Protein AF-0000000075734995 (afdb_homodimer)

Nearest PDB structures (foldseek):
  8hao-assembly1_I  TM=2.713E-01  e=2.585E-01  Homo sapiens
  4e40-assembly1_A  TM=2.374E-01  e=3.054E+00  Trypanosoma congolense IL3000
  6w4s-assembly1_F  TM=1.932E-01  e=4.747E+00  Homo sapiens
  8otz-assembly1_F3  TM=1.106E-01  e=4.542E+00  Bos taurus
  8hao-assembly1_I  TM=2.802E-01  e=3.434E-01  Homo sapiens

Secondary structure (DSSP, 8-state):
-HHHHHHHHHHHHHHHHHHHHHHHHHEETTEETTTTTHHHHHHHHHHHHHHHHHTHHHHHHHHHHHHHHHHHHHHHHHHHHHH---SS-TTHHHHHHHHHHHHHHHHHHHHHHHTT-HHHHHHHHHHHHHHHHHHHHHHTTSS-HHHHHT-TTS-SSSPPPHHHHHHHHHHHHHHHHHHHHHHTSTTS---HHHHHHHHHHHHHHHHHHHH-HHHHHHHHIIIIIS------SS----HHHHHHHHHHHHHHHHHHHHHGGGGS-TTPPP-HHHHHHHHHHHHHHHHHHHHHHHTT-THHHHHHHHHHHH----TT--------/-HHHHHHHHHHHHHHHHHHHHHHHHHEETTEETTTTTHHHHHHHHHHHHHHHHHTHHHHHHHHHHHHHHHHHHHHHHHHHHHH---SS-TTHHHHHHHHHHHHHHHHHHHHHHHTT-HHHHHHHHHHHHHHHHHHHHHHTTSS-HHHHHT-TTS-SSSPPPHHHHHHHHHHHHHHHHHHHHHHTSTTS---HHHHHHHHHHHHHHHHHHHH-HHHHHHHHIIIIIS------SS----HHHHHHHHHHHHHHHHHHHHHGGGGS-TTPPP-HHHHHHHHHHHHHHHHHHHHHHHTT-THHHHHHHHHHHH----TT--------

pLDDT: mean 89.82, std 9.14, range [53.5, 98.81]

Foldseek 3Di:
DVVVVVVVVVVVVVVVVVVVVQCVVCNDPRDRVVPAVVVLQVVLQVQLVVLCVVPVVLVVLLVLLLVLLVVLLVLQVVVCVVPNDDPVQPCLVVLSVLSVVLSVLLVVLSVCVSRQHNLVSLLSLLVLQLSLLLLLCFLVLVAFVCQCQQNPPPDDPDDDDPVSVVSSVVSNVVVSVVSCCCQQRPVVPFDPVLSVVVVVLSVVSVCCNPPVVVVVVVVCCCCPPVVPPPDDPGNHDDVVSSVNSSVSSLLSSLSVLLSSQQSAAPPPDDDPVSQVSSVVSNVSSLVVLVVCVVVPNPNSVSSVRSCVRRSVHGNPHYHDRRHD/DVVVVVVVVVVVVVVVVVVVVQCVVCNDPRDRVCPAVVVLQVVLQVQLVVLCVVPVVLVVLLVLLLVLLVVLLVLQVVVCVVPNDDPVQPCLVVLSVLSVVLSVLLVVLSVCVSRQHNLVSLLSLLVLQLSLLLLLCFLVLVAFPCQCQQNPPPDDPDDDDPVSVVNSVVSNVVVSVVSCCCQQNPVVPFDPVLSVVVVVLSVVSVCCNPPVVVVVVVVCCCCVPVVPPPDDPGNHDDVVSSVNSSVSSLLSSLSVLLSSQQSAAPPPDDDPVSQVSSVVSNVSSLVVLVVCVVVPHPNSVSSVRSCVRRSVHHNPHYHDRRHD

Organism: Rhodopseudomonas palustris (strain ATCC BAA-98 / CGA009) (NCBI:txid258594)

Sequence (648 aa):
MAEITKMEAFKVEEIKRRQTMLFEAFGHEGVYGGKHFAPVVDREQEVGAAFNHTYHGSRILTDCFLDFLGGTLLEQIELNNEKGWPQAEANYATCVLMYLTVFRSVRASDVCASNAYPLQGYIIQRSIKDQALILCAAANNLADFATLFGWKGLPDDKPWTDEDNKAAIKNRRTIENQIREKIIGSKSGLKDETIKLLIKLDGMFNTEAHRGLFTLFGESRKLLVEHNLDLSLVSGSNMTGDTMFVNRATETNWMIHRLVPFMRRKDTPHNEAWDKNWKLLDEHFRWMVEGFGAIGKDVAPAYLEMIDAKFKFDAGTYYTEPTGMAEITKMEAFKVEEIKRRQTMLFEAFGHEGVYGGKHFAPVVDREQEVGAAFNHTYHGSRILTDCFLDFLGGTLLEQIELNNEKGWPQAEANYATCVLMYLTVFRSVRASDVCASNAYPLQGYIIQRSIKDQALILCAAANNLADFATLFGWKGLPDDKPWTDEDNKAAIKNRRTIENQIREKIIGSKSGLKDETIKLLIKLDGMFNTEAHRGLFTLFGESRKLLVEHNLDLSLVSGSNMTGDTMFVNRATETNWMIHRLVPFMRRKDTPHNEAWDKNWKLLDEHFRWMVEGFGAIGKDVAPAYLEMIDAKFKFDAGTYYTEPTG

Radius of gyration: 25.07 Å; Cα contacts (8 Å, |Δi|>4): 844; chains: 2; bounding box: 73×65×58 Å

Solvent-accessible surface area (backbone atoms only — not comparable to full-atom values): 33612 Å² total; per-residue (Å²): 111,70,65,58,50,47,52,48,48,50,49,52,51,52,50,51,50,50,52,49,54,47,35,71,74,30,40,33,97,89,28,67,7,29,74,48,30,45,58,42,57,56,47,24,52,53,36,7,50,50,48,48,59,76,41,35,70,59,50,50,52,50,34,33,49,45,14,51,53,46,42,50,53,50,49,51,50,50,49,30,70,73,72,46,73,61,75,90,36,78,58,51,64,56,52,49,43,49,50,49,52,42,51,42,44,53,49,41,22,48,53,24,33,48,50,33,29,25,62,62,15,36,36,45,45,44,26,46,44,45,47,43,52,52,52,44,35,30,76,66,33,67,32,22,68,45,45,66,63,12,45,58,92,53,75,85,88,54,84,76,49,75,66,49,50,52,48,22,53,52,39,24,51,51,44,51,50,52,50,43,28,43,61,49,31,89,68,35,78,64,56,67,72,38,28,54,51,50,50,51,54,54,49,48,38,54,41,39,35,55,60,39,45,61,60,40,49,56,49,41,42,36,41,72,69,64,60,43,77,79,75,57,83,52,55,62,91,40,70,66,46,47,50,53,27,54,54,49,50,50,52,46,51,43,54,43,57,34,46,50,29,47,62,36,53,75,84,54,75,88,48,68,68,58,44,51,50,51,51,51,51,52,51,48,48,49,49,54,39,50,48,41,36,76,75,66,38,76,59,22,64,36,50,51,51,45,42,64,69,65,46,69,48,46,80,85,38,44,44,62,78,36,75,70,109,70,63,57,52,48,52,49,48,50,49,51,51,50,50,51,50,50,50,47,53,48,36,72,73,32,40,32,98,88,28,67,7,28,73,50,31,46,56,42,58,55,47,24,53,53,36,7,50,50,48,48,60,76,41,36,70,61,49,48,52,49,36,33,49,47,13,50,54,47,42,51,51,51,49,52,52,50,48,29,70,73,71,47,73,61,74,92,35,78,57,51,65,57,52,48,41,51,51,49,52,44,52,43,45,51,49,41,22,49,52,23,32,48,50,33,30,24,61,61,16,38,38,45,46,44,26,47,44,46,47,43,52,50,53,45,36,30,74,67,34,66,33,21,66,45,45,65,65,12,46,60,92,53,76,85,88,53,83,77,50,72,66,49,51,51,48,23,53,52,39,24,52,51,43,52,50,53,49,44,28,43,61,49,30,90,68,35,78,64,56,66,71,39,28,55,49,49,49,51,54,53,48,48,37,55,40,39,36,54,61,40,44,61,61,43,50,57,49,43,43,35,42,73,70,63,60,43,76,78,75,56,82,53,56,61,92,40,70,66,47,47,49,54,28,53,54,49,50,51,52,46,51,43,54,45,56,33,45,51,29,46,63,36,54,74,83,56,75,89,50,69,67,58,44,52,50,53,50,52,50,52,51,50,48,50,50,53,40,50,48,40,36,75,74,66,37,77,59,23,65,37,51,51,50,46,42,62,68,64,48,73,45,45,78,86,38,45,42,63,79,37,74,71

Structure (mmCIF, N/CA/C/O backbone):
data_AF-0000000075734995-model_v1
#
loop_
_entity.id
_entity.type
_entity.pdbx_description
1 polymer 'Uncharacterized protein'
#
loop_
_atom_site.group_PDB
_atom_site.id
_atom_site.type_symbol
_atom_site.label_atom_id
_atom_site.label_alt_id
_atom_site.label_comp_id
_atom_site.label_asym_id
_atom_site.label_entity_id
_atom_site.label_seq_id
_atom_site.pdbx_PDB_ins_code
_atom_site.Cartn_x
_atom_site.Cartn_y
_atom_site.Cartn_z
_atom_site.occupancy
_atom_site.B_iso_or_equiv
_atom_site.auth_seq_id
_atom_site.auth_comp_id
_atom_site.auth_asym_id
_atom_site.auth_atom_id
_atom_site.pdbx_PDB_model_num
ATOM 1 N N . MET A 1 1 ? -35.906 -26.984 3.723 1 53.5 1 MET A N 1
ATOM 2 C CA . MET A 1 1 ? -35.125 -26.844 4.961 1 53.5 1 MET A CA 1
ATOM 3 C C . MET A 1 1 ? -34.125 -27.969 5.109 1 53.5 1 MET A C 1
ATOM 5 O O . MET A 1 1 ? -32.969 -27.734 5.414 1 53.5 1 MET A O 1
ATOM 9 N N . ALA A 1 2 ? -34.5 -29.125 4.84 1 64.12 2 ALA A N 1
ATOM 10 C CA . ALA A 1 2 ? -33.625 -30.281 4.969 1 64.12 2 ALA A CA 1
ATOM 11 C C . ALA A 1 2 ? -32.531 -30.25 3.914 1 64.12 2 ALA A C 1
ATOM 13 O O . ALA A 1 2 ? -31.359 -30.578 4.207 1 64.12 2 ALA A O 1
ATOM 14 N N . GLU A 1 3 ? -32.812 -29.781 2.777 1 64.69 3 GLU A N 1
ATOM 15 C CA . GLU A 1 3 ? -31.828 -29.719 1.689 1 64.69 3 GLU A CA 1
ATOM 16 C C . GLU A 1 3 ? -30.812 -28.609 1.936 1 64.69 3 GLU A C 1
ATOM 18 O O . GLU A 1 3 ? -29.609 -28.781 1.664 1 64.69 3 GLU A O 1
ATOM 23 N N . ILE A 1 4 ? -31.188 -27.594 2.471 1 66.56 4 ILE A N 1
ATOM 24 C CA . ILE A 1 4 ? -30.297 -26.484 2.809 1 66.56 4 ILE A CA 1
ATOM 25 C C . ILE A 1 4 ? -29.344 -26.922 3.922 1 66.56 4 ILE A C 1
ATOM 27 O O . ILE A 1 4 ? -28.156 -26.625 3.871 1 66.56 4 ILE A O 1
ATOM 31 N N . THR A 1 5 ? -29.859 -27.531 4.82 1 69 5 THR A N 1
ATOM 32 C CA . THR A 1 5 ? -29.062 -28.016 5.934 1 69 5 THR A CA 1
ATOM 33 C C . THR A 1 5 ? -28.031 -29.031 5.449 1 69 5 THR A C 1
ATOM 35 O O . THR A 1 5 ? -26.875 -29.031 5.914 1 69 5 THR A O 1
ATOM 38 N N . LYS A 1 6 ? -28.484 -29.859 4.52 1 66 6 LYS A N 1
ATOM 39 C CA . LYS A 1 6 ? -27.578 -30.859 3.963 1 66 6 LYS A CA 1
ATOM 40 C C . LYS A 1 6 ? -26.469 -30.188 3.145 1 66 6 LYS A C 1
ATOM 42 O O . LYS A 1 6 ? -25.297 -30.594 3.219 1 66 6 LYS A O 1
ATOM 47 N N . MET A 1 7 ? -26.844 -29.266 2.457 1 70.69 7 MET A N 1
ATOM 48 C CA . MET A 1 7 ? -25.875 -28.516 1.658 1 70.69 7 MET A CA 1
ATOM 49 C C . MET A 1 7 ? -24.875 -27.781 2.553 1 70.69 7 MET A C 1
ATOM 51 O O . MET A 1 7 ? -23.688 -27.75 2.256 1 70.69 7 MET A O 1
ATOM 55 N N . GLU A 1 8 ? -25.484 -27.359 3.629 1 74.12 8 GLU A N 1
ATOM 56 C CA . GLU A 1 8 ? -24.609 -26.672 4.59 1 74.12 8 GLU A CA 1
ATOM 57 C C . GLU A 1 8 ? -23.672 -27.656 5.27 1 74.12 8 GLU A C 1
ATOM 59 O O . GLU A 1 8 ? -22.484 -27.375 5.457 1 74.12 8 GLU A O 1
ATOM 64 N N . ALA A 1 9 ? -24.219 -28.766 5.621 1 74.31 9 ALA A N 1
ATOM 65 C CA . ALA A 1 9 ? -23.391 -29.797 6.242 1 74.31 9 ALA A CA 1
ATOM 66 C C . ALA A 1 9 ? -22.297 -30.281 5.293 1 74.31 9 ALA A C 1
ATOM 68 O O . ALA A 1 9 ? -21.156 -30.469 5.707 1 74.31 9 ALA A O 1
ATOM 69 N N . PHE A 1 10 ? -22.656 -30.516 4.07 1 72.31 10 PHE A N 1
ATOM 70 C CA . PHE A 1 10 ? -21.688 -30.938 3.064 1 72.31 10 PHE A CA 1
ATOM 71 C C . PHE A 1 10 ? -20.594 -29.891 2.889 1 72.31 10 PHE A C 1
ATOM 73 O O . PHE A 1 10 ? -19.422 -30.219 2.768 1 72.31 10 PHE A O 1
ATOM 80 N N . LYS A 1 11 ? -21.062 -28.781 2.955 1 81.88 11 LYS A N 1
ATOM 81 C CA . LYS A 1 11 ? -20.094 -27.688 2.811 1 81.88 11 LYS A CA 1
ATOM 82 C C . LYS A 1 11 ? -19.109 -27.656 3.977 1 81.88 11 LYS A C 1
ATOM 84 O O . LYS A 1 11 ? -17.906 -27.469 3.775 1 81.88 11 LYS A O 1
ATOM 89 N N . VAL A 1 12 ? -19.609 -27.875 5.105 1 84.56 12 VAL A N 1
ATOM 90 C CA . VAL A 1 12 ? -18.766 -27.875 6.297 1 84.56 12 VAL A CA 1
ATOM 91 C C . VAL A 1 12 ? -17.781 -29.047 6.246 1 84.56 12 VAL A C 1
ATOM 93 O O . VAL A 1 12 ? -16.609 -28.891 6.574 1 84.56 12 VAL A O 1
ATOM 96 N N . GLU A 1 13 ? -18.266 -30.156 5.812 1 88 13 GLU A N 1
ATOM 97 C CA . GLU A 1 13 ? -17.422 -31.344 5.699 1 88 13 GLU A CA 1
ATOM 98 C C . GLU A 1 13 ? -16.328 -31.141 4.648 1 88 13 GLU A C 1
ATOM 100 O O . GLU A 1 13 ? -15.188 -31.562 4.844 1 88 13 GLU A O 1
ATOM 105 N N . GLU A 1 14 ? -16.734 -30.578 3.604 1 90.12 14 GLU A N 1
ATOM 106 C CA . GLU A 1 14 ? -15.766 -30.312 2.539 1 90.12 14 GLU A CA 1
ATOM 107 C C . GLU A 1 14 ? -14.688 -29.328 2.996 1 90.12 14 GLU A C 1
ATOM 109 O O . GLU A 1 14 ? -13.516 -29.5 2.678 1 90.12 14 GLU A O 1
ATOM 114 N N . ILE A 1 15 ? -15.062 -28.359 3.709 1 88.88 15 ILE A N 1
ATOM 115 C CA . ILE A 1 15 ? -14.125 -27.391 4.25 1 88.88 15 ILE A CA 1
ATOM 116 C C . ILE A 1 15 ? -13.125 -28.094 5.168 1 88.88 15 ILE A C 1
ATOM 118 O O . ILE A 1 15 ? -11.914 -27.875 5.062 1 88.88 15 ILE A O 1
ATOM 122 N N . LYS A 1 16 ? -13.633 -28.938 6.023 1 90.88 16 LYS A N 1
ATOM 123 C CA . LYS A 1 16 ? -12.766 -29.656 6.953 1 90.88 16 LYS A CA 1
ATOM 124 C C . LYS A 1 16 ? -11.805 -30.578 6.211 1 90.88 16 LYS A C 1
ATOM 126 O O . LYS A 1 16 ? -10.633 -30.672 6.566 1 90.88 16 LYS A O 1
ATOM 131 N N . ARG A 1 17 ? -12.352 -31.203 5.297 1 94.06 17 ARG A N 1
ATOM 132 C CA . ARG A 1 17 ? -11.531 -32.094 4.496 1 94.06 17 ARG A CA 1
ATOM 133 C C . ARG A 1 17 ? -10.391 -31.344 3.82 1 94.06 17 ARG A C 1
ATOM 135 O O . ARG A 1 17 ? -9.242 -31.781 3.854 1 94.06 17 ARG A O 1
ATOM 142 N N . ARG A 1 18 ? -10.688 -30.312 3.262 1 93.44 18 ARG A N 1
ATOM 143 C CA . ARG A 1 18 ? -9.688 -29.516 2.562 1 93.44 18 ARG A CA 1
ATOM 144 C C . ARG A 1 18 ? -8.656 -28.953 3.535 1 93.44 18 ARG A C 1
ATOM 146 O O . ARG A 1 18 ? -7.461 -28.938 3.227 1 93.44 18 ARG A O 1
ATOM 153 N N . GLN A 1 19 ? -9.102 -28.562 4.652 1 93.62 19 GLN A N 1
ATOM 154 C CA . GLN A 1 19 ? -8.18 -28.062 5.668 1 93.62 19 GLN A CA 1
ATOM 155 C C . GLN A 1 19 ? -7.23 -29.172 6.133 1 93.62 19 GLN A C 1
ATOM 157 O O . GLN A 1 19 ? -6.047 -28.922 6.371 1 93.62 19 GLN A O 1
ATOM 162 N N . THR A 1 20 ? -7.75 -30.312 6.199 1 95.69 20 THR A N 1
ATOM 163 C CA . THR A 1 20 ? -6.93 -31.453 6.582 1 95.69 20 THR A CA 1
ATOM 164 C C . THR A 1 20 ? -5.871 -31.734 5.52 1 95.69 20 THR A C 1
ATOM 166 O O . THR A 1 20 ? -4.707 -31.984 5.844 1 95.69 20 THR A O 1
ATOM 169 N N . MET A 1 21 ? -6.273 -31.719 4.305 1 96.5 21 MET A N 1
ATOM 170 C CA . MET A 1 21 ? -5.344 -31.938 3.203 1 96.5 21 MET A CA 1
ATOM 171 C C . MET A 1 21 ? -4.23 -30.891 3.205 1 96.5 21 MET A C 1
ATOM 173 O O . MET A 1 21 ? -3.061 -31.219 3.006 1 96.5 21 MET A O 1
ATOM 177 N N . LEU A 1 22 ? -4.594 -29.688 3.463 1 97.44 22 LEU A N 1
ATOM 178 C CA . LEU A 1 22 ? -3.613 -28.609 3.51 1 97.44 22 LEU A CA 1
ATOM 179 C C . LEU A 1 22 ? -2.658 -28.797 4.684 1 97.44 22 LEU A C 1
ATOM 181 O O . LEU A 1 22 ? -1.456 -28.547 4.559 1 97.44 22 LEU A O 1
ATOM 185 N N . PHE A 1 23 ? -3.217 -29.219 5.77 1 96.94 23 PHE A N 1
ATOM 186 C CA . PHE A 1 23 ? -2.369 -29.422 6.941 1 96.94 23 PHE A CA 1
ATOM 187 C C . PHE A 1 23 ? -1.392 -30.562 6.715 1 96.94 23 PHE A C 1
ATOM 189 O O . PHE A 1 23 ? -0.232 -30.484 7.125 1 96.94 23 PHE A O 1
ATOM 196 N N . GLU A 1 24 ? -1.82 -31.609 6.117 1 96.75 24 GLU A N 1
ATOM 197 C CA . GLU A 1 24 ? -0.954 -32.75 5.824 1 96.75 24 GLU A CA 1
ATOM 198 C C . GLU A 1 24 ? 0.187 -32.344 4.891 1 96.75 24 GLU A C 1
ATOM 200 O O . GLU A 1 24 ? 1.316 -32.812 5.047 1 96.75 24 GLU A O 1
ATOM 205 N N . ALA A 1 25 ? -0.108 -31.516 4.004 1 97.12 25 ALA A N 1
ATOM 206 C CA . ALA A 1 25 ? 0.871 -31.125 2.994 1 97.12 25 ALA A CA 1
ATOM 207 C C . ALA A 1 25 ? 1.804 -30.047 3.527 1 97.12 25 ALA A C 1
ATOM 209 O O . ALA A 1 25 ? 3.004 -30.047 3.246 1 97.12 25 ALA A O 1
ATOM 210 N N . PHE A 1 26 ? 1.244 -29.078 4.281 1 97.12 26 PHE A N 1
ATOM 211 C CA . PHE A 1 26 ? 1.994 -27.859 4.582 1 97.12 26 PHE A CA 1
ATOM 212 C C . PHE A 1 26 ? 2.105 -27.656 6.09 1 97.12 26 PHE A C 1
ATOM 214 O O . PHE A 1 26 ? 2.689 -26.672 6.543 1 97.12 26 PHE A O 1
ATOM 221 N N . GLY A 1 27 ? 1.514 -28.578 6.82 1 96 27 GLY A N 1
ATOM 222 C CA . GLY A 1 27 ? 1.652 -28.484 8.266 1 96 27 GLY A CA 1
ATOM 223 C C . GLY A 1 27 ? 3.029 -28.891 8.758 1 96 27 GLY A C 1
ATOM 224 O O . GLY A 1 27 ? 3.609 -29.859 8.273 1 96 27 GLY A O 1
ATOM 225 N N . HIS A 1 28 ? 3.547 -28.125 9.602 1 95.81 28 HIS A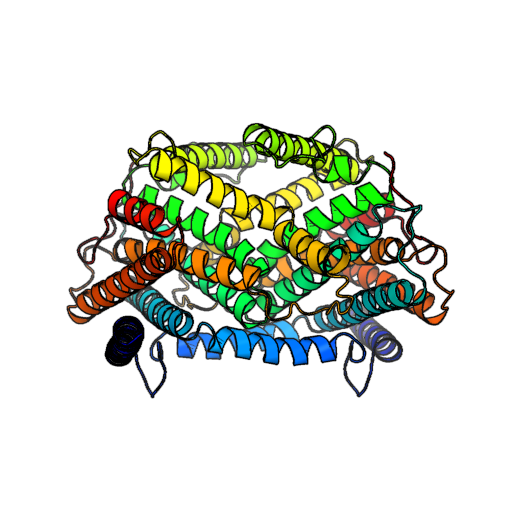 N 1
ATOM 226 C CA . HIS A 1 28 ? 4.812 -28.391 10.273 1 95.81 28 HIS A CA 1
ATOM 227 C C . HIS A 1 28 ? 4.793 -27.875 11.711 1 95.81 28 HIS A C 1
ATOM 229 O O . HIS A 1 28 ? 4.484 -26.703 11.945 1 95.81 28 HIS A O 1
ATOM 235 N N . GLU A 1 29 ? 5.031 -28.734 12.664 1 94.56 29 GLU A N 1
ATOM 236 C CA . GLU A 1 29 ? 5.039 -28.422 14.094 1 94.56 29 GLU A CA 1
ATOM 237 C C . GLU A 1 29 ? 3.719 -27.781 14.523 1 94.56 29 GLU A C 1
ATOM 239 O O . GLU A 1 29 ? 3.713 -26.781 15.234 1 94.56 29 GLU A O 1
ATOM 244 N N . GLY A 1 30 ? 2.635 -28.25 13.867 1 93.38 30 GLY A N 1
ATOM 245 C CA . GLY A 1 30 ? 1.295 -27.891 14.289 1 93.38 30 GLY A CA 1
ATOM 246 C C . GLY A 1 30 ? 0.8 -26.594 13.664 1 93.38 30 GLY A C 1
ATOM 247 O O . GLY A 1 30 ? -0.278 -26.109 14 1 93.38 30 GLY A O 1
ATOM 248 N N . VAL A 1 31 ? 1.543 -26.094 12.742 1 94.81 31 VAL A N 1
ATOM 249 C CA . VAL A 1 31 ? 1.184 -24.812 12.172 1 94.81 31 VAL A CA 1
ATOM 250 C C . VAL A 1 31 ? 1.074 -24.922 10.656 1 94.81 31 VAL A C 1
ATOM 252 O O . VAL A 1 31 ? 1.914 -25.562 10.016 1 94.81 31 VAL A O 1
ATOM 255 N N . TYR A 1 32 ? -0.024 -24.391 10.102 1 95.12 32 TYR A N 1
ATOM 256 C CA . TYR A 1 32 ? -0.121 -24.281 8.648 1 95.12 32 TYR A CA 1
ATOM 257 C C . TYR A 1 32 ? 1.003 -23.422 8.086 1 95.12 32 TYR A C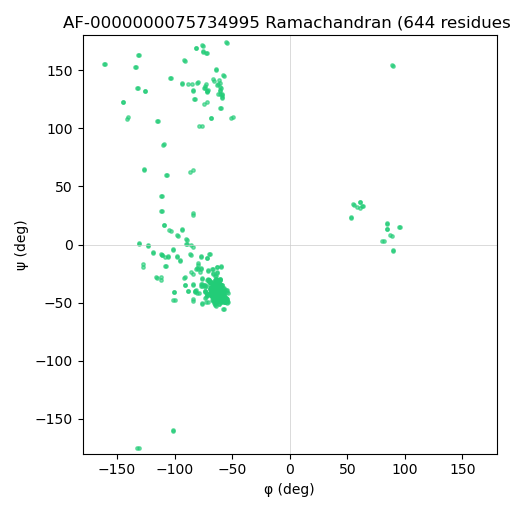 1
ATOM 259 O O . TYR A 1 32 ? 1.323 -22.359 8.641 1 95.12 32 TYR A O 1
ATOM 267 N N . GLY A 1 33 ? 1.665 -23.891 6.973 1 95.5 33 GLY A N 1
ATOM 268 C CA . GLY A 1 33 ? 2.801 -23.172 6.418 1 95.5 33 GLY A CA 1
ATOM 269 C C . GLY A 1 33 ? 3.98 -23.094 7.367 1 95.5 33 GLY A C 1
ATOM 270 O O . GLY A 1 33 ? 4.688 -22.078 7.406 1 95.5 33 GLY A O 1
ATOM 271 N N . GLY A 1 34 ? 4.164 -24.078 8.133 1 94.31 34 GLY A N 1
ATOM 272 C CA . GLY A 1 34 ? 5.09 -24.016 9.258 1 94.31 34 GLY A CA 1
ATOM 273 C C . GLY A 1 34 ? 6.539 -24.188 8.844 1 94.31 34 GLY A C 1
ATOM 274 O O . GLY A 1 34 ? 7.449 -23.812 9.586 1 94.31 34 GLY A O 1
ATOM 275 N N . LYS A 1 35 ? 6.777 -24.688 7.699 1 95.69 35 LYS A N 1
ATOM 276 C CA . LYS A 1 35 ? 8.141 -25.062 7.352 1 95.69 35 LYS A CA 1
ATOM 277 C C . LYS A 1 35 ? 8.938 -23.875 6.836 1 95.69 35 LYS A C 1
ATOM 279 O O . LYS A 1 35 ? 10.062 -23.625 7.281 1 95.69 35 LYS A O 1
ATOM 284 N N . HIS A 1 36 ? 8.383 -23.141 5.961 1 95.19 36 HIS A N 1
ATOM 285 C CA . HIS A 1 36 ? 9.148 -22.078 5.328 1 95.19 36 HIS A CA 1
ATOM 286 C C . HIS A 1 36 ? 8.555 -20.703 5.66 1 95.19 36 HIS A C 1
ATOM 288 O O . HIS A 1 36 ? 9.273 -19.703 5.695 1 95.19 36 HIS A O 1
ATOM 294 N N . PHE A 1 37 ? 7.227 -20.656 5.918 1 96.38 37 PHE A N 1
ATOM 295 C CA . PHE A 1 37 ? 6.574 -19.375 6.121 1 96.38 37 PHE A CA 1
ATOM 296 C C . PHE A 1 37 ? 6.629 -18.953 7.59 1 96.38 37 PHE A C 1
ATOM 298 O O . PHE A 1 37 ? 6.879 -17.797 7.902 1 96.38 37 PHE A O 1
ATOM 305 N N . ALA A 1 38 ? 6.449 -19.875 8.508 1 94.75 38 ALA A N 1
ATOM 306 C CA . ALA A 1 38 ? 6.438 -19.531 9.93 1 94.75 38 ALA A CA 1
ATOM 307 C C . ALA A 1 38 ? 7.746 -18.875 10.344 1 94.75 38 ALA A C 1
ATOM 309 O O . ALA A 1 38 ? 7.738 -17.875 11.062 1 94.75 38 ALA A O 1
ATOM 310 N N . PRO A 1 39 ? 8.867 -19.344 9.859 1 93.62 39 PRO A N 1
ATOM 311 C CA . PRO A 1 39 ? 10.125 -18.672 10.195 1 93.62 39 PRO A CA 1
ATOM 312 C C . PRO A 1 39 ? 10.188 -17.234 9.664 1 93.62 39 PRO A C 1
ATOM 314 O O . PRO A 1 39 ? 10.883 -16.391 10.242 1 93.62 39 PRO A O 1
ATOM 317 N N . VAL A 1 40 ? 9.531 -17.016 8.57 1 93.88 40 VAL A N 1
ATOM 318 C CA . VAL A 1 40 ? 9.469 -15.672 8.016 1 93.88 40 VAL A CA 1
ATOM 319 C C . VAL A 1 40 ? 8.766 -14.742 9 1 93.88 40 VAL A C 1
ATOM 321 O O . VAL A 1 40 ? 9.234 -13.625 9.242 1 93.88 40 VAL A O 1
ATOM 324 N N . VAL A 1 41 ? 7.707 -15.188 9.547 1 93.44 41 VAL A N 1
ATOM 325 C CA . VAL A 1 41 ? 6.93 -14.398 10.492 1 93.44 41 VAL A CA 1
ATOM 326 C C . VAL A 1 41 ? 7.785 -14.062 11.711 1 93.44 41 VAL A C 1
ATOM 328 O O . VAL A 1 41 ? 7.766 -12.93 12.195 1 93.44 41 VAL A O 1
ATOM 331 N N . ASP A 1 42 ? 8.57 -15.039 12.172 1 92.25 42 ASP A N 1
ATOM 332 C CA . ASP A 1 42 ? 9.477 -14.812 13.297 1 92.25 42 ASP A CA 1
ATOM 333 C C . ASP A 1 42 ? 10.523 -13.758 12.953 1 92.25 42 ASP A C 1
ATOM 335 O O . ASP A 1 42 ? 10.805 -12.867 13.766 1 92.25 42 ASP A O 1
ATOM 339 N N . ARG A 1 43 ? 11.023 -13.898 11.844 1 93.38 43 ARG A N 1
ATOM 340 C CA . ARG A 1 43 ? 12.062 -12.977 11.398 1 93.38 43 ARG A CA 1
ATOM 341 C C . ARG A 1 43 ? 11.508 -11.57 11.211 1 93.38 43 ARG A C 1
ATOM 343 O O . ARG A 1 43 ? 12.203 -10.578 11.453 1 93.38 43 ARG A O 1
ATOM 350 N N . GLU A 1 44 ? 10.312 -11.461 10.758 1 93.75 44 GLU A N 1
ATOM 351 C CA . GLU A 1 44 ? 9.648 -10.164 10.609 1 93.75 44 GLU A CA 1
ATOM 352 C C . GLU A 1 44 ? 9.664 -9.391 11.922 1 93.75 44 GLU A C 1
ATOM 354 O O . GLU A 1 44 ? 9.891 -8.18 11.938 1 93.75 44 GLU A O 1
ATOM 359 N N . GLN A 1 45 ? 9.438 -10.07 12.977 1 92 45 GLN A N 1
ATOM 360 C CA . GLN A 1 45 ? 9.414 -9.438 14.289 1 92 45 GLN A CA 1
ATOM 361 C C . GLN A 1 45 ? 10.789 -8.859 14.641 1 92 45 GLN A C 1
ATOM 363 O O . GLN A 1 45 ? 10.883 -7.746 15.156 1 92 45 GLN A O 1
ATOM 368 N N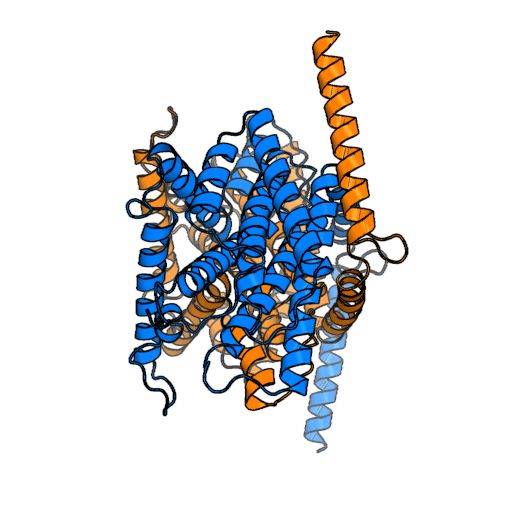 . GLU A 1 46 ? 11.75 -9.57 14.32 1 92.94 46 GLU A N 1
ATOM 369 C CA . GLU A 1 46 ? 13.109 -9.133 14.602 1 92.94 46 GLU A CA 1
ATOM 370 C C . GLU A 1 46 ? 13.477 -7.906 13.766 1 92.94 46 GLU A C 1
ATOM 372 O O . GLU A 1 46 ? 14.008 -6.926 14.289 1 92.94 46 GLU A O 1
ATOM 377 N N . VAL A 1 47 ? 13.18 -8.055 12.547 1 92.94 47 VAL A N 1
ATOM 378 C CA . VAL A 1 47 ? 13.531 -6.992 11.609 1 92.94 47 VAL A CA 1
ATOM 379 C C . VAL A 1 47 ? 12.719 -5.738 11.93 1 92.94 47 VAL A C 1
ATOM 381 O O . VAL A 1 47 ? 13.242 -4.625 11.883 1 92.94 47 VAL A O 1
ATOM 384 N N . GLY A 1 48 ? 11.469 -5.984 12.234 1 92.25 48 GLY A N 1
ATOM 385 C CA . GLY A 1 48 ? 10.633 -4.859 12.633 1 92.25 48 GLY A CA 1
ATOM 386 C C . GLY A 1 48 ? 11.141 -4.156 13.875 1 92.25 48 GLY A C 1
ATOM 387 O O . GLY A 1 48 ? 11.148 -2.926 13.938 1 92.25 48 GLY A O 1
ATOM 388 N N . ALA A 1 49 ? 11.586 -4.934 14.852 1 92.94 49 ALA A N 1
ATOM 389 C CA . ALA A 1 49 ? 12.125 -4.371 16.078 1 92.94 49 ALA A CA 1
ATOM 390 C C . ALA A 1 49 ? 13.391 -3.568 15.812 1 92.94 49 ALA A C 1
ATOM 392 O O . ALA A 1 49 ? 13.586 -2.496 16.391 1 92.94 49 ALA A O 1
ATOM 393 N N . ALA A 1 50 ? 14.18 -4.078 14.969 1 93 50 ALA A N 1
ATOM 394 C CA . ALA A 1 50 ? 15.406 -3.373 14.602 1 93 50 ALA A CA 1
ATOM 395 C C . ALA A 1 50 ? 15.094 -2.055 13.906 1 93 50 ALA A C 1
ATOM 397 O O . ALA A 1 50 ? 15.75 -1.039 14.156 1 93 50 ALA A O 1
ATOM 398 N N . PHE A 1 51 ? 14.164 -2.07 13.023 1 93.5 51 PHE A N 1
ATOM 399 C CA . PHE A 1 51 ? 13.711 -0.865 12.336 1 93.5 51 PHE A CA 1
ATOM 400 C C . PHE A 1 51 ? 13.25 0.188 13.336 1 93.5 51 PHE A C 1
ATOM 402 O O . PHE A 1 51 ? 13.688 1.338 13.281 1 93.5 51 PHE A O 1
ATOM 409 N N . ASN A 1 52 ? 12.43 -0.239 14.234 1 91.81 52 ASN A N 1
ATOM 410 C CA . ASN A 1 52 ? 11.867 0.673 15.227 1 91.81 52 ASN A CA 1
ATOM 411 C C . ASN A 1 52 ? 12.945 1.237 16.141 1 91.81 52 ASN A C 1
ATOM 413 O O . ASN A 1 52 ? 12.859 2.391 16.578 1 91.81 52 ASN A O 1
ATOM 417 N N . HIS A 1 53 ? 13.891 0.468 16.375 1 92.94 53 HIS A N 1
ATOM 418 C CA . HIS A 1 53 ? 14.992 0.916 17.219 1 92.94 53 HIS A CA 1
ATOM 419 C C . HIS A 1 53 ? 15.875 1.915 16.484 1 92.94 53 HIS A C 1
ATOM 421 O O . HIS A 1 53 ? 16.25 2.949 17.047 1 92.94 53 HIS A O 1
ATOM 427 N N . THR A 1 54 ? 16.203 1.607 15.273 1 92.06 54 THR A N 1
ATOM 428 C CA . THR A 1 54 ? 17.078 2.441 14.461 1 92.06 54 THR A CA 1
ATOM 429 C C . THR A 1 54 ? 16.438 3.809 14.211 1 92.06 54 THR A C 1
ATOM 431 O O . THR A 1 54 ? 17.125 4.832 14.242 1 92.06 54 THR A O 1
ATOM 434 N N . TYR A 1 55 ? 15.227 3.789 13.984 1 92.5 55 TYR A N 1
ATOM 435 C CA . TYR A 1 55 ? 14.508 5.02 13.672 1 92.5 55 TYR A CA 1
ATOM 436 C C . TYR A 1 55 ? 13.555 5.398 14.797 1 92.5 55 TYR A C 1
ATOM 438 O O . TYR A 1 55 ? 12.422 5.809 14.539 1 92.5 55 TYR A O 1
ATOM 446 N N . HIS A 1 56 ? 14.047 5.242 15.953 1 92.44 56 HIS A N 1
ATOM 447 C CA . HIS A 1 56 ? 13.258 5.43 17.156 1 92.44 56 HIS A CA 1
ATOM 448 C C . HIS A 1 56 ? 12.695 6.848 17.234 1 92.44 56 HIS A C 1
ATOM 450 O O . HIS A 1 56 ? 11.539 7.039 17.609 1 92.44 56 HIS A O 1
ATOM 456 N N . GLY A 1 57 ? 13.5 7.855 16.938 1 91.44 57 GLY A N 1
ATOM 457 C CA . GLY A 1 57 ? 13.031 9.227 16.938 1 91.44 57 GLY A CA 1
ATOM 458 C C . GLY A 1 57 ? 11.867 9.469 15.992 1 91.44 57 GLY A C 1
ATOM 459 O O . GLY A 1 57 ? 10.898 10.141 16.344 1 91.44 57 GLY A O 1
ATOM 460 N N . SER A 1 58 ? 12 8.93 14.812 1 92.5 58 SER A N 1
ATOM 461 C CA . SER A 1 58 ? 10.922 9.039 13.836 1 92.5 58 SER A CA 1
ATOM 462 C C . SER A 1 58 ? 9.656 8.344 14.32 1 92.5 58 SER A C 1
ATOM 464 O O . SER A 1 58 ? 8.547 8.844 14.117 1 92.5 58 SER A O 1
ATOM 466 N N . ARG A 1 59 ? 9.812 7.254 14.969 1 94.12 59 ARG A N 1
ATOM 467 C CA . ARG A 1 59 ? 8.68 6.492 15.5 1 94.12 59 ARG A CA 1
ATOM 468 C C . ARG A 1 59 ? 7.938 7.281 16.562 1 94.12 59 ARG A C 1
ATOM 470 O O . ARG A 1 59 ? 6.707 7.352 16.562 1 94.12 59 ARG A O 1
ATOM 477 N N . ILE A 1 60 ? 8.633 7.844 17.438 1 95.88 60 ILE A N 1
ATOM 478 C CA . ILE A 1 60 ? 8.039 8.648 18.5 1 95.88 60 ILE A CA 1
ATOM 479 C C . ILE A 1 60 ? 7.242 9.797 17.891 1 95.88 60 ILE A C 1
ATOM 481 O O . ILE A 1 60 ? 6.105 10.055 18.297 1 95.88 60 ILE A O 1
ATOM 485 N N . LEU A 1 61 ? 7.859 10.484 16.969 1 97.06 61 LEU A N 1
ATOM 486 C CA . LEU A 1 61 ? 7.199 11.617 16.328 1 97.06 61 LEU A CA 1
ATOM 487 C C . LEU A 1 61 ? 5.914 11.172 15.633 1 97.06 61 LEU A C 1
ATOM 489 O O . LEU A 1 61 ? 4.883 11.844 15.742 1 97.06 61 LEU A O 1
ATOM 493 N N . THR A 1 62 ? 5.965 10.039 14.969 1 97.12 62 THR A N 1
ATOM 494 C CA . THR A 1 62 ? 4.797 9.516 14.273 1 97.12 62 THR A CA 1
ATOM 495 C C . THR A 1 62 ? 3.695 9.156 15.273 1 97.12 62 THR A C 1
ATOM 497 O O . THR A 1 62 ? 2.521 9.461 15.039 1 97.12 62 THR A O 1
ATOM 500 N N . ASP A 1 63 ? 4.055 8.539 16.391 1 97.12 63 ASP A N 1
ATOM 501 C CA . ASP A 1 63 ? 3.076 8.18 17.406 1 97.12 63 ASP A CA 1
ATOM 502 C C . ASP A 1 63 ? 2.396 9.422 17.984 1 97.12 63 ASP A C 1
ATOM 504 O O . ASP A 1 63 ? 1.177 9.438 18.156 1 97.12 63 ASP A O 1
ATOM 508 N N . CYS A 1 64 ? 3.162 10.406 18.266 1 98.5 64 CYS A N 1
ATOM 509 C CA . CYS A 1 64 ? 2.625 11.656 18.797 1 98.5 64 CYS A CA 1
ATOM 510 C C . CYS A 1 64 ? 1.722 12.344 17.781 1 98.5 64 CYS A C 1
ATOM 512 O O . CYS A 1 64 ? 0.664 12.867 18.125 1 98.5 64 CYS A O 1
ATOM 514 N N . PHE A 1 65 ? 2.182 12.336 16.5 1 98.62 65 PHE A N 1
ATOM 515 C CA . PHE A 1 65 ? 1.396 12.922 15.422 1 98.62 65 PHE A CA 1
ATOM 516 C C . PHE A 1 65 ? 0.062 12.195 15.273 1 98.62 65 PHE A C 1
ATOM 518 O O . PHE A 1 65 ? -0.987 12.836 15.164 1 98.62 65 PHE A O 1
ATOM 525 N N . LEU A 1 66 ? 0.102 10.875 15.312 1 98.38 66 LEU A N 1
ATOM 526 C CA . LEU A 1 66 ? -1.123 10.094 15.172 1 98.38 66 LEU A CA 1
ATOM 527 C C . LEU A 1 66 ? -2.043 10.312 16.375 1 98.38 66 LEU A C 1
ATOM 529 O O . LEU A 1 66 ? -3.268 10.32 16.219 1 98.38 66 LEU A O 1
ATOM 533 N N . ASP A 1 67 ? -1.474 10.469 17.5 1 98.5 67 ASP A N 1
ATOM 534 C CA . ASP A 1 67 ? -2.26 10.805 18.688 1 98.5 67 ASP A CA 1
ATOM 535 C C . ASP A 1 67 ? -2.965 12.148 18.516 1 98.5 67 ASP A C 1
ATOM 537 O O . ASP A 1 67 ? -4.16 12.266 18.797 1 98.5 67 ASP A O 1
ATOM 541 N N . PHE A 1 68 ? -2.24 13.102 18.062 1 98.62 68 PHE A N 1
ATOM 542 C CA . PHE A 1 68 ? -2.77 14.445 17.859 1 98.62 68 PHE A CA 1
ATOM 543 C C . PHE A 1 68 ? -3.852 14.445 16.781 1 98.62 68 PHE A C 1
ATOM 545 O O . PHE A 1 68 ? -4.938 14.992 17 1 98.62 68 PHE A O 1
ATOM 552 N N . LEU A 1 69 ? -3.537 13.859 15.625 1 98.31 69 LEU A N 1
ATOM 553 C CA . LEU A 1 69 ? -4.473 13.773 14.508 1 98.31 69 LEU A CA 1
ATOM 554 C C . LEU A 1 69 ? -5.734 13.016 14.914 1 98.31 69 LEU A C 1
ATOM 556 O O . LEU A 1 69 ? -6.848 13.492 14.68 1 98.31 69 LEU A O 1
ATOM 560 N N . GLY A 1 70 ? -5.527 11.891 15.562 1 96.62 70 GLY A N 1
ATOM 561 C CA . GLY A 1 70 ? -6.656 11.109 16.031 1 96.62 70 GLY A CA 1
ATOM 562 C C . GLY A 1 70 ? -7.504 11.828 17.062 1 96.62 70 GLY A C 1
ATOM 563 O O . GLY A 1 70 ? -8.734 11.805 16.984 1 96.62 70 GLY A O 1
ATOM 564 N N . GLY A 1 71 ? -6.852 12.445 18.016 1 96.69 71 GLY A N 1
ATOM 565 C CA . GLY A 1 71 ? -7.57 13.227 19.016 1 96.69 71 GLY A CA 1
ATOM 566 C C . GLY A 1 71 ? -8.383 14.359 18.406 1 96.69 71 GLY A C 1
ATOM 567 O O . GLY A 1 71 ? -9.516 14.609 18.828 1 96.69 71 GLY A O 1
ATOM 568 N N . THR A 1 72 ? -7.809 15.016 17.453 1 97.62 72 THR A N 1
ATOM 569 C CA . THR A 1 72 ? -8.508 16.109 16.781 1 97.62 72 THR A CA 1
ATOM 570 C C . THR A 1 72 ? -9.727 15.586 16.031 1 97.62 72 THR A C 1
ATOM 572 O O . THR A 1 72 ? -10.797 16.203 16.062 1 97.62 72 THR A O 1
ATOM 575 N N . LEU A 1 73 ? -9.531 14.484 15.328 1 95.06 73 LEU A N 1
ATOM 576 C CA . LEU A 1 73 ? -10.633 13.852 14.617 1 95.06 73 LEU A CA 1
ATOM 577 C C . LEU A 1 73 ? -11.773 13.508 15.578 1 95.06 73 LEU A C 1
ATOM 579 O O . LEU A 1 73 ? -12.938 13.828 15.305 1 95.06 73 LEU A O 1
ATOM 583 N N . LEU A 1 74 ? -11.469 12.906 16.672 1 92.81 74 LEU A N 1
ATOM 584 C CA . LEU A 1 74 ? -12.469 12.5 17.656 1 92.81 74 LEU A CA 1
ATOM 585 C C . LEU A 1 74 ? -13.172 13.711 18.25 1 92.81 74 LEU A C 1
ATOM 587 O O . LEU A 1 74 ? -14.391 13.688 18.469 1 92.81 74 LEU A O 1
ATOM 591 N N . GLU A 1 75 ? -12.438 14.711 18.484 1 94.69 75 GLU A N 1
ATOM 592 C CA . GLU A 1 75 ? -13.016 15.945 19 1 94.69 75 GLU A CA 1
ATOM 593 C C . GLU A 1 75 ? -14.047 16.516 18.016 1 94.69 75 GLU A C 1
ATOM 595 O O . GLU A 1 75 ? -15.125 16.938 18.438 1 94.69 75 GLU A O 1
ATOM 600 N N . GLN A 1 76 ? -13.695 16.578 16.766 1 93.75 76 GLN A N 1
ATOM 601 C CA . GLN A 1 76 ? -14.609 17.141 15.766 1 93.75 76 GLN A CA 1
ATOM 602 C C . GLN A 1 76 ? -15.852 16.266 15.617 1 93.75 76 GLN A C 1
ATOM 604 O O . GLN A 1 76 ? -16.953 16.781 15.422 1 93.75 76 GLN A O 1
ATOM 609 N N . ILE A 1 77 ? -15.633 14.992 15.68 1 89.06 77 ILE A N 1
ATOM 610 C CA . ILE A 1 77 ? -16.766 14.078 15.594 1 89.06 77 ILE A CA 1
ATOM 611 C C . ILE A 1 77 ? -17.703 14.297 16.781 1 89.06 77 ILE A C 1
ATOM 613 O O . ILE A 1 77 ? -18.906 14.391 16.625 1 89.06 77 ILE A O 1
ATOM 617 N N . GLU A 1 78 ? -17.156 14.375 17.922 1 89.88 78 GLU A N 1
ATOM 618 C CA . GLU A 1 78 ? -17.953 14.617 19.125 1 89.88 78 GLU A CA 1
ATOM 619 C C . GLU A 1 78 ? -18.688 15.953 19.047 1 89.88 78 GLU A C 1
ATOM 621 O O . GLU A 1 78 ? -19.859 16.047 19.422 1 89.88 78 GLU A O 1
ATOM 626 N N . LEU A 1 79 ? -18 16.922 18.625 1 92 79 LEU A N 1
ATOM 627 C CA . LEU A 1 79 ? -18.594 18.25 18.484 1 92 79 LEU A CA 1
ATOM 628 C C . LEU A 1 79 ? -19.766 18.203 17.531 1 92 79 LEU A C 1
ATOM 630 O O . LEU A 1 79 ? -20.812 18.828 17.781 1 92 79 LEU A O 1
ATOM 634 N N . ASN A 1 80 ? -19.641 17.562 16.484 1 89.25 80 ASN A N 1
ATOM 635 C CA . ASN A 1 80 ? -20.703 17.438 15.492 1 89.25 80 ASN A CA 1
ATOM 636 C C . ASN A 1 80 ? -21.875 16.625 16.031 1 89.25 80 ASN A C 1
ATOM 638 O O . ASN A 1 80 ? -23.031 16.891 15.68 1 89.25 80 ASN A O 1
ATOM 642 N N . ASN A 1 81 ? -21.516 15.633 16.797 1 85.56 81 ASN A N 1
ATOM 643 C CA . ASN A 1 81 ? -22.578 14.867 17.438 1 85.56 81 ASN A CA 1
ATOM 644 C C . ASN A 1 81 ? -23.391 15.719 18.406 1 85.56 81 ASN A C 1
ATOM 646 O O . ASN A 1 81 ? -24.594 15.539 18.547 1 85.56 81 ASN A O 1
ATOM 650 N N . GLU A 1 82 ? -22.781 16.578 19 1 88.19 82 GLU A N 1
ATOM 651 C CA . GLU A 1 82 ? -23.422 17.438 20 1 88.19 82 GLU A CA 1
ATOM 652 C C . GLU A 1 82 ? -24.172 18.578 19.344 1 88.19 82 GLU A C 1
ATOM 654 O O . GLU A 1 82 ? -25.297 18.906 19.734 1 88.19 82 GLU A O 1
ATOM 659 N N . LYS A 1 83 ? -23.609 19.141 18.312 1 89.69 83 LYS A N 1
ATOM 660 C CA . LYS A 1 83 ? -24.156 20.391 17.781 1 89.69 83 LYS A CA 1
ATOM 661 C C . LYS A 1 83 ? -24.781 20.188 16.406 1 89.69 83 LYS A C 1
ATOM 663 O O . LYS A 1 83 ? -25.453 21.078 15.883 1 89.69 83 LYS A O 1
ATOM 668 N N . GLY A 1 84 ? -24.578 19.062 15.922 1 86.19 84 GLY A N 1
ATOM 669 C CA . GLY A 1 84 ? -25.031 18.812 14.562 1 86.19 84 GLY A CA 1
ATOM 670 C C . GLY A 1 84 ? -24 19.172 13.508 1 86.19 84 GLY A C 1
ATOM 671 O O . GLY A 1 84 ? -23.156 20.047 13.734 1 86.19 84 GLY A O 1
ATOM 672 N N . TRP A 1 85 ? -24.031 18.594 12.406 1 86 85 TRP A N 1
ATOM 673 C CA . TRP A 1 85 ? -23.141 18.891 11.289 1 86 85 TRP A CA 1
ATOM 674 C C . TRP A 1 85 ? -23.516 20.219 10.641 1 86 85 TRP A C 1
ATOM 676 O O . TRP A 1 85 ? -24.703 20.531 10.477 1 86 85 TRP A O 1
ATOM 686 N N . PRO A 1 86 ? -22.547 20.984 10.352 1 86.12 86 PRO A N 1
ATOM 687 C CA . PRO A 1 86 ? -22.859 22.297 9.797 1 86.12 86 PRO A CA 1
ATOM 688 C C . PRO A 1 86 ? -23.625 22.219 8.477 1 86.12 86 PRO A C 1
ATOM 690 O O . PRO A 1 86 ? -23.109 21.656 7.496 1 86.12 86 PRO A O 1
ATOM 693 N N . GLN A 1 87 ? -24.688 22.891 8.344 1 82.69 87 GLN A N 1
ATOM 694 C CA . GLN A 1 87 ? -25.562 22.812 7.184 1 82.69 87 GLN A CA 1
ATOM 695 C C . GLN A 1 87 ? -25.062 23.719 6.059 1 82.69 87 GLN A C 1
ATOM 697 O O . GLN A 1 87 ? -25.203 23.391 4.879 1 82.69 87 GLN A O 1
ATOM 702 N N . ALA A 1 88 ? -24.5 24.844 6.465 1 86.44 88 ALA A N 1
ATOM 703 C CA . ALA A 1 88 ? -24.016 25.812 5.484 1 86.44 88 ALA A CA 1
ATOM 704 C C . ALA A 1 88 ? -22.766 25.281 4.781 1 86.44 88 ALA A C 1
ATOM 706 O O . ALA A 1 88 ? -22.438 25.734 3.678 1 86.44 88 ALA A O 1
ATOM 707 N N . GLU A 1 89 ? -22.125 24.375 5.457 1 90.81 89 GLU A N 1
ATOM 708 C CA . GLU A 1 89 ? -20.938 23.75 4.898 1 90.81 89 GLU A CA 1
ATOM 709 C C . GLU A 1 89 ? -21.203 22.297 4.52 1 90.81 89 GLU A C 1
ATOM 711 O O . GLU A 1 89 ? -20.828 21.375 5.254 1 90.81 89 GLU A O 1
ATOM 716 N N . ALA A 1 90 ? -21.688 22.141 3.332 1 85.5 90 ALA A N 1
ATOM 717 C CA . ALA A 1 90 ? -22.297 20.875 2.896 1 85.5 90 ALA A CA 1
ATOM 718 C C . ALA A 1 90 ? -21.25 19.766 2.816 1 85.5 90 ALA A C 1
ATOM 720 O O . ALA A 1 90 ? -21.562 18.594 2.99 1 85.5 90 ALA A O 1
ATOM 721 N N . ASN A 1 91 ? -19.984 20.156 2.623 1 89.94 91 ASN A N 1
ATOM 722 C CA . ASN A 1 91 ? -18.984 19.141 2.379 1 89.94 91 ASN A CA 1
ATOM 723 C C . ASN A 1 91 ? -18.047 18.984 3.574 1 89.94 91 ASN A C 1
ATOM 725 O O . ASN A 1 91 ? -17.016 18.312 3.475 1 89.94 91 ASN A O 1
ATOM 729 N N . TYR A 1 92 ? -18.422 19.469 4.688 1 92.81 92 TYR A N 1
ATOM 730 C CA . TYR A 1 92 ? -17.594 19.344 5.883 1 92.81 92 TYR A CA 1
ATOM 731 C C . TYR A 1 92 ? -17.422 17.891 6.297 1 92.81 92 TYR A C 1
ATOM 733 O O . TYR A 1 92 ? -16.328 17.453 6.66 1 92.81 92 TYR A O 1
ATOM 741 N N . ALA A 1 93 ? -18.5 17.188 6.199 1 88.75 93 ALA A N 1
ATOM 742 C CA . ALA A 1 93 ? -18.438 15.773 6.543 1 88.75 93 ALA A CA 1
ATOM 743 C C . ALA A 1 93 ? -17.453 15.039 5.652 1 88.75 93 ALA A C 1
ATOM 745 O O . ALA A 1 93 ? -16.688 14.195 6.129 1 88.75 93 ALA A O 1
ATOM 746 N N . THR A 1 94 ? -17.453 15.383 4.395 1 89.12 94 THR A N 1
ATOM 747 C CA . THR A 1 94 ? -16.5 14.789 3.451 1 89.12 94 THR A CA 1
ATOM 748 C C . THR A 1 94 ? -15.062 15.109 3.857 1 89.12 94 THR A C 1
ATOM 750 O O . THR A 1 94 ? -14.203 14.227 3.832 1 89.12 94 THR A O 1
ATOM 753 N N . CYS A 1 95 ? -14.852 16.25 4.23 1 93.12 95 CYS A N 1
ATOM 754 C CA . CYS A 1 95 ? -13.523 16.688 4.648 1 93.12 95 CYS A CA 1
ATOM 755 C C . CYS A 1 95 ? -13.047 15.891 5.855 1 93.12 95 CYS A C 1
ATOM 757 O O . CYS A 1 95 ? -11.945 15.352 5.852 1 93.12 95 CYS A O 1
ATOM 759 N N . VAL A 1 96 ? -13.914 15.773 6.816 1 92.69 96 VAL A N 1
ATOM 760 C CA . VAL A 1 96 ? -13.57 15.055 8.039 1 92.69 96 VAL A CA 1
ATOM 761 C C . VAL A 1 96 ? -13.273 13.594 7.715 1 92.69 96 VAL A C 1
ATOM 763 O O . VAL A 1 96 ? -12.305 13.023 8.219 1 92.69 96 VAL A O 1
ATOM 766 N N . LEU A 1 97 ? -14.023 13.039 6.867 1 90.88 97 LEU A N 1
ATOM 767 C CA . LEU A 1 97 ? -13.859 11.633 6.516 1 90.88 97 LEU A CA 1
ATOM 768 C C . LEU A 1 97 ? -12.578 11.414 5.719 1 90.88 97 LEU A C 1
ATOM 770 O O . LEU A 1 97 ? -11.961 10.352 5.801 1 90.88 97 LEU A O 1
ATOM 774 N N . MET A 1 98 ? -12.195 12.375 4.953 1 93 98 MET A N 1
ATOM 775 C CA . MET A 1 98 ? -10.914 12.289 4.266 1 93 98 MET A CA 1
ATOM 776 C C . MET A 1 98 ? -9.766 12.18 5.266 1 93 98 MET A C 1
ATOM 778 O O . MET A 1 98 ? -8.836 11.398 5.062 1 93 98 MET A O 1
ATOM 782 N N . TYR A 1 99 ? -9.852 12.93 6.363 1 94.81 99 TYR A N 1
ATOM 783 C CA . TYR A 1 99 ? -8.82 12.844 7.391 1 94.81 99 TYR A CA 1
ATOM 784 C C . TYR A 1 99 ? -8.82 11.469 8.047 1 94.81 99 TYR A C 1
ATOM 786 O O . TYR A 1 99 ? -7.758 10.945 8.398 1 94.81 99 TYR A O 1
ATOM 794 N N . LEU A 1 100 ? -9.969 10.953 8.242 1 92.56 100 LEU A N 1
ATOM 795 C CA . LEU A 1 100 ? -10.055 9.609 8.797 1 92.56 100 LEU A CA 1
ATOM 796 C C . LEU A 1 100 ? -9.352 8.602 7.898 1 92.56 100 LEU A C 1
ATOM 798 O O . LEU A 1 100 ? -8.602 7.746 8.375 1 92.56 100 LEU A O 1
ATOM 802 N N . THR A 1 101 ? -9.617 8.719 6.613 1 91.12 101 THR A N 1
ATOM 803 C CA . THR A 1 101 ? -8.969 7.848 5.641 1 91.12 101 THR A CA 1
ATOM 804 C C . THR A 1 101 ? -7.453 8.023 5.676 1 91.12 101 THR A C 1
ATOM 806 O O . THR A 1 101 ? -6.703 7.051 5.59 1 91.12 101 THR A O 1
ATOM 809 N N . VAL A 1 102 ? -7.047 9.219 5.797 1 94.38 102 VAL A N 1
ATOM 810 C CA . VAL A 1 102 ? -5.621 9.531 5.855 1 94.38 102 VAL A CA 1
ATOM 811 C C . VAL A 1 102 ? -5.012 8.938 7.121 1 94.38 102 VAL A C 1
ATOM 813 O O . VAL A 1 102 ? -3.924 8.352 7.078 1 94.38 102 VAL A O 1
ATOM 816 N N . PHE A 1 103 ? -5.691 9.078 8.234 1 95.62 103 PHE A N 1
ATOM 817 C CA . PHE A 1 103 ? -5.219 8.5 9.492 1 95.62 103 PHE A CA 1
ATOM 818 C C . PHE A 1 103 ? -4.969 7.004 9.336 1 95.62 103 PHE A C 1
ATOM 820 O O . PHE A 1 103 ? -3.895 6.512 9.688 1 95.62 103 PHE A O 1
ATOM 827 N N . ARG A 1 104 ? -5.859 6.34 8.773 1 93.38 104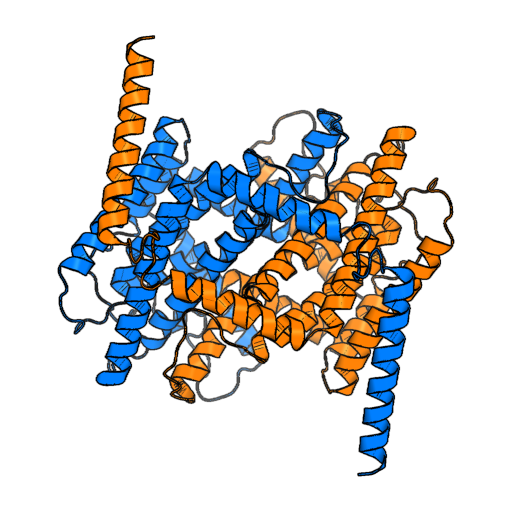 ARG A N 1
ATOM 828 C CA . ARG A 1 104 ? -5.777 4.891 8.617 1 93.38 104 ARG A CA 1
ATOM 829 C C . ARG A 1 104 ? -4.668 4.508 7.641 1 93.38 104 ARG A C 1
ATOM 831 O O . ARG A 1 104 ? -3.975 3.51 7.848 1 93.38 104 ARG A O 1
ATOM 838 N N . SER A 1 105 ? -4.547 5.273 6.633 1 94.19 105 SER A N 1
ATOM 839 C CA . SER A 1 105 ? -3.492 5.004 5.664 1 94.19 105 SER A CA 1
ATOM 840 C C . SER A 1 105 ? -2.111 5.219 6.273 1 94.19 105 SER A C 1
ATOM 842 O O . SER A 1 105 ? -1.182 4.457 6 1 94.19 105 SER A O 1
ATOM 844 N N . VAL A 1 106 ? -1.963 6.277 7.059 1 96.88 106 VAL A N 1
ATOM 845 C CA . VAL A 1 106 ? -0.689 6.52 7.73 1 96.88 106 VAL A CA 1
ATOM 846 C C . VAL A 1 106 ? -0.368 5.355 8.664 1 96.88 106 VAL A C 1
ATOM 848 O O . VAL A 1 106 ? 0.752 4.84 8.656 1 96.88 106 VAL A O 1
ATOM 851 N N . ARG A 1 107 ? -1.331 4.98 9.359 1 97.06 107 ARG A N 1
ATOM 852 C CA . ARG A 1 107 ? -1.131 3.883 10.297 1 97.06 107 ARG A CA 1
ATOM 853 C C . ARG A 1 107 ? -0.776 2.594 9.57 1 97.06 107 ARG A C 1
ATOM 855 O O . ARG A 1 107 ? 0.16 1.891 9.953 1 97.06 107 ARG A O 1
ATOM 862 N N . ALA A 1 108 ? -1.512 2.311 8.555 1 95.5 108 ALA A N 1
ATOM 863 C CA . ALA A 1 108 ? -1.259 1.101 7.773 1 95.5 108 ALA A CA 1
ATOM 864 C C . ALA A 1 108 ? 0.149 1.111 7.184 1 95.5 108 ALA A C 1
ATOM 866 O O . ALA A 1 108 ? 0.822 0.078 7.152 1 95.5 108 ALA A O 1
ATOM 867 N N . SER A 1 109 ? 0.534 2.246 6.676 1 96.19 109 SER A N 1
ATOM 868 C CA . SER A 1 109 ? 1.882 2.381 6.133 1 96.19 109 SER A CA 1
ATOM 869 C C . SER A 1 109 ? 2.936 2.098 7.199 1 96.19 109 SER A C 1
ATOM 871 O O . SER A 1 109 ? 3.936 1.428 6.93 1 96.19 109 SER A O 1
ATOM 873 N N . ASP A 1 110 ? 2.697 2.551 8.359 1 96.19 110 ASP A N 1
ATOM 874 C CA . ASP A 1 110 ? 3.604 2.344 9.484 1 96.19 110 ASP A CA 1
ATOM 875 C C . ASP A 1 110 ? 3.625 0.876 9.906 1 96.19 110 ASP A C 1
ATOM 877 O O . ASP A 1 110 ? 4.676 0.348 10.273 1 96.19 110 ASP A O 1
ATOM 881 N N . VAL A 1 111 ? 2.516 0.248 9.891 1 95.94 111 VAL A N 1
ATOM 882 C CA . VAL A 1 111 ? 2.414 -1.173 10.211 1 95.94 111 VAL A CA 1
ATOM 883 C C . VAL A 1 111 ? 3.275 -1.981 9.242 1 95.94 111 VAL A C 1
ATOM 885 O O . VAL A 1 111 ? 4 -2.889 9.656 1 95.94 111 VAL A O 1
ATOM 888 N N . CYS A 1 112 ? 3.24 -1.643 8.039 1 94.56 112 CYS A N 1
ATOM 889 C CA . CYS A 1 112 ? 4.055 -2.338 7.047 1 94.56 112 CYS A CA 1
ATOM 890 C C . CYS A 1 112 ? 5.539 -2.191 7.359 1 94.56 112 CYS A C 1
ATOM 892 O O . CYS A 1 112 ? 6.262 -3.184 7.43 1 94.56 112 CYS A O 1
ATOM 894 N N . ALA A 1 113 ? 5.938 -0.96 7.551 1 93.88 113 ALA A N 1
ATOM 895 C CA . ALA A 1 113 ? 7.355 -0.694 7.785 1 93.88 113 ALA A CA 1
ATOM 896 C C . ALA A 1 113 ? 7.84 -1.384 9.055 1 93.88 113 ALA A C 1
ATOM 898 O O . ALA A 1 113 ? 8.93 -1.959 9.078 1 93.88 113 ALA A O 1
ATOM 899 N N . SER A 1 114 ? 7.008 -1.406 10.055 1 93.5 114 SER A N 1
ATOM 900 C CA . SER A 1 114 ? 7.363 -1.969 11.352 1 93.5 114 SER A CA 1
ATOM 901 C C . SER A 1 114 ? 7.324 -3.492 11.328 1 93.5 114 SER A C 1
ATOM 903 O O . SER A 1 114 ? 7.75 -4.148 12.281 1 93.5 114 SER A O 1
ATOM 905 N N . ASN A 1 115 ? 6.781 -4.02 10.242 1 93.56 115 ASN A N 1
ATOM 906 C CA . ASN A 1 115 ? 6.77 -5.465 10.055 1 93.56 115 ASN A CA 1
ATOM 907 C C . ASN A 1 115 ? 7.688 -5.891 8.914 1 93.56 115 ASN A C 1
ATOM 909 O O . ASN A 1 115 ? 7.367 -6.812 8.164 1 93.56 115 ASN A O 1
ATOM 913 N N . ALA A 1 116 ? 8.703 -5.129 8.695 1 92.44 116 ALA A N 1
ATOM 914 C CA . ALA A 1 116 ? 9.836 -5.496 7.855 1 92.44 116 ALA A CA 1
ATOM 915 C C . ALA A 1 116 ? 9.547 -5.199 6.387 1 92.44 116 ALA A C 1
ATOM 917 O O . ALA A 1 116 ? 10.266 -5.676 5.5 1 92.44 116 ALA A O 1
ATOM 918 N N . TYR A 1 117 ? 8.516 -4.441 6.086 1 91.81 117 TYR A N 1
ATOM 919 C CA . TYR A 1 117 ? 8.172 -4.18 4.695 1 91.81 117 TYR A CA 1
ATOM 920 C C . TYR A 1 117 ? 8.055 -2.684 4.43 1 91.81 117 TYR A C 1
ATOM 922 O O . TYR A 1 117 ? 7.016 -2.203 3.98 1 91.81 117 TYR A O 1
ATOM 930 N N . PRO A 1 118 ? 9.125 -1.992 4.547 1 91.69 118 PRO A N 1
ATOM 931 C CA . PRO A 1 118 ? 9.086 -0.537 4.383 1 91.69 118 PRO A CA 1
ATOM 932 C C . PRO A 1 118 ? 8.742 -0.113 2.957 1 91.69 118 PRO A C 1
ATOM 934 O O . PRO A 1 118 ? 8.062 0.895 2.756 1 91.69 118 PRO A O 1
ATOM 937 N N . LEU A 1 119 ? 9.164 -0.849 1.945 1 89.25 119 LEU A N 1
ATOM 938 C CA . LEU A 1 119 ? 8.898 -0.462 0.563 1 89.25 119 LEU A CA 1
ATOM 939 C C . LEU A 1 119 ? 7.426 -0.649 0.218 1 89.25 119 LEU A C 1
ATOM 941 O O . LEU A 1 119 ? 6.879 0.083 -0.61 1 89.25 119 LEU A O 1
ATOM 945 N N . GLN A 1 120 ? 6.812 -1.588 0.832 1 90.38 120 GLN A N 1
ATOM 946 C CA . GLN A 1 120 ? 5.371 -1.74 0.664 1 90.38 120 GLN A CA 1
ATOM 947 C C . GLN A 1 120 ? 4.613 -0.648 1.411 1 90.38 120 GLN A C 1
ATOM 949 O O . GLN A 1 120 ? 3.572 -0.179 0.945 1 90.38 120 GLN A O 1
ATOM 954 N N . GLY A 1 121 ? 5.145 -0.236 2.58 1 92 121 GLY A N 1
ATOM 955 C CA . GLY A 1 121 ? 4.621 0.966 3.209 1 92 121 GLY A CA 1
ATOM 956 C C . GLY A 1 121 ? 4.746 2.199 2.336 1 92 121 GLY A C 1
ATOM 957 O O . GLY A 1 121 ? 3.852 3.047 2.314 1 92 121 GLY A O 1
ATOM 958 N N . TYR A 1 122 ? 5.816 2.164 1.631 1 90.38 122 TYR A N 1
ATOM 959 C CA . TYR A 1 122 ? 6.09 3.242 0.688 1 90.38 122 TYR A CA 1
ATOM 960 C C . TYR A 1 122 ? 5.012 3.314 -0.387 1 90.38 122 TYR A C 1
ATOM 962 O O . TYR A 1 122 ? 4.66 4.402 -0.848 1 90.38 122 TYR A O 1
ATOM 970 N N . ILE A 1 123 ? 4.453 2.236 -0.774 1 88.94 123 ILE A N 1
ATOM 971 C CA . ILE A 1 123 ? 3.377 2.182 -1.758 1 88.94 123 ILE A CA 1
ATOM 972 C C . ILE A 1 123 ? 2.141 2.889 -1.21 1 88.94 123 ILE A C 1
ATOM 974 O O . ILE A 1 123 ? 1.491 3.66 -1.922 1 88.94 123 ILE A O 1
ATOM 978 N N . ILE A 1 124 ? 1.876 2.693 0.031 1 91.25 124 ILE A N 1
ATOM 979 C CA . ILE A 1 124 ? 0.719 3.312 0.668 1 91.25 124 ILE A CA 1
ATOM 980 C C . ILE A 1 124 ? 0.946 4.816 0.799 1 91.25 124 ILE A C 1
ATOM 982 O O . ILE A 1 124 ? 0.006 5.605 0.676 1 91.25 124 ILE A O 1
ATOM 986 N N . GLN A 1 125 ? 2.193 5.223 0.947 1 91.88 125 GLN A N 1
ATOM 987 C CA . GLN A 1 125 ? 2.537 6.637 1.052 1 91.88 125 GLN A CA 1
ATOM 988 C C . GLN A 1 125 ? 2.119 7.398 -0.202 1 91.88 125 GLN A C 1
ATOM 990 O O . GLN A 1 125 ? 1.773 8.578 -0.131 1 91.88 125 GLN A O 1
ATOM 995 N N . ARG A 1 126 ? 2.119 6.734 -1.274 1 89.88 126 ARG A N 1
ATOM 996 C CA . ARG A 1 126 ? 1.646 7.367 -2.5 1 89.88 126 ARG A CA 1
ATOM 997 C C . ARG A 1 126 ? 0.201 7.832 -2.354 1 89.88 126 ARG A C 1
ATOM 999 O O . ARG A 1 126 ? -0.132 8.961 -2.715 1 89.88 126 ARG A O 1
ATOM 1006 N N . SER A 1 127 ? -0.595 6.957 -1.823 1 88.31 127 SER A N 1
ATOM 1007 C CA . SER A 1 127 ? -1.997 7.301 -1.609 1 88.31 127 SER A CA 1
ATOM 1008 C C . SER A 1 127 ? -2.139 8.469 -0.636 1 88.31 127 SER A C 1
ATOM 1010 O O . SER A 1 127 ? -2.969 9.359 -0.841 1 88.31 127 SER A O 1
ATOM 1012 N N . ILE A 1 128 ? -1.357 8.484 0.386 1 93.38 128 ILE A N 1
ATOM 1013 C CA . ILE A 1 128 ? -1.386 9.539 1.396 1 93.38 128 ILE A CA 1
ATOM 1014 C C . ILE A 1 128 ? -1.007 10.875 0.759 1 93.38 128 ILE A C 1
ATOM 1016 O O . ILE A 1 128 ? -1.655 11.891 1.008 1 93.38 128 ILE A O 1
ATOM 1020 N N . LYS A 1 129 ? 0.014 10.82 -0.055 1 93.56 129 LYS A N 1
ATOM 1021 C CA . LYS A 1 129 ? 0.469 12.031 -0.731 1 93.56 129 LYS A CA 1
ATOM 1022 C C . LYS A 1 129 ? -0.621 12.602 -1.637 1 93.56 129 LYS A C 1
ATOM 1024 O O . LYS A 1 129 ? -0.872 13.805 -1.635 1 93.56 129 LYS A O 1
ATOM 1029 N N . ASP A 1 130 ? -1.242 11.766 -2.357 1 90.5 130 ASP A N 1
ATOM 1030 C CA . ASP A 1 130 ? -2.311 12.203 -3.252 1 90.5 130 ASP A CA 1
ATOM 1031 C C . ASP A 1 130 ? -3.459 12.836 -2.467 1 90.5 130 ASP A C 1
ATOM 1033 O O . ASP A 1 130 ? -3.99 13.875 -2.857 1 90.5 130 ASP A O 1
ATOM 1037 N N . GLN A 1 131 ? -3.787 12.266 -1.394 1 91.56 131 GLN A N 1
ATOM 1038 C CA . GLN A 1 131 ? -4.867 12.797 -0.565 1 91.56 131 GLN A CA 1
ATOM 1039 C C . GLN A 1 131 ? -4.473 14.117 0.079 1 91.56 131 GLN A C 1
ATOM 1041 O O . GLN A 1 131 ? -5.301 15.023 0.204 1 91.56 131 GLN A O 1
ATOM 1046 N N . ALA A 1 132 ? -3.229 14.211 0.489 1 95.69 132 ALA A N 1
ATOM 1047 C CA . ALA A 1 132 ? -2.734 15.461 1.057 1 95.69 132 ALA A CA 1
ATOM 1048 C C . ALA A 1 132 ? -2.824 16.594 0.042 1 95.69 132 ALA A C 1
ATOM 1050 O O . ALA A 1 132 ? -3.188 17.719 0.392 1 95.69 132 ALA A O 1
ATOM 1051 N N . LEU A 1 133 ? -2.516 16.297 -1.174 1 95.06 133 LEU A N 1
ATOM 1052 C CA . LEU A 1 133 ? -2.58 17.312 -2.221 1 95.06 133 LEU A CA 1
ATOM 1053 C C . LEU A 1 133 ? -4.023 17.75 -2.469 1 95.06 133 LEU A C 1
ATOM 1055 O O . LEU A 1 133 ? -4.289 18.938 -2.691 1 95.06 133 LEU A O 1
ATOM 1059 N N . ILE A 1 134 ? -4.914 16.812 -2.402 1 93.88 134 ILE A N 1
ATOM 1060 C CA . ILE A 1 134 ? -6.324 17.109 -2.602 1 93.88 134 ILE A CA 1
ATOM 1061 C C . ILE A 1 134 ? -6.828 18 -1.461 1 93.88 134 ILE A C 1
ATOM 1063 O O . ILE A 1 134 ? -7.504 19 -1.696 1 93.88 134 ILE A O 1
ATOM 1067 N N . LEU A 1 135 ? -6.516 17.625 -0.292 1 95.88 135 LEU A N 1
ATOM 1068 C CA . LEU A 1 135 ? -6.914 18.406 0.869 1 95.88 135 LEU A CA 1
ATOM 1069 C C . LEU A 1 135 ? -6.293 19.797 0.821 1 95.88 135 LEU A C 1
ATOM 1071 O O . LEU A 1 135 ? -6.945 20.797 1.169 1 95.88 135 LEU A O 1
ATOM 1075 N N . CYS A 1 136 ? -5.055 19.844 0.405 1 97.69 136 CYS A N 1
ATOM 1076 C CA . CYS A 1 136 ? -4.375 21.125 0.264 1 97.69 136 CYS A CA 1
ATOM 1077 C C . CYS A 1 136 ? -5.082 22 -0.753 1 97.69 136 CYS A C 1
ATOM 1079 O O . CYS A 1 136 ? -5.254 23.203 -0.529 1 97.69 136 CYS A O 1
ATOM 1081 N N . ALA A 1 137 ? -5.496 21.422 -1.815 1 97 137 ALA A N 1
ATOM 1082 C CA . ALA A 1 137 ? -6.234 22.156 -2.836 1 97 137 ALA A CA 1
ATOM 1083 C C . ALA A 1 137 ? -7.547 22.703 -2.279 1 97 137 ALA A C 1
ATOM 1085 O O . ALA A 1 137 ? -7.91 23.844 -2.539 1 97 137 ALA A O 1
ATOM 1086 N N . ALA A 1 138 ? -8.242 21.891 -1.572 1 96.69 138 ALA A N 1
ATOM 1087 C CA . ALA A 1 138 ? -9.484 22.328 -0.939 1 96.69 138 ALA A CA 1
ATOM 1088 C C . ALA A 1 138 ? -9.227 23.469 0.037 1 96.69 138 ALA A C 1
ATOM 1090 O O . ALA A 1 138 ? -9.914 24.5 -0.001 1 96.69 138 ALA A O 1
ATOM 1091 N N . ALA A 1 139 ? -8.234 23.312 0.85 1 97.5 139 ALA A N 1
ATOM 1092 C CA . ALA A 1 139 ? -7.922 24.281 1.89 1 97.5 139 ALA A CA 1
ATOM 1093 C C . ALA A 1 139 ? -7.5 25.625 1.278 1 97.5 139 ALA A C 1
ATOM 1095 O O . ALA A 1 139 ? -7.727 26.672 1.867 1 97.5 139 ALA A O 1
ATOM 1096 N N . ASN A 1 140 ? -6.891 25.562 0.104 1 96.62 140 ASN A N 1
ATOM 1097 C CA . ASN A 1 140 ? -6.488 26.781 -0.602 1 96.62 140 ASN A CA 1
ATOM 1098 C C . ASN A 1 140 ? -7.59 27.281 -1.535 1 96.62 140 ASN A C 1
ATOM 1100 O O . ASN A 1 140 ? -7.363 28.172 -2.344 1 96.62 140 ASN A O 1
ATOM 1104 N N . ASN A 1 141 ? -8.703 26.656 -1.504 1 96.06 141 ASN A N 1
ATOM 1105 C CA . ASN A 1 141 ? -9.883 27.031 -2.281 1 96.06 141 ASN A CA 1
ATOM 1106 C C . ASN A 1 141 ? -9.602 26.984 -3.781 1 96.06 141 ASN A C 1
ATOM 1108 O O . ASN A 1 141 ? -10.094 27.812 -4.539 1 96.06 141 ASN A O 1
ATOM 1112 N N . LEU A 1 142 ? -8.812 26.016 -4.199 1 94.69 142 LEU A N 1
ATOM 1113 C CA . LEU A 1 142 ? -8.477 25.875 -5.613 1 94.69 142 LEU A CA 1
ATOM 1114 C C . LEU A 1 142 ? -9.641 25.266 -6.391 1 94.69 142 LEU A C 1
ATOM 1116 O O . LEU A 1 142 ? -9.758 25.469 -7.602 1 94.69 142 LEU A O 1
ATOM 1120 N N . ALA A 1 143 ? -10.398 24.453 -5.707 1 94.62 143 ALA A N 1
ATOM 1121 C CA . ALA A 1 143 ? -11.547 23.781 -6.305 1 94.62 143 ALA A CA 1
ATOM 1122 C C . ALA A 1 143 ? -12.516 23.297 -5.234 1 94.62 143 ALA A C 1
ATOM 1124 O O . ALA A 1 143 ? -12.117 23.016 -4.102 1 94.62 143 ALA A O 1
ATOM 1125 N N . ASP A 1 144 ? -13.742 23.156 -5.648 1 94.19 144 ASP A N 1
ATOM 1126 C CA . ASP A 1 144 ? -14.711 22.578 -4.715 1 94.19 144 ASP A CA 1
ATOM 1127 C C . ASP A 1 144 ? -14.609 21.062 -4.688 1 94.19 144 ASP A C 1
ATOM 1129 O O . ASP A 1 144 ? -13.906 20.469 -5.5 1 94.19 144 ASP A O 1
ATOM 1133 N N . PHE A 1 145 ? -15.273 20.391 -3.729 1 91 145 PHE A N 1
ATOM 1134 C CA . PHE A 1 145 ? -15.133 18.953 -3.525 1 91 145 PHE A CA 1
ATOM 1135 C C . PHE A 1 145 ? -15.719 18.188 -4.703 1 91 145 PHE A C 1
ATOM 1137 O O . PHE A 1 145 ? -15.219 17.109 -5.062 1 91 145 PHE A O 1
ATOM 1144 N N . ALA A 1 146 ? -16.766 18.688 -5.332 1 89.94 146 ALA A N 1
ATOM 1145 C CA . ALA A 1 146 ? -17.328 18.016 -6.504 1 89.94 146 ALA A CA 1
ATOM 1146 C C . ALA A 1 146 ? -16.312 17.938 -7.629 1 89.94 146 ALA A C 1
ATOM 1148 O O . ALA A 1 146 ? -16.188 16.906 -8.297 1 89.94 146 ALA A O 1
ATOM 1149 N N . THR A 1 147 ? -15.617 19 -7.773 1 93.62 147 THR A N 1
ATOM 1150 C CA . THR A 1 147 ? -14.555 19.031 -8.773 1 93.62 147 THR A CA 1
ATOM 1151 C C . THR A 1 147 ? -13.398 18.125 -8.367 1 93.62 147 THR A C 1
ATOM 1153 O O . THR A 1 147 ? -12.883 17.359 -9.188 1 93.62 147 THR A O 1
ATOM 1156 N N . LEU A 1 148 ? -13.047 18.172 -7.16 1 91.69 148 LEU A N 1
ATOM 1157 C CA . LEU A 1 148 ? -11.898 17.422 -6.648 1 91.69 148 LEU A CA 1
ATOM 1158 C C . LEU A 1 148 ? -12.133 15.922 -6.77 1 91.69 148 LEU A C 1
ATOM 1160 O O . LEU A 1 148 ? -11.188 15.156 -6.957 1 91.69 148 LEU A O 1
ATOM 1164 N N . PHE A 1 149 ? -13.367 15.531 -6.754 1 87.12 149 PHE A N 1
ATOM 1165 C CA . PHE A 1 149 ? -13.672 14.109 -6.82 1 87.12 149 PHE A CA 1
ATOM 1166 C C . PHE A 1 149 ? -14.102 13.711 -8.227 1 87.12 149 PHE A C 1
ATOM 1168 O O . PHE A 1 149 ? -14.328 12.531 -8.5 1 87.12 149 PHE A O 1
ATOM 1175 N N . GLY A 1 150 ? -14.219 14.68 -9.078 1 87.31 150 GLY A N 1
ATOM 1176 C CA . GLY A 1 150 ? -14.555 14.422 -10.469 1 87.31 150 GLY A CA 1
ATOM 1177 C C . GLY A 1 150 ? -16.047 14.289 -10.703 1 87.31 150 GLY A C 1
ATOM 1178 O O . GLY A 1 150 ? -16.484 13.766 -11.734 1 87.31 150 GLY A O 1
ATOM 1179 N N . TRP A 1 151 ? -16.797 14.75 -9.805 1 87.19 151 TRP A N 1
ATOM 1180 C CA . TRP A 1 151 ? -18.234 14.531 -9.852 1 87.19 151 TRP A CA 1
ATOM 1181 C C . TRP A 1 151 ? -18.938 15.742 -10.445 1 87.19 151 TRP A C 1
ATOM 1183 O O . TRP A 1 151 ? -20.141 15.672 -10.773 1 87.19 151 TRP A O 1
ATOM 1193 N N . LYS A 1 152 ? -18.234 16.766 -10.586 1 89.44 152 LYS A N 1
ATOM 1194 C CA . LYS A 1 152 ? -18.875 18 -11.047 1 89.44 152 LYS A CA 1
ATOM 1195 C C . LYS A 1 152 ? -19.531 17.797 -12.406 1 89.44 152 LYS A C 1
ATOM 1197 O O . LYS A 1 152 ? -18.906 17.297 -13.336 1 89.44 152 LYS A O 1
ATOM 1202 N N . GLY A 1 153 ? -20.859 18.156 -12.461 1 88.62 153 GLY A N 1
ATOM 1203 C CA . GLY A 1 153 ? -21.594 18.062 -13.711 1 88.62 153 GLY A CA 1
ATOM 1204 C C . GLY A 1 153 ? -22.266 16.719 -13.93 1 88.62 153 GLY A C 1
ATOM 1205 O O . GLY A 1 153 ? -22.984 16.531 -14.914 1 88.62 153 GLY A O 1
ATOM 1206 N N . LEU A 1 154 ? -21.969 15.836 -13.016 1 90 154 LEU A N 1
ATOM 1207 C CA . LEU A 1 154 ? -22.609 14.523 -13.133 1 90 154 LEU A CA 1
ATOM 1208 C C . LEU A 1 154 ? -23.922 14.492 -12.367 1 90 154 LEU A C 1
ATOM 1210 O O . LEU A 1 154 ? -24.141 15.297 -11.453 1 90 154 LEU A O 1
ATOM 1214 N N . PRO A 1 155 ? -24.766 13.57 -12.773 1 87.25 155 PRO A N 1
ATOM 1215 C CA . PRO A 1 155 ? -26.078 13.531 -12.141 1 87.25 155 PRO A CA 1
ATOM 1216 C C . PRO A 1 155 ? -26.016 13.164 -10.656 1 87.25 155 PRO A C 1
ATOM 1218 O O . PRO A 1 155 ? -25.219 12.297 -10.273 1 87.25 155 PRO A O 1
ATOM 1221 N N . ASP A 1 156 ? -26.844 13.812 -9.883 1 79.81 156 ASP A N 1
ATOM 1222 C CA . ASP A 1 156 ? -26.875 13.531 -8.445 1 79.81 156 ASP A CA 1
ATOM 1223 C C . ASP A 1 156 ? -28.156 12.789 -8.07 1 79.81 156 ASP A C 1
ATOM 1225 O O . ASP A 1 156 ? -28.266 12.227 -6.977 1 79.81 156 ASP A O 1
ATOM 1229 N N . ASP A 1 157 ? -29.062 12.703 -8.914 1 77.5 157 ASP A N 1
ATOM 1230 C CA . ASP A 1 157 ? -30.391 12.188 -8.594 1 77.5 157 ASP A CA 1
ATOM 1231 C C . ASP A 1 157 ? -30.578 10.773 -9.156 1 77.5 157 ASP A C 1
ATOM 1233 O O . ASP A 1 157 ? -31.625 10.156 -8.945 1 77.5 157 ASP A O 1
ATOM 1237 N N . LYS A 1 158 ? -29.672 10.328 -9.977 1 81.62 158 LYS A N 1
ATOM 1238 C CA . LYS A 1 158 ? -29.797 9 -10.57 1 81.62 158 LYS A CA 1
ATOM 1239 C C . LYS A 1 158 ? -28.469 8.234 -10.469 1 81.62 158 LYS A C 1
ATOM 1241 O O . LYS A 1 158 ? -27.406 8.844 -10.359 1 81.62 158 LYS A O 1
ATOM 1246 N N . PRO A 1 159 ? -28.594 6.91 -10.43 1 82.69 159 PRO A N 1
ATOM 1247 C CA . PRO A 1 159 ? -27.375 6.117 -10.469 1 82.69 159 PRO A CA 1
ATOM 1248 C C . PRO A 1 159 ? -26.516 6.402 -11.703 1 82.69 159 PRO A C 1
ATOM 1250 O O . PRO A 1 159 ? -27.047 6.617 -12.797 1 82.69 159 PRO A O 1
ATOM 1253 N N . TRP A 1 160 ? -25.234 6.332 -11.5 1 85.75 160 TRP A N 1
ATOM 1254 C CA . TRP A 1 160 ? -24.297 6.645 -12.57 1 85.75 160 TRP A CA 1
ATOM 1255 C C . TRP A 1 160 ? -24.312 5.559 -13.641 1 85.75 160 TRP A C 1
ATOM 1257 O O . TRP A 1 160 ? -24.344 4.367 -13.32 1 85.75 160 TRP A O 1
ATOM 1267 N N . THR A 1 161 ? -24.391 5.984 -14.859 1 86.12 161 THR A N 1
ATOM 1268 C CA . THR A 1 161 ? -24.172 5.086 -15.984 1 86.12 161 THR A CA 1
ATOM 1269 C C . THR A 1 161 ? -22.688 4.797 -16.172 1 86.12 161 THR A C 1
ATOM 1271 O O . THR A 1 161 ? -21.844 5.371 -15.469 1 86.12 161 THR A O 1
ATOM 1274 N N . ASP A 1 162 ? -22.328 3.885 -17.031 1 80.94 162 ASP A N 1
ATOM 1275 C CA . ASP A 1 162 ? -20.938 3.607 -17.344 1 80.94 162 ASP A CA 1
ATOM 1276 C C . ASP A 1 162 ? -20.25 4.848 -17.906 1 80.94 162 ASP A C 1
ATOM 1278 O O . ASP A 1 162 ? -19.062 5.082 -17.641 1 80.94 162 ASP A O 1
ATOM 1282 N N . GLU A 1 163 ? -20.938 5.535 -18.625 1 86.69 163 GLU A N 1
ATOM 1283 C CA . GLU A 1 163 ? -20.391 6.754 -19.203 1 86.69 163 GLU A CA 1
ATOM 1284 C C . GLU A 1 163 ? -20.109 7.805 -18.125 1 86.69 163 GLU A C 1
ATOM 1286 O O . GLU A 1 163 ? -19.109 8.516 -18.188 1 86.69 163 GLU A O 1
ATOM 1291 N N . ASP A 1 164 ? -20.969 7.879 -17.172 1 86.62 164 ASP A N 1
ATOM 1292 C CA . ASP A 1 164 ? -20.766 8.797 -16.047 1 86.62 164 ASP A CA 1
ATOM 1293 C C . ASP A 1 164 ? -19.516 8.422 -15.25 1 86.62 164 ASP A C 1
ATOM 1295 O O . ASP A 1 164 ? -18.734 9.289 -14.859 1 86.62 164 ASP A O 1
ATOM 1299 N N . ASN A 1 165 ? -19.453 7.172 -15.062 1 81.56 165 ASN A N 1
ATOM 1300 C CA . ASN A 1 165 ? -18.281 6.68 -14.344 1 81.56 165 ASN A CA 1
ATOM 1301 C C . ASN A 1 165 ? -17 7.039 -15.078 1 81.56 165 ASN A C 1
ATOM 1303 O O . ASN A 1 165 ? -16.016 7.465 -14.453 1 81.56 165 ASN A O 1
ATOM 1307 N N . LYS A 1 166 ? -17.016 6.848 -16.328 1 82.88 166 LYS A N 1
ATOM 1308 C CA . LYS A 1 166 ? -15.844 7.188 -17.141 1 82.88 166 LYS A CA 1
ATOM 1309 C C . LYS A 1 166 ? -15.547 8.68 -17.078 1 82.88 166 LYS A C 1
ATOM 1311 O O . LYS A 1 166 ? -14.391 9.086 -17 1 82.88 166 LYS A O 1
ATOM 1316 N N . ALA A 1 167 ? -16.578 9.43 -17.125 1 89.69 167 ALA A N 1
ATOM 1317 C CA . ALA A 1 167 ? -16.406 10.875 -17.062 1 89.69 167 ALA A CA 1
ATOM 1318 C C . ALA A 1 167 ? -15.844 11.297 -15.703 1 89.69 167 ALA A C 1
ATOM 1320 O O . ALA A 1 167 ? -14.977 12.172 -15.633 1 89.69 167 ALA A O 1
ATOM 1321 N N . ALA A 1 168 ? -16.328 10.703 -14.68 1 85.62 168 ALA A N 1
ATOM 1322 C CA . ALA A 1 168 ? -15.836 11.008 -13.336 1 85.62 168 ALA A CA 1
ATOM 1323 C C . ALA A 1 168 ? -14.344 10.711 -13.227 1 85.62 168 ALA A C 1
ATOM 1325 O O . ALA A 1 168 ? -13.594 11.5 -12.641 1 85.62 168 ALA A O 1
ATOM 1326 N N . ILE A 1 169 ? -13.953 9.633 -13.742 1 83.19 169 ILE A N 1
ATOM 1327 C CA . ILE A 1 169 ? -12.555 9.211 -13.695 1 83.19 169 ILE A CA 1
ATOM 1328 C C . ILE A 1 169 ? -11.695 10.203 -14.477 1 83.19 169 ILE A C 1
ATOM 1330 O O . ILE A 1 169 ? -10.625 10.602 -14.023 1 83.19 169 ILE A O 1
ATOM 1334 N N . LYS A 1 170 ? -12.156 10.547 -15.633 1 87 170 LYS A N 1
ATOM 1335 C CA . LYS A 1 170 ? -11.438 11.508 -16.469 1 87 170 LYS A CA 1
ATOM 1336 C C . LYS A 1 170 ? -11.328 12.859 -15.766 1 87 170 LYS A C 1
ATOM 1338 O O . LYS A 1 170 ? -10.266 13.484 -15.773 1 87 170 LYS A O 1
ATOM 1343 N N . ASN A 1 171 ? -12.438 13.336 -15.234 1 90.38 171 ASN A N 1
ATOM 1344 C CA . ASN A 1 171 ? -12.453 14.594 -14.508 1 90.38 171 ASN A CA 1
ATOM 1345 C C . ASN A 1 171 ? -11.453 14.578 -13.344 1 90.38 171 ASN A C 1
ATOM 1347 O O . ASN A 1 171 ? -10.711 15.539 -13.156 1 90.38 171 ASN A O 1
ATOM 1351 N N . ARG A 1 172 ? -11.484 13.523 -12.672 1 86.94 172 ARG A N 1
ATOM 1352 C CA . ARG A 1 172 ? -10.609 13.398 -11.516 1 86.94 172 ARG A CA 1
ATOM 1353 C C . ARG A 1 172 ? -9.141 13.438 -11.93 1 86.94 172 ARG A C 1
ATOM 1355 O O . ARG A 1 172 ? -8.328 14.109 -11.289 1 86.94 172 ARG A O 1
ATOM 1362 N N . ARG A 1 173 ? -8.82 12.773 -12.938 1 85.69 173 ARG A N 1
ATOM 1363 C CA . ARG A 1 173 ? -7.453 12.781 -13.438 1 85.69 173 ARG A CA 1
ATOM 1364 C C . ARG A 1 173 ? -7.027 14.18 -13.852 1 85.69 173 ARG A C 1
ATOM 1366 O O . ARG A 1 173 ? -5.898 14.602 -13.586 1 85.69 173 ARG A O 1
ATOM 1373 N N . THR A 1 174 ? -7.898 14.789 -14.469 1 91.56 174 THR A N 1
ATOM 1374 C CA . THR A 1 174 ? -7.621 16.141 -14.938 1 91.56 174 THR A CA 1
ATOM 1375 C C . THR A 1 174 ? -7.348 17.078 -13.758 1 91.56 174 THR A C 1
ATOM 1377 O O . THR A 1 174 ? -6.355 17.812 -13.766 1 91.56 174 THR A O 1
ATOM 1380 N N . ILE A 1 175 ? -8.195 17 -12.828 1 91.88 175 ILE A N 1
ATOM 1381 C CA . ILE A 1 175 ? -8.055 17.906 -11.703 1 91.88 175 ILE A CA 1
ATOM 1382 C C . ILE A 1 175 ? -6.816 17.531 -10.891 1 91.88 175 ILE A C 1
ATOM 1384 O O . ILE A 1 175 ? -6.125 18.406 -10.359 1 91.88 175 ILE A O 1
ATOM 1388 N N . GLU A 1 176 ? -6.531 16.297 -10.742 1 89.69 176 GLU A N 1
ATOM 1389 C CA . GLU A 1 176 ? -5.324 15.852 -10.055 1 89.69 176 GLU A CA 1
ATOM 1390 C C . GLU A 1 176 ? -4.07 16.422 -10.711 1 89.69 176 GLU A C 1
ATOM 1392 O O . GLU A 1 176 ? -3.15 16.875 -10.023 1 89.69 176 GLU A O 1
ATOM 1397 N N . ASN A 1 177 ? -4.086 16.406 -11.977 1 91.31 177 ASN A N 1
ATOM 1398 C CA . ASN A 1 177 ? -2.957 16.953 -12.711 1 91.31 177 ASN A CA 1
ATOM 1399 C C . ASN A 1 177 ? -2.826 18.469 -12.492 1 91.31 177 ASN A C 1
ATOM 1401 O O . ASN A 1 177 ? -1.717 18.984 -12.328 1 91.31 177 ASN A O 1
ATOM 1405 N N . GLN A 1 178 ? -3.885 19.094 -12.523 1 94.56 178 GLN A N 1
ATOM 1406 C CA . GLN A 1 178 ? -3.877 20.531 -12.312 1 94.56 178 GLN A CA 1
ATOM 1407 C C . GLN A 1 178 ? -3.363 20.875 -10.914 1 94.56 178 GLN A C 1
ATOM 1409 O O . GLN A 1 178 ? -2.57 21.812 -10.75 1 94.56 178 GLN A O 1
ATOM 1414 N N . ILE A 1 179 ? -3.828 20.172 -9.992 1 95.06 179 ILE A N 1
ATOM 1415 C CA . ILE A 1 179 ? -3.418 20.391 -8.609 1 95.06 179 ILE A CA 1
ATOM 1416 C C . ILE A 1 179 ? -1.917 20.141 -8.469 1 95.06 179 ILE A C 1
ATOM 1418 O O . ILE A 1 179 ? -1.206 20.938 -7.852 1 95.06 179 ILE A O 1
ATOM 1422 N N . ARG A 1 180 ? -1.468 19.109 -9.008 1 94.19 180 ARG A N 1
ATOM 1423 C CA . ARG A 1 180 ? -0.046 18.781 -8.969 1 94.19 180 ARG A CA 1
ATOM 1424 C C . ARG A 1 180 ? 0.792 19.891 -9.578 1 94.19 180 ARG A C 1
ATOM 1426 O O . ARG A 1 180 ? 1.823 20.281 -9.031 1 94.19 180 ARG A O 1
ATOM 1433 N N . GLU A 1 181 ? 0.371 20.375 -10.672 1 95.69 181 GLU A N 1
ATOM 1434 C CA . GLU A 1 181 ? 1.075 21.453 -11.359 1 95.69 181 GLU A CA 1
ATOM 1435 C C . GLU A 1 181 ? 1.131 22.719 -10.492 1 95.69 181 GLU A C 1
ATOM 1437 O O . GLU A 1 181 ? 2.139 23.422 -10.484 1 95.69 181 GLU A O 1
ATOM 1442 N N . LYS A 1 182 ? 0.144 22.891 -9.773 1 96.19 182 LYS A N 1
ATOM 1443 C CA . LYS A 1 182 ? 0.035 24.125 -8.992 1 96.19 182 LYS A CA 1
ATOM 1444 C C . LYS A 1 182 ? 0.775 23.984 -7.66 1 96.19 182 LYS A C 1
ATOM 1446 O O . LYS A 1 182 ? 1.138 24.984 -7.043 1 96.19 182 LYS A O 1
ATOM 1451 N N . ILE A 1 183 ? 0.934 22.781 -7.215 1 95.88 183 ILE A N 1
ATOM 1452 C CA . ILE A 1 183 ? 1.51 22.609 -5.883 1 95.88 183 ILE A CA 1
ATOM 1453 C C . ILE A 1 183 ? 2.99 22.25 -6.004 1 95.88 183 ILE A C 1
ATOM 1455 O O . ILE A 1 183 ? 3.828 22.812 -5.285 1 95.88 183 ILE A O 1
ATOM 1459 N N . ILE A 1 184 ? 3.361 21.406 -6.949 1 95.69 184 ILE A N 1
ATOM 1460 C CA . ILE A 1 184 ? 4.754 20.969 -6.984 1 95.69 184 ILE A CA 1
ATOM 1461 C C . ILE A 1 184 ? 5.301 21.109 -8.406 1 95.69 184 ILE A C 1
ATOM 1463 O O . ILE A 1 184 ? 6.477 20.844 -8.648 1 95.69 184 ILE A O 1
ATOM 1467 N N . GLY A 1 185 ? 4.512 21.562 -9.312 1 96 185 GLY A N 1
ATOM 1468 C CA . GLY A 1 185 ? 4.93 21.656 -10.703 1 96 185 GLY A CA 1
ATOM 1469 C C . GLY A 1 185 ? 5.332 23.047 -11.125 1 96 185 GLY A C 1
ATOM 1470 O O . GLY A 1 185 ? 5.715 23.875 -10.281 1 96 185 GLY A O 1
ATOM 1471 N N . SER A 1 186 ? 5.297 23.234 -12.445 1 95.06 186 SER A N 1
ATOM 1472 C CA . SER A 1 186 ? 5.828 24.453 -13.039 1 95.06 186 SER A CA 1
ATOM 1473 C C . SER A 1 186 ? 4.984 25.672 -12.664 1 95.06 186 SER A C 1
ATOM 1475 O O . SER A 1 186 ? 5.473 26.797 -12.68 1 95.06 186 SER A O 1
ATOM 1477 N N . LYS A 1 187 ? 3.781 25.5 -12.273 1 96.38 187 LYS A N 1
ATOM 1478 C CA . LYS A 1 187 ? 2.896 26.609 -11.922 1 96.38 187 LYS A CA 1
ATOM 1479 C C . LYS A 1 187 ? 2.869 26.844 -10.414 1 96.38 187 LYS A C 1
ATOM 1481 O O . LYS A 1 187 ? 2.047 27.609 -9.914 1 96.38 187 LYS A O 1
ATOM 1486 N N . SER A 1 188 ? 3.695 26.188 -9.68 1 96.25 188 SER A N 1
ATOM 1487 C CA . SER A 1 188 ? 3.662 26.234 -8.219 1 96.25 188 SER A CA 1
ATOM 1488 C C . SER A 1 188 ? 4.301 27.516 -7.691 1 96.25 188 SER A C 1
ATOM 1490 O O . SER A 1 188 ? 4.031 27.922 -6.562 1 96.25 188 SER A O 1
ATOM 1492 N N . GLY A 1 189 ? 5.172 28.125 -8.484 1 96.81 189 GLY A N 1
ATOM 1493 C CA . GLY A 1 189 ? 5.93 29.281 -8.008 1 96.81 189 GLY A CA 1
ATOM 1494 C C . GLY A 1 189 ? 7.141 28.891 -7.18 1 96.81 189 GLY A C 1
ATOM 1495 O O . GLY A 1 189 ? 7.844 29.75 -6.656 1 96.81 189 GLY A O 1
ATOM 1496 N N . LEU A 1 190 ? 7.41 27.609 -7.031 1 97.62 190 LEU A N 1
ATOM 1497 C CA . LEU A 1 190 ? 8.602 27.141 -6.332 1 97.62 190 LEU A CA 1
ATOM 1498 C C . LEU A 1 190 ? 9.844 27.312 -7.191 1 97.62 190 LEU A C 1
ATOM 1500 O O . LEU A 1 190 ? 9.742 27.562 -8.391 1 97.62 190 LEU A O 1
ATOM 1504 N N . LYS A 1 191 ? 11.062 27.203 -6.59 1 97.31 191 LYS A N 1
ATOM 1505 C CA . LYS A 1 191 ? 12.32 27.266 -7.34 1 97.31 191 LYS A CA 1
ATOM 1506 C C . LYS A 1 191 ? 12.438 26.094 -8.312 1 97.31 191 LYS A C 1
ATOM 1508 O O . LYS A 1 191 ? 11.984 24.984 -8.016 1 97.31 191 LYS A O 1
ATOM 1513 N N . ASP A 1 192 ? 13.07 26.266 -9.344 1 95.88 192 ASP A N 1
ATOM 1514 C CA . ASP A 1 192 ? 13.203 25.266 -10.398 1 95.88 192 ASP A CA 1
ATOM 1515 C C . ASP A 1 192 ? 13.867 24 -9.867 1 95.88 192 ASP A C 1
ATOM 1517 O O . ASP A 1 192 ? 13.453 22.891 -10.203 1 95.88 192 ASP A O 1
ATOM 1521 N N . GLU A 1 193 ? 14.867 24.25 -9.148 1 94.56 193 GLU A N 1
ATOM 1522 C CA . GLU A 1 193 ? 15.578 23.094 -8.594 1 94.56 193 GLU A CA 1
ATOM 1523 C C . GLU A 1 193 ? 14.672 22.281 -7.684 1 94.56 193 GLU A C 1
ATOM 1525 O O . GLU A 1 193 ? 14.742 21.047 -7.684 1 94.56 193 GLU A O 1
ATOM 1530 N N . THR A 1 194 ? 13.828 22.953 -6.98 1 96.56 194 THR A N 1
ATOM 1531 C CA . THR A 1 194 ? 12.867 22.312 -6.098 1 96.56 194 THR A CA 1
ATOM 1532 C C . THR A 1 194 ? 11.844 21.516 -6.91 1 96.56 194 THR A C 1
ATOM 1534 O O . THR A 1 194 ? 11.562 20.359 -6.609 1 96.56 194 THR A O 1
ATOM 1537 N N . ILE A 1 195 ? 11.359 22.109 -7.914 1 96.69 195 ILE A N 1
ATOM 1538 C CA . ILE A 1 195 ? 10.359 21.484 -8.766 1 96.69 195 ILE A CA 1
ATOM 1539 C C . ILE A 1 195 ? 10.93 20.203 -9.383 1 96.69 195 ILE A C 1
ATOM 1541 O O . ILE A 1 195 ? 10.297 19.156 -9.328 1 96.69 195 ILE A O 1
ATOM 1545 N N . LYS A 1 196 ? 12.102 20.312 -9.891 1 93.06 196 LYS A N 1
ATOM 1546 C CA . LYS A 1 196 ? 12.75 19.172 -10.531 1 93.06 196 LYS A CA 1
ATOM 1547 C C . LYS A 1 196 ? 12.883 18 -9.562 1 93.06 196 LYS A C 1
ATOM 1549 O O . LYS A 1 196 ? 12.586 16.859 -9.914 1 93.06 196 LYS A O 1
ATOM 1554 N N . LEU A 1 197 ? 13.258 18.312 -8.406 1 93.75 197 LEU A N 1
ATOM 1555 C CA . LEU A 1 197 ? 13.469 17.25 -7.414 1 93.75 197 LEU A CA 1
ATOM 1556 C C . LEU A 1 197 ? 12.141 16.656 -6.961 1 93.75 197 LEU A C 1
ATOM 1558 O O . LEU A 1 197 ? 12.008 15.438 -6.852 1 93.75 197 LEU A O 1
ATOM 1562 N N . LEU A 1 198 ? 11.195 17.484 -6.719 1 94.75 198 LEU A N 1
ATOM 1563 C CA . LEU A 1 198 ? 9.898 17 -6.246 1 94.75 198 LEU A CA 1
ATOM 1564 C C . LEU A 1 198 ? 9.219 16.141 -7.305 1 94.75 198 LEU A C 1
ATOM 1566 O O . LEU A 1 198 ? 8.594 15.125 -6.977 1 94.75 198 LEU A O 1
ATOM 1570 N N . ILE A 1 199 ? 9.336 16.516 -8.523 1 91.5 199 ILE A N 1
ATOM 1571 C CA . ILE A 1 199 ? 8.758 15.734 -9.617 1 91.5 199 ILE A CA 1
ATOM 1572 C C . ILE A 1 199 ? 9.461 14.383 -9.719 1 91.5 199 ILE A C 1
ATOM 1574 O O . ILE A 1 199 ? 8.812 13.352 -9.938 1 91.5 199 ILE A O 1
ATOM 1578 N N . LYS A 1 200 ? 10.711 14.383 -9.562 1 87.69 200 LYS A N 1
ATOM 1579 C CA . LYS A 1 200 ? 11.477 13.141 -9.562 1 87.69 200 LYS A CA 1
ATOM 1580 C C . LYS A 1 200 ? 11.031 12.219 -8.43 1 87.69 200 LYS A C 1
ATOM 1582 O O . LYS A 1 200 ? 10.805 11.023 -8.648 1 87.69 200 LYS A O 1
ATOM 1587 N N . LEU A 1 201 ? 10.906 12.781 -7.297 1 87.81 201 LEU A N 1
ATOM 1588 C CA . LEU A 1 201 ? 10.492 12 -6.129 1 87.81 201 LEU A CA 1
ATOM 1589 C C . LEU A 1 201 ? 9.07 11.477 -6.301 1 87.81 201 LEU A C 1
ATOM 1591 O O . LEU A 1 201 ? 8.766 10.352 -5.898 1 87.81 201 LEU A O 1
ATOM 1595 N N . ASP A 1 202 ? 8.305 12.281 -6.867 1 88.25 202 ASP A N 1
ATOM 1596 C CA . ASP A 1 202 ? 6.93 11.859 -7.133 1 88.25 202 ASP A CA 1
ATOM 1597 C C . ASP A 1 202 ? 6.895 10.688 -8.117 1 88.25 202 ASP A C 1
ATOM 1599 O O . ASP A 1 202 ? 6.082 9.773 -7.973 1 88.25 202 ASP A O 1
ATOM 1603 N N . GLY A 1 203 ? 7.723 10.758 -9.039 1 83.75 203 GLY A N 1
ATOM 1604 C CA . GLY A 1 203 ? 7.832 9.664 -9.992 1 83.75 203 GLY A CA 1
ATOM 1605 C C . GLY A 1 203 ? 8.297 8.367 -9.359 1 83.75 203 GLY A C 1
ATOM 1606 O O . GLY A 1 203 ? 7.898 7.285 -9.797 1 83.75 203 GLY A O 1
ATOM 1607 N N . MET A 1 204 ? 9.055 8.469 -8.336 1 81.31 204 MET A N 1
ATOM 1608 C CA . MET A 1 204 ? 9.57 7.293 -7.645 1 81.31 204 MET A CA 1
ATOM 1609 C C . MET A 1 204 ? 8.445 6.539 -6.938 1 81.31 204 MET A C 1
ATOM 1611 O O . MET A 1 204 ? 8.484 5.312 -6.836 1 81.31 204 MET A O 1
ATOM 1615 N N . PHE A 1 205 ? 7.434 7.242 -6.473 1 77.38 205 PHE A N 1
ATOM 1616 C CA . PHE A 1 205 ? 6.266 6.574 -5.91 1 77.38 205 PHE A CA 1
ATOM 1617 C C . PHE A 1 205 ? 5.648 5.621 -6.93 1 77.38 205 PHE A C 1
ATOM 1619 O O . PHE A 1 205 ? 5.383 4.457 -6.617 1 77.38 205 PHE A O 1
ATOM 1626 N N . ASN A 1 206 ? 5.48 6.191 -8.039 1 75.25 206 ASN A N 1
ATOM 1627 C CA . ASN A 1 206 ? 4.828 5.414 -9.086 1 75.25 206 ASN A CA 1
ATOM 1628 C C . ASN A 1 206 ? 5.672 4.211 -9.5 1 75.25 206 ASN A C 1
ATOM 1630 O O . ASN A 1 206 ? 5.133 3.137 -9.773 1 75.25 206 ASN A O 1
ATOM 1634 N N . THR A 1 207 ? 6.922 4.414 -9.477 1 74.62 207 THR A N 1
ATOM 1635 C CA . THR A 1 207 ? 7.852 3.35 -9.836 1 74.62 207 THR A CA 1
ATOM 1636 C C . THR A 1 207 ? 7.766 2.195 -8.844 1 74.62 207 THR A C 1
ATOM 1638 O O . THR A 1 207 ? 7.699 1.031 -9.242 1 74.62 207 THR A O 1
ATOM 1641 N N . GLU A 1 208 ? 7.668 2.492 -7.688 1 76.31 208 GLU A N 1
ATOM 1642 C CA . GLU A 1 208 ? 7.613 1.427 -6.691 1 76.31 208 GLU A CA 1
ATOM 1643 C C . GLU A 1 208 ? 6.211 0.83 -6.598 1 76.31 208 GLU A C 1
ATOM 1645 O O . GLU A 1 208 ? 6.055 -0.392 -6.539 1 76.31 208 GLU A O 1
ATOM 1650 N N . ALA A 1 209 ? 5.246 1.607 -6.625 1 73.19 209 ALA A N 1
ATOM 1651 C CA . ALA A 1 209 ? 3.869 1.16 -6.449 1 73.19 209 ALA A CA 1
ATOM 1652 C C . ALA A 1 209 ? 3.439 0.245 -7.59 1 73.19 209 ALA A C 1
ATOM 1654 O O . ALA A 1 209 ? 2.701 -0.719 -7.379 1 73.19 209 ALA A O 1
ATOM 1655 N N . HIS A 1 210 ? 3.92 0.519 -8.75 1 69.12 210 HIS A N 1
ATOM 1656 C CA . HIS A 1 210 ? 3.418 -0.217 -9.906 1 69.12 210 HIS A CA 1
ATOM 1657 C C . HIS A 1 210 ? 4.461 -1.198 -10.43 1 69.12 210 HIS A C 1
ATOM 1659 O O . HIS A 1 210 ? 4.125 -2.158 -11.125 1 69.12 210 HIS A O 1
ATOM 1665 N N . ARG A 1 211 ? 5.758 -0.962 -10.031 1 64.56 211 ARG A N 1
ATOM 1666 C CA . ARG A 1 211 ? 6.773 -1.744 -10.727 1 64.56 211 ARG A CA 1
ATOM 1667 C C . ARG A 1 211 ? 7.688 -2.463 -9.742 1 64.56 211 ARG A C 1
ATOM 1669 O O . ARG A 1 211 ? 8.391 -3.406 -10.109 1 64.56 211 ARG A O 1
ATOM 1676 N N . GLY A 1 212 ? 7.664 -2.047 -8.586 1 64.62 212 GLY A N 1
ATOM 1677 C CA . GLY A 1 212 ? 8.516 -2.646 -7.57 1 64.62 212 GLY A CA 1
ATOM 1678 C C . GLY A 1 212 ? 9.992 -2.574 -7.906 1 64.62 212 GLY A C 1
ATOM 1679 O O . GLY A 1 212 ? 10.75 -3.498 -7.598 1 64.62 212 GLY A O 1
ATOM 1680 N N . LEU A 1 213 ? 10.336 -1.603 -8.547 1 71.06 213 LEU A N 1
ATOM 1681 C CA . LEU A 1 213 ? 11.664 -1.604 -9.156 1 71.06 213 LEU A CA 1
ATOM 1682 C C . LEU A 1 213 ? 12.742 -1.329 -8.109 1 71.06 213 LEU A C 1
ATOM 1684 O O . LEU A 1 213 ? 13.859 -1.829 -8.219 1 71.06 213 LEU A O 1
ATOM 1688 N N . PHE A 1 214 ? 12.398 -0.546 -7.191 1 69.81 214 PHE A N 1
ATOM 1689 C CA . PHE A 1 214 ? 13.414 -0.298 -6.172 1 69.81 214 PHE A CA 1
ATOM 1690 C C . PHE A 1 214 ? 13.734 -1.576 -5.406 1 69.81 214 PHE A C 1
ATOM 1692 O O . PHE A 1 214 ? 14.906 -1.887 -5.164 1 69.81 214 PHE A O 1
ATOM 1699 N N . THR A 1 215 ? 12.75 -2.268 -5.156 1 66.69 215 THR A N 1
ATOM 1700 C CA . THR A 1 215 ? 12.938 -3.562 -4.512 1 66.69 215 THR A CA 1
ATOM 1701 C C . THR A 1 215 ? 13.75 -4.496 -5.402 1 66.69 215 THR A C 1
ATOM 1703 O O . THR A 1 215 ? 14.727 -5.098 -4.949 1 66.69 215 THR A O 1
ATOM 1706 N N . LEU A 1 216 ? 13.336 -4.512 -6.582 1 71.62 216 LEU A N 1
ATOM 1707 C CA . LEU A 1 216 ? 13.977 -5.41 -7.535 1 71.62 216 LEU A CA 1
ATOM 1708 C C . LEU A 1 216 ? 15.453 -5.047 -7.711 1 71.62 216 LEU A C 1
ATOM 1710 O O . LEU A 1 216 ? 16.328 -5.918 -7.648 1 71.62 216 LEU A O 1
ATOM 1714 N N . PHE A 1 217 ? 15.703 -3.818 -7.816 1 68.56 217 PHE A N 1
ATOM 1715 C CA . PHE A 1 217 ? 17.062 -3.389 -8.086 1 68.56 217 PHE A CA 1
ATOM 1716 C C . PHE A 1 217 ? 17.938 -3.539 -6.848 1 68.56 217 PHE A C 1
ATOM 1718 O O . PHE A 1 217 ? 19.109 -3.916 -6.945 1 68.56 217 PHE A O 1
ATOM 1725 N N . GLY A 1 218 ? 17.391 -3.223 -5.773 1 67.94 218 GLY A N 1
ATOM 1726 C CA . GLY A 1 218 ? 18.125 -3.434 -4.539 1 67.94 218 GLY A CA 1
ATOM 1727 C C . GLY A 1 218 ? 18.547 -4.879 -4.336 1 67.94 218 GLY A C 1
ATOM 1728 O O . GLY A 1 218 ? 19.703 -5.156 -4.027 1 67.94 218 GLY A O 1
ATOM 1729 N N . GLU A 1 219 ? 17.688 -5.719 -4.641 1 71.12 219 GLU A N 1
ATOM 1730 C CA . GLU A 1 219 ? 17.953 -7.141 -4.461 1 71.12 219 GLU A CA 1
ATOM 1731 C C . GLU A 1 219 ? 18.875 -7.676 -5.559 1 71.12 219 GLU A C 1
ATOM 1733 O O . GLU A 1 219 ? 19.703 -8.555 -5.312 1 71.12 219 GLU A O 1
ATOM 1738 N N . SER A 1 220 ? 18.641 -7.109 -6.691 1 69.75 220 SER A N 1
ATOM 1739 C CA . SER A 1 220 ? 19.5 -7.508 -7.805 1 69.75 220 SER A CA 1
ATOM 1740 C C . SER A 1 220 ? 20.953 -7.18 -7.527 1 69.75 220 SER A C 1
ATOM 1742 O O . SER A 1 220 ? 21.844 -7.98 -7.824 1 69.75 220 SER A O 1
ATOM 1744 N N . ARG A 1 221 ? 21.109 -6.062 -7.074 1 68.88 221 ARG A N 1
ATOM 1745 C CA . ARG A 1 221 ? 22.469 -5.664 -6.738 1 68.88 221 ARG A CA 1
ATOM 1746 C C . ARG A 1 221 ? 23.078 -6.621 -5.715 1 68.88 221 ARG A C 1
ATOM 1748 O O . ARG A 1 221 ? 24.234 -7.047 -5.867 1 68.88 221 ARG A O 1
ATOM 1755 N N . LYS A 1 222 ? 22.359 -6.938 -4.77 1 67.75 222 LYS A N 1
ATOM 1756 C CA . LYS A 1 222 ? 22.844 -7.867 -3.748 1 67.75 222 LYS A CA 1
ATOM 1757 C C . LYS A 1 222 ? 23.203 -9.219 -4.359 1 67.75 222 LYS A C 1
ATOM 1759 O O . LYS A 1 222 ? 24.25 -9.781 -4.055 1 67.75 222 LYS A O 1
ATOM 1764 N N . LEU A 1 223 ? 22.359 -9.625 -5.188 1 66.88 223 LEU A N 1
ATOM 1765 C CA . LEU A 1 223 ? 22.5 -10.961 -5.75 1 66.88 223 LEU A CA 1
ATOM 1766 C C . LEU A 1 223 ? 23.594 -10.984 -6.812 1 66.88 223 LEU A C 1
ATOM 1768 O O . LEU A 1 223 ? 24.516 -11.805 -6.738 1 66.88 223 LEU A O 1
ATOM 1772 N N . LEU A 1 224 ? 23.469 -10.078 -7.672 1 66.56 224 LEU A N 1
ATOM 1773 C CA . LEU A 1 224 ? 24.266 -10.211 -8.891 1 66.56 224 LEU A CA 1
ATOM 1774 C C . LEU A 1 224 ? 25.609 -9.484 -8.742 1 66.56 224 LEU A C 1
ATOM 1776 O O . LEU A 1 224 ? 26.594 -9.875 -9.375 1 66.56 224 LEU A O 1
ATOM 1780 N N . VAL A 1 225 ? 25.578 -8.508 -7.969 1 63.34 225 VAL A N 1
ATOM 1781 C CA . VAL A 1 225 ? 26.797 -7.715 -7.852 1 63.34 225 VAL A CA 1
ATOM 1782 C C . VAL A 1 225 ? 27.547 -8.117 -6.59 1 63.34 225 VAL A C 1
ATOM 1784 O O . VAL A 1 225 ? 28.75 -8.422 -6.648 1 63.34 225 VAL A O 1
ATOM 1787 N N . GLU A 1 226 ? 26.859 -8.188 -5.562 1 66.81 226 GLU A N 1
ATOM 1788 C CA . GLU A 1 226 ? 27.516 -8.469 -4.293 1 66.81 226 GLU A CA 1
ATOM 1789 C C . GLU A 1 226 ? 27.656 -9.977 -4.066 1 66.81 226 GLU A C 1
ATOM 1791 O O . GLU A 1 226 ? 28.344 -10.406 -3.143 1 66.81 226 GLU A O 1
ATOM 1796 N N . HIS A 1 227 ? 27.031 -10.703 -4.945 1 64.06 227 HIS A N 1
ATOM 1797 C CA . HIS A 1 227 ? 27.062 -12.164 -4.887 1 64.06 227 HIS A CA 1
ATOM 1798 C C . HIS A 1 227 ? 26.641 -12.664 -3.514 1 64.06 227 HIS A C 1
ATOM 1800 O O . HIS A 1 227 ? 27.219 -13.617 -2.986 1 64.06 227 HIS A O 1
ATOM 1806 N N . ASN A 1 228 ? 25.922 -11.703 -2.975 1 60.62 228 ASN A N 1
ATOM 1807 C CA . ASN A 1 228 ? 25.328 -12.109 -1.703 1 60.62 228 ASN A CA 1
ATOM 1808 C C . ASN A 1 228 ? 24.125 -13.023 -1.909 1 60.62 228 ASN A C 1
ATOM 1810 O O . ASN A 1 228 ? 23.047 -12.555 -2.275 1 60.62 228 ASN A O 1
ATOM 1814 N N . LEU A 1 229 ? 24.406 -14.195 -1.702 1 60.34 229 LEU A N 1
ATOM 1815 C CA . LEU A 1 229 ? 23.469 -15.281 -2.016 1 60.34 229 LEU A CA 1
ATOM 1816 C C . LEU A 1 229 ? 22.484 -15.492 -0.88 1 60.34 229 LEU A C 1
ATOM 1818 O O . LEU A 1 229 ? 21.562 -16.312 -0.995 1 60.34 229 LEU A O 1
ATOM 1822 N N . ASP A 1 230 ? 22.719 -14.727 0.089 1 64.94 230 ASP A N 1
ATOM 1823 C CA . ASP A 1 230 ? 21.828 -14.938 1.233 1 64.94 230 ASP A CA 1
ATOM 1824 C C . ASP A 1 230 ? 20.516 -14.172 1.068 1 64.94 230 ASP A C 1
ATOM 1826 O O . ASP A 1 230 ? 20.234 -13.25 1.828 1 64.94 230 ASP A O 1
ATOM 1830 N N . LEU A 1 231 ? 19.875 -14.578 0.116 1 73.31 231 LEU A N 1
ATOM 1831 C CA . LEU A 1 231 ? 18.562 -13.992 -0.098 1 73.31 231 LEU A CA 1
ATOM 1832 C C . LEU A 1 231 ? 17.547 -14.516 0.926 1 73.31 231 LEU A C 1
ATOM 1834 O O . LEU A 1 231 ? 17.5 -15.711 1.192 1 73.31 231 LEU A O 1
ATOM 1838 N N . SER A 1 232 ? 17 -13.602 1.646 1 82.94 232 SER A N 1
ATOM 1839 C CA . SER A 1 232 ? 15.977 -13.922 2.643 1 82.94 232 SER A CA 1
ATOM 1840 C C . SER A 1 232 ? 14.586 -13.562 2.146 1 82.94 232 SER A C 1
ATOM 1842 O O . SER A 1 232 ? 14.422 -12.594 1.396 1 82.94 232 SER A O 1
ATOM 1844 N N . LEU A 1 233 ? 13.648 -14.375 2.492 1 89.19 233 LEU A N 1
ATOM 1845 C CA . LEU A 1 233 ? 12.258 -14.094 2.141 1 89.19 233 LEU A CA 1
ATOM 1846 C C . LEU A 1 233 ? 11.797 -12.773 2.758 1 89.19 233 LEU A C 1
ATOM 1848 O O . LEU A 1 233 ? 11.008 -12.047 2.158 1 89.19 233 LEU A O 1
ATOM 1852 N N . VAL A 1 234 ? 12.359 -12.523 3.957 1 86.94 234 VAL A N 1
ATOM 1853 C CA . VAL A 1 234 ? 12.102 -11.234 4.605 1 86.94 234 VAL A CA 1
ATOM 1854 C C . VAL A 1 234 ? 13.211 -10.242 4.242 1 86.94 234 VAL A C 1
ATOM 1856 O O . VAL A 1 234 ? 14.375 -10.617 4.141 1 86.94 234 VAL A O 1
ATOM 1859 N N . SER A 1 235 ? 12.711 -9.062 4 1 77.12 235 SER A N 1
ATOM 1860 C CA . SER A 1 235 ? 13.734 -8.07 3.703 1 77.12 235 SER A CA 1
ATOM 1861 C C . SER A 1 235 ? 14.578 -7.754 4.934 1 77.12 235 SER A C 1
ATOM 1863 O O . SER A 1 235 ? 14.039 -7.582 6.031 1 77.12 235 SER A O 1
ATOM 1865 N N . GLY A 1 236 ? 15.812 -8.141 5.051 1 72.94 236 GLY A N 1
ATOM 1866 C CA . GLY A 1 236 ? 16.641 -7.688 6.156 1 72.94 236 GLY A CA 1
ATOM 1867 C C . GLY A 1 236 ? 16.703 -6.176 6.277 1 72.94 236 GLY A C 1
ATOM 1868 O O . GLY A 1 236 ? 16 -5.461 5.562 1 72.94 236 GLY A O 1
ATOM 1869 N N . SER A 1 237 ? 17.344 -5.801 7.352 1 70.25 237 SER A N 1
ATOM 1870 C CA . SER A 1 237 ? 17.578 -4.367 7.453 1 70.25 237 SER A CA 1
ATOM 1871 C C . SER A 1 237 ? 18.203 -3.818 6.172 1 70.25 237 SER A C 1
ATOM 1873 O O . SER A 1 237 ? 19.188 -4.363 5.672 1 70.25 237 SER A O 1
ATOM 1875 N N . ASN A 1 238 ? 17.422 -3.109 5.492 1 74 238 ASN A N 1
ATOM 1876 C CA . ASN A 1 238 ? 17.859 -2.48 4.254 1 74 238 ASN A CA 1
ATOM 1877 C C . ASN A 1 238 ? 17.875 -0.958 4.371 1 74 238 ASN A C 1
ATOM 1879 O O . ASN A 1 238 ? 16.828 -0.317 4.309 1 74 238 ASN A O 1
ATOM 1883 N N . MET A 1 239 ? 19.047 -0.5 4.457 1 74.5 239 MET A N 1
ATOM 1884 C CA . MET A 1 239 ? 19.234 0.924 4.719 1 74.5 239 MET A CA 1
ATOM 1885 C C . MET A 1 239 ? 18.531 1.766 3.648 1 74.5 239 MET A C 1
ATOM 1887 O O . MET A 1 239 ? 17.906 2.777 3.959 1 74.5 239 MET A O 1
ATOM 1891 N N . THR A 1 240 ? 18.609 1.243 2.49 1 77.25 240 THR A N 1
ATOM 1892 C CA . THR A 1 240 ? 18.047 2.037 1.404 1 77.25 240 THR A CA 1
ATOM 1893 C C . THR A 1 240 ? 16.516 2.074 1.495 1 77.25 240 THR A C 1
ATOM 1895 O O . THR A 1 240 ? 15.914 3.15 1.478 1 77.25 240 THR A O 1
ATOM 1898 N N . GLY A 1 241 ? 15.938 0.921 1.641 1 82.12 241 GLY A N 1
ATOM 1899 C CA . GLY A 1 241 ? 14.492 0.867 1.75 1 82.12 241 GLY A CA 1
ATOM 1900 C C . GLY A 1 241 ? 13.961 1.559 2.99 1 82.12 241 GLY A C 1
ATOM 1901 O O . GLY A 1 241 ? 12.953 2.268 2.93 1 82.12 241 GLY A O 1
ATOM 1902 N N . ASP A 1 242 ? 14.633 1.447 4.059 1 88.31 242 ASP A N 1
ATOM 1903 C CA . ASP A 1 242 ? 14.227 2.057 5.32 1 88.31 242 ASP A CA 1
ATOM 1904 C C . ASP A 1 242 ? 14.258 3.582 5.23 1 88.31 242 ASP A C 1
ATOM 1906 O O . ASP A 1 242 ? 13.297 4.254 5.609 1 88.31 242 ASP A O 1
ATOM 1910 N N . THR A 1 243 ? 15.312 4.027 4.699 1 87.81 243 THR A N 1
ATOM 1911 C CA . THR A 1 243 ? 15.492 5.473 4.617 1 87.81 243 THR A CA 1
ATOM 1912 C C . THR A 1 243 ? 14.5 6.082 3.629 1 87.81 243 THR A C 1
ATOM 1914 O O . THR A 1 243 ? 14.016 7.195 3.838 1 87.81 243 THR A O 1
ATOM 1917 N N . MET A 1 244 ? 14.289 5.387 2.613 1 88.12 244 MET A N 1
ATOM 1918 C CA . MET A 1 244 ? 13.305 5.863 1.644 1 88.12 244 MET A CA 1
ATOM 1919 C C . MET A 1 244 ? 11.93 6.012 2.291 1 88.12 244 MET A C 1
ATOM 1921 O O . MET A 1 244 ? 11.242 7.016 2.08 1 88.12 244 MET A O 1
ATOM 1925 N N . PHE A 1 245 ? 11.594 5.016 3.053 1 92.62 245 PHE A N 1
ATOM 1926 C CA . PHE A 1 245 ? 10.305 5.066 3.727 1 92.62 245 PHE A CA 1
ATOM 1927 C C . PHE A 1 245 ? 10.266 6.207 4.734 1 92.62 245 PHE A C 1
ATOM 1929 O O . PHE A 1 245 ? 9.328 7.012 4.734 1 92.62 245 PHE A O 1
ATOM 1936 N N . VAL A 1 246 ? 11.211 6.336 5.57 1 93 246 VAL A N 1
ATOM 1937 C CA . VAL A 1 246 ? 11.219 7.297 6.664 1 93 246 VAL A CA 1
ATOM 1938 C C . VAL A 1 246 ? 11.195 8.719 6.105 1 93 246 VAL A C 1
ATOM 1940 O O . VAL A 1 246 ? 10.461 9.578 6.602 1 93 246 VAL A O 1
ATOM 1943 N N . ASN A 1 247 ? 11.953 8.922 5.066 1 91.69 247 ASN A N 1
ATOM 1944 C CA . ASN A 1 247 ? 11.977 10.242 4.445 1 91.69 247 ASN A CA 1
ATOM 1945 C C . ASN A 1 247 ? 10.602 10.633 3.904 1 91.69 247 ASN A C 1
ATOM 1947 O O . ASN A 1 247 ? 10.133 11.75 4.141 1 91.69 247 ASN A O 1
ATOM 1951 N N . ARG A 1 248 ? 10.008 9.734 3.268 1 92.88 248 ARG A N 1
ATOM 1952 C CA . ARG A 1 248 ? 8.727 10.031 2.637 1 92.88 248 ARG A CA 1
ATOM 1953 C C . ARG A 1 248 ? 7.613 10.156 3.676 1 92.88 248 ARG A C 1
ATOM 1955 O O . ARG A 1 248 ? 6.738 11.016 3.559 1 92.88 248 ARG A O 1
ATOM 1962 N N . ALA A 1 249 ? 7.672 9.266 4.641 1 95.56 249 ALA A N 1
ATOM 1963 C CA . ALA A 1 249 ? 6.68 9.328 5.711 1 95.56 249 ALA A CA 1
ATOM 1964 C C . ALA A 1 249 ? 6.766 10.648 6.461 1 95.56 249 ALA A C 1
ATOM 1966 O O . ALA A 1 249 ? 5.738 11.227 6.832 1 95.56 249 ALA A O 1
ATOM 1967 N N . THR A 1 250 ? 7.969 11.117 6.637 1 95.75 250 THR A N 1
ATOM 1968 C CA . THR A 1 250 ? 8.148 12.398 7.312 1 95.75 250 THR A CA 1
ATOM 1969 C C . THR A 1 250 ? 7.543 13.531 6.488 1 95.75 250 THR A C 1
ATOM 1971 O O . THR A 1 250 ? 6.855 14.398 7.031 1 95.75 250 THR A O 1
ATOM 1974 N N . GLU A 1 251 ? 7.812 13.523 5.223 1 95.38 251 GLU A N 1
ATOM 1975 C CA . GLU A 1 251 ? 7.25 14.516 4.312 1 95.38 251 GLU A CA 1
ATOM 1976 C C . GLU A 1 251 ? 5.727 14.508 4.363 1 95.38 251 GLU A C 1
ATOM 1978 O O . GLU A 1 251 ? 5.105 15.547 4.617 1 95.38 251 GLU A O 1
ATOM 1983 N N . THR A 1 252 ? 5.137 13.367 4.133 1 96.94 252 THR A N 1
ATOM 1984 C CA . THR A 1 252 ? 3.686 13.281 4.008 1 96.94 252 THR A CA 1
ATOM 1985 C C . THR A 1 252 ? 3.01 13.547 5.352 1 96.94 252 THR A C 1
ATOM 1987 O O . THR A 1 252 ? 1.971 14.211 5.41 1 96.94 252 THR A O 1
ATOM 1990 N N . ASN A 1 253 ? 3.596 13.008 6.43 1 98.38 253 ASN A N 1
ATOM 1991 C CA . ASN A 1 253 ? 3.037 13.273 7.75 1 98.38 253 ASN A CA 1
ATOM 1992 C C . ASN A 1 253 ? 3.061 14.766 8.078 1 98.38 253 ASN A C 1
ATOM 1994 O O . ASN A 1 253 ? 2.107 15.297 8.648 1 98.38 253 ASN A O 1
ATOM 1998 N N . TRP A 1 254 ? 4.133 15.422 7.676 1 98.56 254 TRP A N 1
ATOM 1999 C CA . TRP A 1 254 ? 4.234 16.859 7.93 1 98.56 254 TRP A CA 1
ATOM 2000 C C . TRP A 1 254 ? 3.201 17.625 7.109 1 98.56 254 TRP A C 1
ATOM 2002 O O . TRP A 1 254 ? 2.559 18.547 7.621 1 98.56 254 TRP A O 1
ATOM 2012 N N . MET A 1 255 ? 3.023 17.266 5.863 1 98.19 255 MET A N 1
ATOM 2013 C CA . MET A 1 255 ? 1.985 17.859 5.031 1 98.19 255 MET A CA 1
ATOM 2014 C C . MET A 1 255 ? 0.618 17.734 5.695 1 98.19 255 MET A C 1
ATOM 2016 O O . MET A 1 255 ? -0.119 18.719 5.789 1 98.19 255 MET A O 1
ATOM 2020 N N . ILE A 1 256 ? 0.329 16.547 6.148 1 98.56 256 ILE A N 1
ATOM 2021 C CA . ILE A 1 256 ? -0.964 16.297 6.77 1 98.56 256 ILE A CA 1
ATOM 2022 C C . ILE A 1 256 ? -1.086 17.094 8.062 1 98.56 256 ILE A C 1
ATOM 2024 O O . ILE A 1 256 ? -2.143 17.656 8.352 1 98.56 256 ILE A O 1
ATOM 2028 N N . HIS A 1 257 ? -0.018 17.094 8.781 1 98.75 257 HIS A N 1
ATOM 2029 C CA . HIS A 1 257 ? -0.033 17.844 10.031 1 98.75 257 HIS A CA 1
ATOM 2030 C C . HIS A 1 257 ? -0.417 19.297 9.781 1 98.75 257 HIS A C 1
ATOM 2032 O O . HIS A 1 257 ? -1.25 19.859 10.5 1 98.75 257 HIS A O 1
ATOM 2038 N N . ARG A 1 258 ? 0.164 19.906 8.797 1 98.69 258 ARG A N 1
ATOM 2039 C CA . ARG A 1 258 ? -0.12 21.297 8.445 1 98.69 258 ARG A CA 1
ATOM 2040 C C . ARG A 1 258 ? -1.57 21.469 8.008 1 98.69 258 ARG A C 1
ATOM 2042 O O . ARG A 1 258 ? -2.125 22.562 8.086 1 98.69 258 ARG A O 1
ATOM 2049 N N . LEU A 1 259 ? -2.188 20.422 7.645 1 98.69 259 LEU A N 1
ATOM 2050 C CA . LEU A 1 259 ? -3.562 20.484 7.16 1 98.69 259 LEU A CA 1
ATOM 2051 C C . LEU A 1 259 ? -4.547 20.188 8.289 1 98.69 259 LEU A C 1
ATOM 2053 O O . LEU A 1 259 ? -5.75 20.438 8.148 1 98.69 259 LEU A O 1
ATOM 2057 N N . VAL A 1 260 ? -4.125 19.672 9.414 1 98.62 260 VAL A N 1
ATOM 2058 C CA . VAL A 1 260 ? -4.992 19.234 10.5 1 98.62 260 VAL A CA 1
ATOM 2059 C C . VAL A 1 260 ? -5.895 20.375 10.938 1 98.62 260 VAL A C 1
ATOM 2061 O O . VAL A 1 260 ? -7.09 20.188 11.172 1 98.62 260 VAL A O 1
ATOM 2064 N N . PRO A 1 261 ? -5.41 21.609 10.992 1 98.38 261 PRO A N 1
ATOM 2065 C CA . PRO A 1 261 ? -6.281 22.719 11.422 1 98.38 261 PRO A CA 1
ATOM 2066 C C . PRO A 1 261 ? -7.496 22.891 10.508 1 98.38 261 PRO A C 1
ATOM 2068 O O . PRO A 1 261 ? -8.57 23.266 10.984 1 98.38 261 PRO A O 1
ATOM 2071 N N . PHE A 1 262 ? -7.359 22.562 9.258 1 98.19 262 PHE A N 1
ATOM 2072 C CA . PHE A 1 262 ? -8.438 22.734 8.289 1 98.19 262 PHE A CA 1
ATOM 2073 C C . PHE A 1 262 ? -9.562 21.734 8.562 1 98.19 262 PHE A C 1
ATOM 2075 O O . PHE A 1 262 ? -10.68 21.906 8.07 1 98.19 262 PHE A O 1
ATOM 2082 N N . MET A 1 263 ? -9.352 20.844 9.422 1 96.94 263 MET A N 1
ATOM 2083 C CA . MET A 1 263 ? -10.367 19.891 9.836 1 96.94 263 MET A CA 1
ATOM 2084 C C . MET A 1 263 ? -11.312 20.5 10.859 1 96.94 263 MET A C 1
ATOM 2086 O O . MET A 1 263 ? -12.422 20 11.07 1 96.94 263 MET A O 1
ATOM 2090 N N . ARG A 1 264 ? -10.938 21.5 11.5 1 96.75 264 ARG A N 1
ATOM 2091 C CA . ARG A 1 264 ? -11.695 22.078 12.609 1 96.75 264 ARG A CA 1
ATOM 2092 C C . ARG A 1 264 ? -12.766 23.031 12.094 1 96.75 264 ARG A C 1
ATOM 2094 O O . ARG A 1 264 ? -12.492 23.891 11.25 1 96.75 264 ARG A O 1
ATOM 2101 N N . ARG A 1 265 ? -13.867 22.875 12.57 1 94.5 265 ARG A N 1
ATOM 2102 C CA . ARG A 1 265 ? -14.938 23.812 12.219 1 94.5 265 ARG A CA 1
ATOM 2103 C C . ARG A 1 265 ? -14.719 25.172 12.875 1 94.5 265 ARG A C 1
ATOM 2105 O O . ARG A 1 265 ? -14.023 25.266 13.891 1 94.5 265 ARG A O 1
ATOM 2112 N N . LYS A 1 266 ? -15.398 26.156 12.422 1 92.19 266 LYS A N 1
ATOM 2113 C CA . LYS A 1 266 ? -15.18 27.531 12.836 1 92.19 266 LYS A CA 1
ATOM 2114 C C . LYS A 1 266 ? -15.609 27.75 14.289 1 92.19 266 LYS A C 1
ATOM 2116 O O . LYS A 1 266 ? -15.039 28.578 14.992 1 92.19 266 LYS A O 1
ATOM 2121 N N . ASP A 1 267 ? -16.609 27.031 14.695 1 92.81 267 ASP A N 1
ATOM 2122 C CA . ASP A 1 267 ? -17.125 27.234 16.047 1 92.81 267 ASP A CA 1
ATOM 2123 C C . ASP A 1 267 ? -16.469 26.266 17.031 1 92.81 267 ASP A C 1
ATOM 2125 O O . ASP A 1 267 ? -16.953 26.078 18.156 1 92.81 267 ASP A O 1
ATOM 2129 N N . THR A 1 268 ? -15.344 25.594 16.578 1 95.12 268 THR A N 1
ATOM 2130 C CA . THR A 1 268 ? -14.547 24.797 17.516 1 95.12 268 THR A CA 1
ATOM 2131 C C . THR A 1 268 ? -14.039 25.656 18.656 1 95.12 268 THR A C 1
ATOM 2133 O O . THR A 1 268 ? -13.43 26.703 18.438 1 95.12 268 THR A O 1
ATOM 2136 N N . PRO A 1 269 ? -14.266 25.188 19.812 1 94.19 269 PRO A N 1
ATOM 2137 C CA . PRO A 1 269 ? -13.781 25.984 20.953 1 94.19 269 PRO A CA 1
ATOM 2138 C C . PRO A 1 269 ? -12.266 26.156 20.953 1 94.19 269 PRO A C 1
ATOM 2140 O O . PRO A 1 269 ? -11.531 25.219 20.641 1 94.19 269 PRO A O 1
ATOM 2143 N N . HIS A 1 270 ? -11.922 27.312 21.328 1 94.19 270 HIS A N 1
ATOM 2144 C CA . HIS A 1 270 ? -10.492 27.578 21.438 1 94.19 270 HIS A CA 1
ATOM 2145 C C . HIS A 1 270 ? -9.844 26.688 22.5 1 94.19 270 HIS A C 1
ATOM 2147 O O . HIS A 1 270 ? -10.422 26.484 23.578 1 94.19 270 HIS A O 1
ATOM 2153 N N . ASN A 1 271 ? -8.734 26.172 22.203 1 95.12 271 ASN A N 1
ATOM 2154 C CA . ASN A 1 271 ? -7.957 25.312 23.094 1 95.12 271 ASN A CA 1
ATOM 2155 C C . ASN A 1 271 ? -6.465 25.609 23 1 95.12 271 ASN A C 1
ATOM 2157 O O . ASN A 1 271 ? -5.793 25.156 22.062 1 95.12 271 ASN A O 1
ATOM 2161 N N . GLU A 1 272 ? -5.914 26.188 24.031 1 95.62 272 GLU A N 1
ATOM 2162 C CA . GLU A 1 272 ? -4.52 26.625 24.047 1 95.62 272 GLU A CA 1
ATOM 2163 C C . GLU A 1 272 ? -3.572 25.422 23.969 1 95.62 272 GLU A C 1
ATOM 2165 O O . GLU A 1 272 ? -2.521 25.5 23.328 1 95.62 272 GLU A O 1
ATOM 2170 N N . ALA A 1 273 ? -3.928 24.422 24.688 1 96.19 273 ALA A N 1
ATOM 2171 C CA . ALA A 1 273 ? -3.096 23.219 24.672 1 96.19 273 ALA A CA 1
ATOM 2172 C C . ALA A 1 273 ? -3.01 22.625 23.266 1 96.19 273 ALA A C 1
ATOM 2174 O O . ALA A 1 273 ? -1.954 22.141 22.859 1 96.19 273 ALA A O 1
ATOM 2175 N N . TRP A 1 274 ? -4.156 22.641 22.562 1 97.69 274 TRP A N 1
ATOM 2176 C CA . TRP A 1 274 ? -4.172 22.156 21.188 1 97.69 274 TRP A CA 1
ATOM 2177 C C . TRP A 1 274 ? -3.232 22.969 20.297 1 97.69 274 TRP A C 1
ATOM 2179 O O . TRP A 1 274 ? -2.432 22.406 19.547 1 97.69 274 TRP A O 1
ATOM 2189 N N . ASP A 1 275 ? -3.232 24.312 20.469 1 97.94 275 ASP A N 1
ATOM 2190 C CA . ASP A 1 275 ? -2.381 25.203 19.688 1 97.94 275 ASP A CA 1
ATOM 2191 C C . ASP A 1 275 ? -0.904 24.938 19.969 1 97.94 275 ASP A C 1
ATOM 2193 O O . ASP A 1 275 ? -0.092 24.875 19.047 1 97.94 275 ASP A O 1
ATOM 2197 N N . LYS A 1 276 ? -0.625 24.812 21.172 1 97.56 276 LYS A N 1
ATOM 2198 C CA . LYS A 1 276 ? 0.751 24.562 21.578 1 97.56 276 LYS A CA 1
ATOM 2199 C C . LYS A 1 276 ? 1.25 23.219 21.047 1 97.56 276 LYS A C 1
ATOM 2201 O O . LYS A 1 276 ? 2.385 23.125 20.578 1 97.56 276 LYS A O 1
ATOM 2206 N N . ASN A 1 277 ? 0.416 22.234 21.188 1 98.19 277 ASN A N 1
ATOM 2207 C CA . ASN A 1 277 ? 0.779 20.906 20.703 1 98.19 277 ASN A CA 1
ATOM 2208 C C . ASN A 1 277 ? 0.965 20.906 19.188 1 98.19 277 ASN A C 1
ATOM 2210 O O . ASN A 1 277 ? 1.86 20.219 18.672 1 98.19 277 ASN A O 1
ATOM 2214 N N . TRP A 1 278 ? 0.038 21.547 18.484 1 98.56 278 TRP A N 1
ATOM 2215 C CA . TRP A 1 278 ? 0.191 21.656 17.047 1 98.56 278 TRP A CA 1
ATOM 2216 C C . TRP A 1 278 ? 1.545 22.266 16.688 1 98.56 278 TRP A C 1
ATOM 2218 O O . TRP A 1 278 ? 2.264 21.734 15.828 1 98.56 278 TRP A O 1
ATOM 2228 N N . LYS A 1 279 ? 1.903 23.391 17.297 1 98.31 279 LYS A N 1
ATOM 2229 C CA . LYS A 1 279 ? 3.168 24.078 17.047 1 98.31 279 LYS A CA 1
ATOM 2230 C C . LYS A 1 279 ? 4.355 23.172 17.375 1 98.31 279 LYS A C 1
ATOM 2232 O O . LYS A 1 279 ? 5.344 23.141 16.641 1 98.31 279 LYS A O 1
ATOM 2237 N N . LEU A 1 280 ? 4.262 22.516 18.469 1 98.31 280 LEU A N 1
ATOM 2238 C CA . LEU A 1 280 ? 5.324 21.609 18.906 1 98.31 280 LEU A CA 1
ATOM 2239 C C . LEU A 1 280 ? 5.605 20.562 17.844 1 98.31 280 LEU A C 1
ATOM 2241 O O . LEU A 1 280 ? 6.762 20.312 17.5 1 98.31 280 LEU A O 1
ATOM 2245 N N . LEU A 1 281 ? 4.566 19.922 17.344 1 98.56 281 LEU A N 1
ATOM 2246 C CA . LEU A 1 281 ? 4.719 18.906 16.312 1 98.56 281 LEU A CA 1
ATOM 2247 C C . LEU A 1 281 ? 5.281 19.5 15.031 1 98.56 281 LEU A C 1
ATOM 2249 O O . LEU A 1 281 ? 6.16 18.922 14.398 1 98.56 281 LEU A O 1
ATOM 2253 N N . ASP A 1 282 ? 4.77 20.641 14.656 1 98.44 282 ASP A N 1
ATOM 2254 C CA . ASP A 1 282 ? 5.258 21.297 13.445 1 98.44 282 ASP A CA 1
ATOM 2255 C C . ASP A 1 282 ? 6.762 21.547 13.531 1 98.44 282 ASP A C 1
ATOM 2257 O O . ASP A 1 282 ? 7.496 21.297 12.578 1 98.44 282 ASP A O 1
ATOM 2261 N N . GLU A 1 283 ? 7.211 22.031 14.672 1 97.69 283 GLU A N 1
ATOM 2262 C CA . GLU A 1 283 ? 8.625 22.312 14.891 1 97.69 283 GLU A CA 1
ATOM 2263 C C . GLU A 1 283 ? 9.461 21.031 14.844 1 97.69 283 GLU A C 1
ATOM 2265 O O . GLU A 1 283 ? 10.586 21.047 14.352 1 97.69 283 GLU A O 1
ATOM 2270 N N . HIS A 1 284 ? 8.898 20.016 15.336 1 97.62 284 HIS A N 1
ATOM 2271 C CA . HIS A 1 284 ? 9.633 18.75 15.336 1 97.62 284 HIS A CA 1
ATOM 2272 C C . HIS A 1 284 ? 9.742 18.172 13.922 1 97.62 284 HIS A C 1
ATOM 2274 O O . HIS A 1 284 ? 10.781 17.625 13.555 1 97.62 284 HIS A O 1
ATOM 2280 N N . PHE A 1 285 ? 8.672 18.219 13.133 1 97.94 285 PHE A N 1
ATOM 2281 C CA . PHE A 1 285 ? 8.766 17.797 11.734 1 97.94 285 PHE A CA 1
ATOM 2282 C C . PHE A 1 285 ? 9.805 18.625 10.992 1 97.94 285 PHE A C 1
ATOM 2284 O O . PHE A 1 285 ? 10.617 18.078 10.242 1 97.94 285 PHE A O 1
ATOM 2291 N N . ARG A 1 286 ? 9.75 19.938 11.211 1 97.12 286 ARG A N 1
ATOM 2292 C CA . ARG A 1 286 ? 10.727 20.812 10.562 1 97.12 286 ARG A CA 1
ATOM 2293 C C . ARG A 1 286 ? 12.148 20.422 10.953 1 97.12 286 ARG A C 1
ATOM 2295 O O . ARG A 1 286 ? 13.031 20.328 10.102 1 97.12 286 ARG A O 1
ATOM 2302 N N . TRP A 1 287 ? 12.312 20.203 12.211 1 95.75 287 TRP A N 1
ATOM 2303 C CA . TRP A 1 287 ? 13.633 19.828 12.711 1 95.75 287 TRP A CA 1
ATOM 2304 C C . TRP A 1 287 ? 14.109 18.531 12.078 1 95.75 287 TRP A C 1
ATOM 2306 O O . TRP A 1 287 ? 15.281 18.391 11.734 1 95.75 287 TRP A O 1
ATOM 2316 N N . MET A 1 288 ? 13.242 17.578 11.961 1 94.19 288 MET A N 1
ATOM 2317 C CA . MET A 1 288 ? 13.578 16.312 11.328 1 94.19 288 MET A CA 1
ATOM 2318 C C . MET A 1 288 ? 14 16.516 9.883 1 94.19 288 MET A C 1
ATOM 2320 O O . MET A 1 288 ? 15 15.945 9.438 1 94.19 288 MET A O 1
ATOM 2324 N N . VAL A 1 289 ? 13.258 17.297 9.156 1 95.06 289 VAL A N 1
ATOM 2325 C CA . VAL A 1 289 ? 13.562 17.562 7.754 1 95.06 289 VAL A CA 1
ATOM 2326 C C . VAL A 1 289 ? 14.883 18.328 7.645 1 95.06 289 VAL A C 1
ATOM 2328 O O . VAL A 1 289 ? 15.695 18.047 6.762 1 95.06 289 VAL A O 1
ATOM 2331 N N . GLU A 1 290 ? 15.109 19.266 8.523 1 93.62 290 GLU A N 1
ATOM 2332 C CA . GLU A 1 290 ? 16.391 19.969 8.555 1 93.62 290 GLU A CA 1
ATOM 2333 C C . GLU A 1 290 ? 17.531 19.016 8.844 1 93.62 290 GLU A C 1
ATOM 2335 O O . GLU A 1 290 ? 18.641 19.188 8.328 1 93.62 290 GLU A O 1
ATOM 2340 N N . GLY A 1 291 ? 17.219 18.016 9.664 1 88.56 291 GLY A N 1
ATOM 2341 C CA . GLY A 1 291 ? 18.203 16.984 9.93 1 88.56 291 GLY A CA 1
ATOM 2342 C C . GLY A 1 291 ? 18.609 16.219 8.688 1 88.56 291 GLY A C 1
ATOM 2343 O O . GLY A 1 291 ? 19.781 15.859 8.523 1 88.56 291 GLY A O 1
ATOM 2344 N N . PHE A 1 292 ? 17.641 15.961 7.766 1 86.69 292 PHE A N 1
ATOM 2345 C CA . PHE A 1 292 ? 17.984 15.367 6.477 1 86.69 292 PHE A CA 1
ATOM 2346 C C . PHE A 1 292 ? 19 16.219 5.734 1 86.69 292 PHE A C 1
ATOM 2348 O O . PHE A 1 292 ? 19.953 15.68 5.145 1 86.69 292 PHE A O 1
ATOM 2355 N N . GLY A 1 293 ? 18.812 17.438 5.84 1 86.69 293 GLY A N 1
ATOM 2356 C CA . GLY A 1 293 ? 19.734 18.359 5.188 1 86.69 293 GLY A CA 1
ATOM 2357 C C . GLY A 1 293 ? 21.125 18.328 5.789 1 86.69 293 GLY A C 1
ATOM 2358 O O . GLY A 1 293 ? 22.125 18.391 5.066 1 86.69 293 GLY A O 1
ATOM 2359 N N . ALA A 1 294 ? 21.156 18.25 7.023 1 85.62 294 ALA A N 1
ATOM 2360 C CA . ALA A 1 294 ? 22.422 18.266 7.746 1 85.62 294 ALA A CA 1
ATOM 2361 C C . ALA A 1 294 ? 23.281 17.062 7.375 1 85.62 294 ALA A C 1
ATOM 2363 O O . ALA A 1 294 ? 24.516 17.125 7.414 1 85.62 294 ALA A O 1
ATOM 2364 N N . ILE A 1 295 ? 22.625 16 6.93 1 85.81 295 ILE A N 1
ATOM 2365 C CA . ILE A 1 295 ? 23.391 14.82 6.559 1 85.81 295 ILE A CA 1
ATOM 2366 C C . ILE A 1 295 ? 23.5 14.734 5.039 1 85.81 295 ILE A C 1
ATOM 2368 O O . ILE A 1 295 ? 23.766 13.664 4.488 1 85.81 295 ILE A O 1
ATOM 2372 N N . GLY A 1 296 ? 23.109 15.836 4.387 1 85.44 296 GLY A N 1
ATOM 2373 C CA . GLY A 1 296 ? 23.438 15.992 2.98 1 85.44 296 GLY A CA 1
ATOM 2374 C C . GLY A 1 296 ? 22.328 15.539 2.051 1 85.44 296 GLY A C 1
ATOM 2375 O O . GLY A 1 296 ? 22.547 15.359 0.852 1 85.44 296 GLY A O 1
ATOM 2376 N N . LYS A 1 297 ? 21.203 15.375 2.568 1 85.56 297 LYS A N 1
ATOM 2377 C CA . LYS A 1 297 ? 20.109 14.984 1.691 1 85.56 297 LYS A CA 1
ATOM 2378 C C . LYS A 1 297 ? 19.5 16.188 0.988 1 85.56 297 LYS A C 1
ATOM 2380 O O . LYS A 1 297 ? 18.969 17.094 1.641 1 85.56 297 LYS A O 1
ATOM 2385 N N . ASP A 1 298 ? 19.453 16.141 -0.286 1 87.69 298 ASP A N 1
ATOM 2386 C CA . ASP A 1 298 ? 19 17.266 -1.12 1 87.69 298 ASP A CA 1
ATOM 2387 C C . ASP A 1 298 ? 17.5 17.469 -1.001 1 87.69 298 ASP A C 1
ATOM 2389 O O . ASP A 1 298 ? 16.984 18.531 -1.355 1 87.69 298 ASP A O 1
ATOM 2393 N N . VAL A 1 299 ? 16.875 16.516 -0.413 1 91.25 299 VAL A N 1
ATOM 2394 C CA . VAL A 1 299 ? 15.414 16.594 -0.357 1 91.25 299 VAL A CA 1
ATOM 2395 C C . VAL A 1 299 ? 14.984 17.578 0.715 1 91.25 299 VAL A C 1
ATOM 2397 O O . VAL A 1 299 ? 13.875 18.125 0.657 1 91.25 299 VAL A O 1
ATOM 2400 N N . ALA A 1 300 ? 15.812 17.859 1.594 1 94.12 300 ALA A N 1
ATOM 2401 C CA . ALA A 1 300 ? 15.445 18.641 2.766 1 94.12 300 ALA A CA 1
ATOM 2402 C C . ALA A 1 300 ? 15.047 20.062 2.369 1 94.12 300 ALA A C 1
ATOM 2404 O O . ALA A 1 300 ? 13.938 20.516 2.664 1 94.12 300 ALA A O 1
ATOM 2405 N N . PRO A 1 301 ? 15.891 20.781 1.592 1 95.19 301 PRO A N 1
ATOM 2406 C CA . PRO A 1 301 ? 15.484 22.141 1.206 1 95.19 301 PRO A CA 1
ATOM 2407 C C . PRO A 1 301 ? 14.234 22.156 0.339 1 95.19 301 PRO A C 1
ATOM 2409 O O . PRO A 1 301 ? 13.422 23.078 0.43 1 95.19 301 PRO A O 1
ATOM 2412 N N . ALA A 1 302 ? 14.047 21.203 -0.418 1 96.12 302 ALA A N 1
ATOM 2413 C CA . ALA A 1 302 ? 12.867 21.125 -1.279 1 96.12 302 ALA A CA 1
ATOM 2414 C C . ALA A 1 302 ? 11.594 20.938 -0.455 1 96.12 302 ALA A C 1
ATOM 2416 O O . ALA A 1 302 ? 10.578 21.578 -0.717 1 96.12 302 ALA A O 1
ATOM 2417 N N . TYR A 1 303 ? 11.68 20.031 0.551 1 96.5 303 TYR A N 1
ATOM 2418 C CA . TYR A 1 303 ? 10.539 19.812 1.427 1 96.5 303 TYR A CA 1
ATOM 2419 C C . TYR A 1 303 ? 10.188 21.078 2.203 1 96.5 303 TYR A C 1
ATOM 2421 O O . TYR A 1 303 ? 9.016 21.438 2.318 1 96.5 303 TYR A O 1
ATOM 2429 N N . LEU A 1 304 ? 11.211 21.719 2.674 1 97.56 304 LEU A N 1
ATOM 2430 C CA . LEU A 1 304 ? 11 22.938 3.445 1 97.56 304 LEU A CA 1
ATOM 2431 C C . LEU A 1 304 ? 10.32 24 2.598 1 97.56 304 LEU A C 1
ATOM 2433 O O . LEU A 1 304 ? 9.328 24.609 3.023 1 97.56 304 LEU A O 1
ATOM 2437 N N . GLU A 1 305 ? 10.805 24.203 1.439 1 97.75 305 GLU A N 1
ATOM 2438 C CA . GLU A 1 305 ? 10.227 25.203 0.554 1 97.75 305 GLU A CA 1
ATOM 2439 C C . GLU A 1 305 ? 8.781 24.875 0.199 1 97.75 305 GLU A C 1
ATOM 2441 O O . GLU A 1 305 ? 7.902 25.734 0.258 1 97.75 305 GLU A O 1
ATOM 2446 N N . MET A 1 306 ? 8.539 23.641 -0.198 1 97.69 306 MET A N 1
ATOM 2447 C CA . MET A 1 306 ? 7.207 23.203 -0.604 1 97.69 306 MET A CA 1
ATOM 2448 C C . MET A 1 306 ? 6.207 23.375 0.534 1 97.69 306 MET A C 1
ATOM 2450 O O . MET A 1 306 ? 5.125 23.938 0.335 1 97.69 306 MET A O 1
ATOM 2454 N N . ILE A 1 307 ? 6.559 22.891 1.72 1 97.69 307 ILE A N 1
ATOM 2455 C CA . ILE A 1 307 ? 5.637 22.922 2.85 1 97.69 307 ILE A CA 1
ATOM 2456 C C . ILE A 1 307 ? 5.383 24.359 3.279 1 97.69 307 ILE A C 1
ATOM 2458 O O . ILE A 1 307 ? 4.238 24.75 3.518 1 97.69 307 ILE A O 1
ATOM 2462 N N . ASP A 1 308 ? 6.395 25.203 3.281 1 97.19 308 ASP A N 1
ATOM 2463 C CA . ASP A 1 308 ? 6.258 26.594 3.701 1 97.19 308 ASP A CA 1
ATOM 2464 C C . ASP A 1 308 ? 5.449 27.391 2.686 1 97.19 308 ASP A C 1
ATOM 2466 O O . ASP A 1 308 ? 4.707 28.312 3.057 1 97.19 308 ASP A O 1
ATOM 2470 N N . ALA A 1 309 ? 5.531 27.031 1.481 1 97.5 309 ALA A N 1
ATOM 2471 C CA . ALA A 1 309 ? 4.891 27.828 0.428 1 97.5 309 ALA A CA 1
ATOM 2472 C C . ALA A 1 309 ? 3.469 27.344 0.168 1 97.5 309 ALA A C 1
ATOM 2474 O O . ALA A 1 309 ? 2.588 28.141 -0.167 1 97.5 309 ALA A O 1
ATOM 2475 N N . LYS A 1 310 ? 3.256 26.047 0.286 1 97.38 310 LYS A N 1
ATOM 2476 C CA . LYS A 1 310 ? 2.01 25.5 -0.23 1 97.38 310 LYS A CA 1
ATOM 2477 C C . LYS A 1 310 ? 1.113 25 0.904 1 97.38 310 LYS A C 1
ATOM 2479 O O . LYS A 1 310 ? -0.104 24.906 0.74 1 97.38 310 LYS A O 1
ATOM 2484 N N . PHE A 1 311 ? 1.677 24.578 2.025 1 97.75 311 PHE A N 1
ATOM 2485 C CA . PHE A 1 311 ? 0.943 24.125 3.201 1 97.75 311 PHE A CA 1
ATOM 2486 C C . PHE A 1 311 ? 1.041 25.156 4.328 1 97.75 311 PHE A C 1
ATOM 2488 O O . PHE A 1 311 ? 1.477 24.828 5.434 1 97.75 311 PHE A O 1
ATOM 2495 N N . LYS A 1 312 ? 0.574 26.328 4.023 1 95.69 312 LYS A N 1
ATOM 2496 C CA . LYS A 1 312 ? 0.758 27.5 4.883 1 95.69 312 LYS A CA 1
ATOM 2497 C C . LYS A 1 312 ? -0.303 27.547 5.977 1 95.69 312 LYS A C 1
ATOM 2499 O O . LYS A 1 312 ? -0.606 28.625 6.508 1 95.69 312 LYS A O 1
ATOM 2504 N N . PHE A 1 313 ? -0.837 26.547 6.352 1 95.69 313 PHE A N 1
ATOM 2505 C CA . PHE A 1 313 ? -1.888 26.453 7.359 1 95.69 313 PHE A CA 1
ATOM 2506 C C . PHE A 1 313 ? -1.29 26.391 8.758 1 95.69 313 PHE A C 1
ATOM 2508 O O . PHE A 1 313 ? -0.222 25.797 8.953 1 95.69 313 PHE A O 1
ATOM 2515 N N . ASP A 1 314 ? -1.926 27.109 9.641 1 95.5 314 ASP A N 1
ATOM 2516 C CA . ASP A 1 314 ? -1.443 27.109 11.016 1 95.5 314 ASP A CA 1
ATOM 2517 C C . ASP A 1 314 ? -2.588 26.891 12 1 95.5 314 ASP A C 1
ATOM 2519 O O . ASP A 1 314 ? -3.697 26.531 11.594 1 95.5 314 ASP A O 1
ATOM 2523 N N . ALA A 1 315 ? -2.303 26.969 13.281 1 94.94 315 ALA A N 1
ATOM 2524 C CA . ALA A 1 315 ? -3.258 26.609 14.328 1 94.94 315 ALA A CA 1
ATOM 2525 C C . ALA A 1 315 ? -4.512 27.469 14.242 1 94.94 315 ALA A C 1
ATOM 2527 O O . ALA A 1 315 ? -5.57 27.094 14.742 1 94.94 315 ALA A O 1
ATOM 2528 N N . GLY A 1 316 ? -4.449 28.656 13.531 1 94.81 316 GLY A N 1
ATOM 2529 C CA . GLY A 1 316 ? -5.582 29.562 13.406 1 94.81 316 GLY A CA 1
ATOM 2530 C C . GLY A 1 316 ? -6.461 29.25 12.203 1 94.81 316 GLY A C 1
ATOM 2531 O O . GLY A 1 316 ? -7.504 29.875 12.023 1 94.81 316 GLY A O 1
ATOM 2532 N N . THR A 1 317 ? -6.102 28.266 11.484 1 96.38 317 THR A N 1
ATOM 2533 C CA . THR A 1 317 ? -6.879 27.875 10.312 1 96.38 317 THR A CA 1
ATOM 2534 C C . THR A 1 317 ? -8.094 27.047 10.719 1 96.38 317 THR A C 1
ATOM 2536 O O . THR A 1 317 ? -8.016 26.219 11.625 1 96.38 317 THR A O 1
ATOM 2539 N N . TYR A 1 318 ? -9.203 27.344 10.039 1 97.06 318 TYR A N 1
ATOM 2540 C CA . TYR A 1 318 ? -10.43 26.578 10.211 1 97.06 318 TYR A CA 1
ATOM 2541 C C . TYR A 1 318 ? -11.016 26.172 8.859 1 97.06 318 TYR A C 1
ATOM 2543 O O . TYR A 1 318 ? -10.633 26.719 7.824 1 97.06 318 TYR A O 1
ATOM 2551 N N . TYR A 1 319 ? -11.883 25.219 8.984 1 97.38 319 TYR A N 1
ATOM 2552 C CA . TYR A 1 319 ? -12.562 24.781 7.77 1 97.38 319 TYR A CA 1
ATOM 2553 C C . TYR A 1 319 ? -13.352 25.938 7.145 1 97.38 319 TYR A C 1
ATOM 2555 O O . TYR A 1 319 ? -14.031 26.688 7.852 1 97.38 319 TYR A O 1
ATOM 2563 N N . THR A 1 320 ? -13.203 26.109 5.922 1 95.69 320 THR A N 1
ATOM 2564 C CA . THR A 1 320 ? -14.047 26.938 5.07 1 95.69 320 THR A CA 1
ATOM 2565 C C . THR A 1 320 ? -14.445 26.188 3.805 1 95.69 320 THR A C 1
ATOM 2567 O O . THR A 1 320 ? -13.602 25.547 3.168 1 95.69 320 THR A O 1
ATOM 2570 N N . GLU A 1 321 ? -15.688 26.297 3.506 1 95.88 321 GLU A N 1
ATOM 2571 C CA . GLU A 1 321 ? -16.188 25.562 2.352 1 95.88 321 GLU A CA 1
ATOM 2572 C C . GLU A 1 321 ? -15.477 25.984 1.071 1 95.88 321 GLU A C 1
ATOM 2574 O O . GLU A 1 321 ? -15.539 27.156 0.683 1 95.88 321 GLU A O 1
ATOM 2579 N N . PRO A 1 322 ? -14.773 24.984 0.47 1 95.5 322 PRO A N 1
ATOM 2580 C CA . PRO A 1 322 ? -14.148 25.359 -0.797 1 95.5 322 PRO A CA 1
ATOM 2581 C C . PRO A 1 322 ? -15.156 25.531 -1.929 1 95.5 322 PRO A C 1
ATOM 2583 O O . PRO A 1 322 ? -15.977 24.641 -2.17 1 95.5 322 PRO A O 1
ATOM 2586 N N . THR A 1 323 ? -15.062 26.609 -2.639 1 93.38 323 THR A N 1
ATOM 2587 C CA . THR A 1 323 ? -16.016 26.922 -3.697 1 93.38 323 THR A CA 1
ATOM 2588 C C . THR A 1 323 ? -15.312 27.016 -5.047 1 93.38 323 THR A C 1
ATOM 2590 O O . THR A 1 323 ? -15.969 27.094 -6.09 1 93.38 323 THR A O 1
ATOM 2593 N N . GLY A 1 324 ? -13.977 26.938 -5.031 1 90 324 GLY A N 1
ATOM 2594 C CA . GLY A 1 324 ? -13.188 27.031 -6.25 1 90 324 GLY A CA 1
ATOM 2595 C C . GLY A 1 324 ? -12.836 28.469 -6.625 1 90 324 GLY A C 1
ATOM 2596 O O . GLY A 1 324 ? -13.578 29.391 -6.301 1 90 324 GLY A O 1
ATOM 2597 N N . MET B 1 1 ? 38.406 16.938 15.805 1 53.91 1 MET B N 1
ATOM 2598 C CA . MET B 1 1 ? 37.906 15.828 16.594 1 53.91 1 MET B CA 1
ATOM 2599 C C . MET B 1 1 ? 37.031 16.344 17.734 1 53.91 1 MET B C 1
ATOM 2601 O O . MET B 1 1 ? 35.906 15.844 17.938 1 53.91 1 MET B O 1
ATOM 2605 N N . ALA B 1 2 ? 37.438 17.297 18.438 1 63.59 2 ALA B N 1
ATOM 2606 C CA . ALA B 1 2 ? 36.688 17.844 19.562 1 63.59 2 ALA B CA 1
ATOM 2607 C C . ALA B 1 2 ? 35.406 18.547 19.094 1 63.59 2 ALA B C 1
ATOM 2609 O O . ALA B 1 2 ? 34.344 18.406 19.719 1 63.59 2 ALA B O 1
ATOM 2610 N N . GLU B 1 3 ? 35.438 19.156 17.969 1 63.41 3 GLU B N 1
ATOM 2611 C CA . GLU B 1 3 ? 34.281 19.859 17.422 1 63.41 3 GLU B CA 1
ATOM 2612 C C . GLU B 1 3 ? 33.25 18.875 16.906 1 63.41 3 GLU B C 1
ATOM 2614 O O . GLU B 1 3 ? 32.062 19.094 17.078 1 63.41 3 GLU B O 1
ATOM 2619 N N . ILE B 1 4 ? 33.625 17.859 16.375 1 66.69 4 ILE B N 1
ATOM 2620 C CA . ILE B 1 4 ? 32.75 16.812 15.898 1 66.69 4 ILE B CA 1
ATOM 2621 C C . ILE B 1 4 ? 32.062 16.141 17.078 1 66.69 4 ILE B C 1
ATOM 2623 O O . ILE B 1 4 ? 30.844 15.875 17.047 1 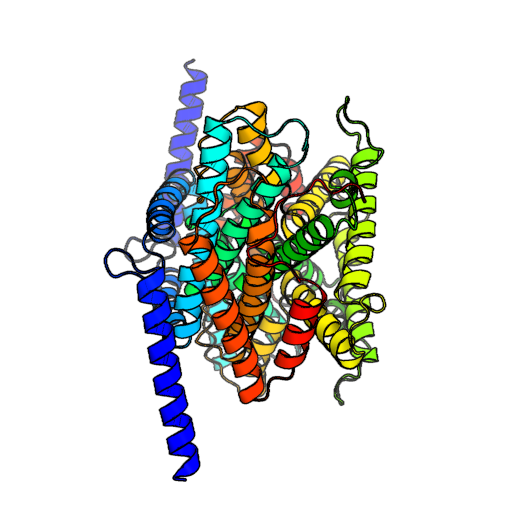66.69 4 ILE B O 1
ATOM 2627 N N . THR B 1 5 ? 32.781 15.875 18.016 1 68.94 5 THR B N 1
ATOM 2628 C CA . THR B 1 5 ? 32.25 15.25 19.219 1 68.94 5 THR B CA 1
ATOM 2629 C C . THR B 1 5 ? 31.219 16.172 19.891 1 68.94 5 THR B C 1
ATOM 2631 O O . THR B 1 5 ? 30.203 15.703 20.391 1 68.94 5 THR B O 1
ATOM 2634 N N . LYS B 1 6 ? 31.578 17.453 19.859 1 66.62 6 LYS B N 1
ATOM 2635 C CA . LYS B 1 6 ? 30.672 18.438 20.469 1 66.62 6 LYS B CA 1
ATOM 2636 C C . LYS B 1 6 ? 29.375 18.547 19.656 1 66.62 6 LYS B C 1
ATOM 2638 O O . LYS B 1 6 ? 28.281 18.641 20.234 1 66.62 6 LYS B O 1
ATOM 2643 N N . MET B 1 7 ? 29.516 18.516 18.469 1 70.81 7 MET B N 1
ATOM 2644 C CA . MET B 1 7 ? 28.344 18.578 17.609 1 70.81 7 MET B CA 1
ATOM 2645 C C . MET B 1 7 ? 27.484 17.328 17.781 1 70.81 7 MET B C 1
ATOM 2647 O O . MET B 1 7 ? 26.25 17.422 17.781 1 70.81 7 MET B O 1
ATOM 2651 N N . GLU B 1 8 ? 28.203 16.297 17.969 1 73.94 8 GLU B N 1
ATOM 2652 C CA . GLU B 1 8 ? 27.469 15.055 18.203 1 73.94 8 GLU B CA 1
ATOM 2653 C C . GLU B 1 8 ? 26.766 15.07 19.562 1 73.94 8 GLU B C 1
ATOM 2655 O O . GLU B 1 8 ? 25.625 14.641 19.672 1 73.94 8 GLU B O 1
ATOM 2660 N N . ALA B 1 9 ? 27.484 15.555 20.5 1 74.75 9 ALA B N 1
ATOM 2661 C CA . ALA B 1 9 ? 26.906 15.664 21.828 1 74.75 9 ALA B CA 1
ATOM 2662 C C . ALA B 1 9 ? 25.703 16.594 21.828 1 74.75 9 ALA B C 1
ATOM 2664 O O . ALA B 1 9 ? 24.672 16.312 22.453 1 74.75 9 ALA B O 1
ATOM 2665 N N . PHE B 1 10 ? 25.859 17.703 21.172 1 71.38 10 PHE B N 1
ATOM 2666 C CA . PHE B 1 10 ? 24.766 18.672 21.078 1 71.38 10 PHE B CA 1
ATOM 2667 C C . PHE B 1 10 ? 23.562 18.047 20.375 1 71.38 10 PHE B C 1
ATOM 2669 O O . PHE B 1 10 ? 22.422 18.25 20.797 1 71.38 10 PHE B O 1
ATOM 2676 N N . LYS B 1 11 ? 23.906 17.344 19.5 1 81.38 11 LYS B N 1
ATOM 2677 C CA . LYS B 1 11 ? 22.844 16.672 18.75 1 81.38 11 LYS B CA 1
ATOM 2678 C C . LYS B 1 11 ? 22.094 15.68 19.641 1 81.38 11 LYS B C 1
ATOM 2680 O O . LYS B 1 11 ? 20.859 15.602 19.594 1 81.38 11 LYS B O 1
ATOM 2685 N N . VAL B 1 12 ? 22.797 15.016 20.422 1 83.88 12 VAL B N 1
ATOM 2686 C CA . VAL B 1 12 ? 22.203 14.023 21.297 1 83.88 12 VAL B CA 1
ATOM 2687 C C . VAL B 1 12 ? 21.359 14.711 22.359 1 83.88 12 VAL B C 1
ATOM 2689 O O . VAL B 1 12 ? 20.25 14.266 22.672 1 83.88 12 VAL B O 1
ATOM 2692 N N . GLU B 1 13 ? 21.875 15.789 22.875 1 88.12 13 GLU B N 1
ATOM 2693 C CA . GLU B 1 13 ? 21.125 16.547 23.875 1 88.12 13 GLU B CA 1
ATOM 2694 C C . GLU B 1 13 ? 19.844 17.141 23.297 1 88.12 13 GLU B C 1
ATOM 2696 O O . GLU B 1 13 ? 18.812 17.141 23.953 1 88.12 13 GLU B O 1
ATOM 2701 N N . GLU B 1 14 ? 19.969 17.625 22.141 1 90 14 GLU B N 1
ATOM 2702 C CA .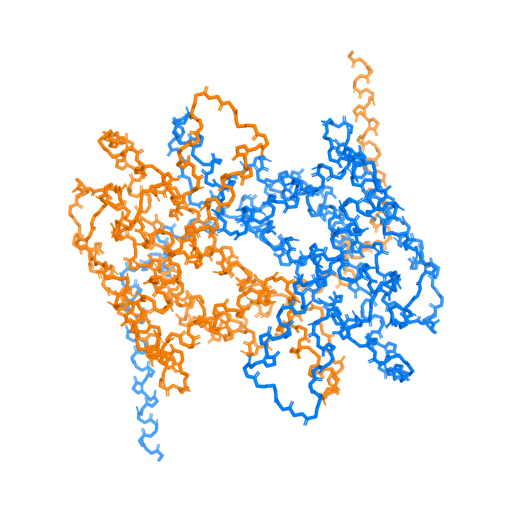 GLU B 1 14 ? 18.797 18.203 21.484 1 90 14 GLU B CA 1
ATOM 2703 C C . GLU B 1 14 ? 17.734 17.141 21.219 1 90 14 GLU B C 1
ATOM 2705 O O . GLU B 1 14 ? 16.547 17.391 21.391 1 90 14 GLU B O 1
ATOM 2710 N N . ILE B 1 15 ? 18.156 16.016 20.828 1 89 15 ILE B N 1
ATOM 2711 C CA . ILE B 1 15 ? 17.234 14.898 20.594 1 89 15 ILE B CA 1
ATOM 2712 C C . ILE B 1 15 ? 16.516 14.547 21.891 1 89 15 ILE B C 1
ATOM 2714 O O . ILE B 1 15 ? 15.289 14.383 21.891 1 89 15 ILE B O 1
ATOM 2718 N N . LYS B 1 16 ? 17.25 14.453 22.953 1 90.94 16 LYS B N 1
ATOM 2719 C CA . LYS B 1 16 ? 16.656 14.125 24.25 1 90.94 16 LYS B CA 1
ATOM 2720 C C . LYS B 1 16 ? 15.664 15.195 24.688 1 90.94 16 LYS B C 1
ATOM 2722 O O . LYS B 1 16 ? 14.594 14.875 25.219 1 90.94 16 LYS B O 1
ATOM 2727 N N . ARG B 1 17 ? 16.078 16.359 24.516 1 94.12 17 ARG B N 1
ATOM 2728 C CA . ARG B 1 17 ? 15.195 17.469 24.875 1 94.12 17 ARG B CA 1
ATOM 2729 C C . ARG B 1 17 ? 13.891 17.406 24.094 1 94.12 17 ARG B C 1
ATOM 2731 O O . ARG B 1 17 ? 12.805 17.562 24.672 1 94.12 17 ARG B O 1
ATOM 2738 N N . ARG B 1 18 ? 13.969 17.203 22.906 1 93.5 18 ARG B N 1
ATOM 2739 C CA . ARG B 1 18 ? 12.789 17.141 22.047 1 93.5 18 ARG B CA 1
ATOM 2740 C C . ARG B 1 18 ? 11.914 15.953 22.422 1 93.5 18 ARG B C 1
ATOM 2742 O O . ARG B 1 18 ? 10.688 16.062 22.438 1 93.5 18 ARG B O 1
ATOM 2749 N N . GLN B 1 19 ? 12.547 14.883 22.719 1 93.62 19 GLN B N 1
ATOM 2750 C CA . GLN B 1 19 ? 11.789 13.703 23.141 1 93.62 19 GLN B CA 1
ATOM 2751 C C . GLN B 1 19 ? 11.055 13.969 24.453 1 93.62 19 GLN B C 1
ATOM 2753 O O . GLN B 1 19 ? 9.922 13.523 24.625 1 93.62 19 GLN B O 1
ATOM 2758 N N . THR B 1 20 ? 11.672 14.695 25.266 1 95.62 20 THR B N 1
ATOM 2759 C CA . THR B 1 20 ? 11.039 15.055 26.531 1 95.62 20 THR B CA 1
ATOM 2760 C C . THR B 1 20 ? 9.836 15.953 26.297 1 95.62 20 THR B C 1
ATOM 2762 O O . THR B 1 20 ? 8.781 15.758 26.906 1 95.62 20 THR B O 1
ATOM 2765 N N . MET B 1 21 ? 9.992 16.891 25.469 1 96.44 21 MET B N 1
ATOM 2766 C CA . MET B 1 21 ? 8.891 17.797 25.141 1 96.44 21 MET B CA 1
ATOM 2767 C C . MET B 1 21 ? 7.707 17.031 24.547 1 96.44 21 MET B C 1
ATOM 2769 O O . MET B 1 21 ? 6.559 17.297 24.922 1 96.44 21 MET B O 1
ATOM 2773 N N . LEU B 1 22 ? 7.996 16.109 23.703 1 97.38 22 LEU B N 1
ATOM 2774 C CA . LEU B 1 22 ? 6.945 15.305 23.094 1 97.38 22 LEU B CA 1
ATOM 2775 C C . LEU B 1 22 ? 6.258 14.438 24.141 1 97.38 22 LEU B C 1
ATOM 2777 O O . LEU B 1 22 ? 5.035 14.266 24.109 1 97.38 22 LEU B O 1
ATOM 2781 N N . PHE B 1 23 ? 7.062 13.922 25.031 1 97 23 PHE B N 1
ATOM 2782 C CA . PHE B 1 23 ? 6.477 13.078 26.062 1 97 23 PHE B CA 1
ATOM 2783 C C . PHE B 1 23 ? 5.582 13.891 26.984 1 97 23 PHE B C 1
ATOM 2785 O O . PHE B 1 23 ? 4.52 13.43 27.406 1 97 23 PHE B O 1
ATOM 2792 N N . GLU B 1 24 ? 5.98 15.031 27.344 1 96.69 24 GLU B N 1
ATOM 2793 C CA . GLU B 1 24 ? 5.18 15.906 28.203 1 96.69 24 GLU B CA 1
ATOM 2794 C C . GLU B 1 24 ? 3.854 16.266 27.547 1 96.69 24 GLU B C 1
ATOM 2796 O O . GLU B 1 24 ? 2.82 16.344 28.203 1 96.69 24 GLU B O 1
ATOM 2801 N N . ALA B 1 25 ? 3.883 16.453 26.297 1 97.06 25 ALA B N 1
ATOM 2802 C CA . ALA B 1 25 ? 2.701 16.891 25.562 1 97.06 25 ALA B CA 1
ATOM 2803 C C . ALA B 1 25 ? 1.79 15.719 25.234 1 97.06 25 ALA B C 1
ATOM 2805 O O . ALA B 1 25 ? 0.564 15.828 25.297 1 97.06 25 ALA B O 1
ATOM 2806 N N . PHE B 1 26 ? 2.396 14.578 24.859 1 97 26 PHE B N 1
ATOM 2807 C CA . PHE B 1 26 ? 1.609 13.508 24.25 1 97 26 PHE B CA 1
ATOM 2808 C C . PHE B 1 26 ? 1.765 12.211 25.047 1 97 26 PHE B C 1
ATOM 2810 O O . PHE B 1 26 ? 1.179 11.188 24.688 1 97 26 PHE B O 1
ATOM 2817 N N . GLY B 1 27 ? 2.57 12.289 26.078 1 95.88 27 GLY B N 1
ATOM 2818 C CA . GLY B 1 27 ? 2.703 11.109 26.922 1 95.88 27 GLY B CA 1
ATOM 2819 C C . GLY B 1 27 ? 1.49 10.859 27.797 1 95.88 27 GLY B C 1
ATOM 2820 O O . GLY B 1 27 ? 0.916 11.797 28.359 1 95.88 27 GLY B O 1
ATOM 2821 N N . HIS B 1 28 ? 1.082 9.68 27.828 1 95.69 28 HIS B N 1
ATOM 2822 C CA . HIS B 1 28 ? 0.006 9.219 28.688 1 95.69 28 HIS B CA 1
ATOM 2823 C C . HIS B 1 28 ? 0.257 7.797 29.172 1 95.69 28 HIS B C 1
ATOM 2825 O O . HIS B 1 28 ? 0.487 6.895 28.359 1 95.69 28 HIS B O 1
ATOM 2831 N N . GLU B 1 29 ? 0.305 7.578 30.5 1 94.38 29 GLU B N 1
ATOM 2832 C CA . GLU B 1 29 ? 0.549 6.289 31.141 1 94.38 29 GLU B CA 1
ATOM 2833 C C . GLU B 1 29 ? 1.859 5.672 30.656 1 94.38 29 GLU B C 1
ATOM 2835 O O . GLU B 1 29 ? 1.906 4.488 30.312 1 94.38 29 GLU B O 1
ATOM 2840 N N . GLY B 1 30 ? 2.82 6.566 30.391 1 93.44 30 GLY B N 1
ATOM 2841 C CA . GLY B 1 30 ? 4.176 6.121 30.109 1 93.44 30 GLY B CA 1
ATOM 2842 C C . GLY B 1 30 ? 4.414 5.832 28.641 1 93.44 30 GLY B C 1
ATOM 2843 O O . GLY B 1 30 ? 5.477 5.336 28.266 1 93.44 30 GLY B O 1
ATOM 2844 N N . VAL B 1 31 ? 3.463 6.16 27.844 1 94.69 31 VAL B N 1
ATOM 2845 C CA . VAL B 1 31 ? 3.576 5.809 26.438 1 94.69 31 VAL B CA 1
ATOM 2846 C C . VAL B 1 31 ? 3.4 7.062 25.578 1 94.69 31 VAL B C 1
ATOM 2848 O O . VAL B 1 31 ? 2.514 7.879 25.828 1 94.69 31 VAL B O 1
ATOM 2851 N N . TYR B 1 32 ? 4.324 7.242 24.609 1 94.94 32 TYR B N 1
ATOM 2852 C CA . TYR B 1 32 ? 4.125 8.297 23.625 1 94.94 32 TYR B CA 1
ATOM 2853 C C . TYR B 1 32 ? 2.84 8.078 22.844 1 94.94 32 TYR B C 1
ATOM 2855 O O . TYR B 1 32 ? 2.541 6.957 22.422 1 94.94 32 TYR B O 1
ATOM 2863 N N . GLY B 1 33 ? 2.023 9.164 22.641 1 95.38 33 GLY B N 1
ATOM 2864 C CA . GLY B 1 33 ? 0.742 9.031 21.969 1 95.38 33 GLY B CA 1
ATOM 2865 C C . GLY B 1 33 ? -0.234 8.141 22.719 1 95.38 33 GLY B C 1
ATOM 2866 O O . GLY B 1 33 ? -1.014 7.41 22.109 1 95.38 33 GLY B O 1
ATOM 2867 N N . GLY B 1 34 ? -0.17 8.156 23.984 1 93.94 34 GLY B N 1
ATOM 2868 C CA . GLY B 1 34 ? -0.866 7.176 24.797 1 93.94 34 GLY B CA 1
ATOM 2869 C C . GLY B 1 34 ? -2.344 7.473 24.969 1 93.94 34 GLY B C 1
ATOM 2870 O O . GLY B 1 34 ? -3.127 6.586 25.312 1 93.94 34 GLY B O 1
ATOM 2871 N N . LYS B 1 35 ? -2.758 8.641 24.688 1 95.56 35 LYS B N 1
ATOM 2872 C CA . LYS B 1 35 ? -4.121 9.031 25.031 1 95.56 35 LYS B CA 1
ATOM 2873 C C . LYS B 1 35 ? -5.109 8.586 23.953 1 95.56 35 LYS B C 1
ATOM 2875 O O . LYS B 1 35 ? -6.137 7.984 24.25 1 95.56 35 LYS B O 1
ATOM 2880 N N . HIS B 1 36 ? -4.797 8.859 22.75 1 95.12 36 HIS B N 1
ATOM 2881 C CA . HIS B 1 36 ? -5.766 8.594 21.688 1 95.12 36 HIS B CA 1
ATOM 2882 C C . HIS B 1 36 ? -5.246 7.523 20.734 1 95.12 36 HIS B C 1
ATOM 2884 O O . HIS B 1 36 ? -6.031 6.785 20.125 1 95.12 36 HIS B O 1
ATOM 2890 N N . PHE B 1 37 ? -3.908 7.422 20.594 1 96.25 37 PHE B N 1
ATOM 2891 C CA . PHE B 1 37 ? -3.35 6.508 19.594 1 96.25 37 PHE B CA 1
ATOM 2892 C C . PHE B 1 37 ? -3.156 5.117 20.188 1 96.25 37 PHE B C 1
ATOM 2894 O O . PHE B 1 37 ? -3.445 4.113 19.531 1 96.25 37 PHE B O 1
ATOM 2901 N N . ALA B 1 38 ? -2.713 5.004 21.406 1 94.69 38 ALA B N 1
ATOM 2902 C CA . ALA B 1 38 ? -2.459 3.703 22.031 1 94.69 38 ALA B CA 1
ATOM 2903 C C . ALA B 1 38 ? -3.717 2.84 22.016 1 94.69 38 ALA B C 1
ATOM 2905 O O . ALA B 1 38 ? -3.66 1.653 21.688 1 94.69 38 ALA B O 1
ATOM 2906 N N . PRO B 1 39 ? -4.867 3.398 22.312 1 93.81 39 PRO B N 1
ATOM 2907 C CA . PRO B 1 39 ? -6.094 2.602 22.234 1 93.81 39 PRO B CA 1
ATOM 2908 C C . PRO B 1 39 ? -6.387 2.098 20.828 1 93.81 39 PRO B C 1
ATOM 2910 O O . PRO B 1 39 ? -7.039 1.062 20.656 1 93.81 39 PRO B O 1
ATOM 2913 N N . VAL B 1 40 ? -5.977 2.865 19.859 1 94.19 40 VAL B N 1
ATOM 2914 C CA . VAL B 1 40 ? -6.145 2.443 18.469 1 94.19 40 VAL B CA 1
ATOM 2915 C C . VAL B 1 40 ? -5.355 1.158 18.234 1 94.19 40 VAL B C 1
ATOM 2917 O O . VAL B 1 40 ? -5.863 0.22 17.609 1 94.19 40 VAL B O 1
ATOM 2920 N N . VAL B 1 41 ? -4.176 1.117 18.703 1 93.56 41 VAL B N 1
ATOM 2921 C CA . VAL B 1 41 ? -3.312 -0.044 18.516 1 93.56 41 VAL B CA 1
ATOM 2922 C C . VAL B 1 41 ? -3.947 -1.268 19.188 1 93.56 41 VAL B C 1
ATOM 2924 O O . VAL B 1 41 ? -3.943 -2.359 18.609 1 93.56 41 VAL B O 1
ATOM 2927 N N . ASP B 1 42 ? -4.535 -1.076 20.344 1 92.38 42 ASP B N 1
ATOM 2928 C CA . ASP B 1 42 ? -5.227 -2.16 21.031 1 92.38 42 ASP B CA 1
ATOM 2929 C C . ASP B 1 42 ? -6.418 -2.658 20.219 1 92.38 42 ASP B C 1
ATOM 2931 O O . ASP B 1 42 ? -6.625 -3.865 20.094 1 92.38 42 ASP B O 1
ATOM 2935 N N . ARG B 1 43 ? -7.105 -1.758 19.734 1 93.56 43 ARG B N 1
ATOM 2936 C CA . ARG B 1 43 ? -8.289 -2.098 18.969 1 93.56 43 ARG B CA 1
ATOM 2937 C C . ARG B 1 43 ? -7.914 -2.795 17.656 1 93.56 43 ARG B C 1
ATOM 2939 O O . ARG B 1 43 ? -8.641 -3.674 17.188 1 93.56 43 ARG B O 1
ATOM 2946 N N . GLU B 1 44 ? -6.836 -2.404 17.062 1 93.88 44 GLU B N 1
ATOM 2947 C CA . GLU B 1 44 ? -6.336 -3.059 15.859 1 93.88 44 GLU B CA 1
ATOM 2948 C C . GLU B 1 44 ? -6.172 -4.562 16.062 1 93.88 44 GLU B C 1
ATOM 2950 O O . GLU B 1 44 ? -6.508 -5.359 15.195 1 93.88 44 GLU B O 1
ATOM 2955 N N . GLN B 1 45 ? -5.68 -4.914 17.188 1 92.06 45 GLN B N 1
ATOM 2956 C CA . GLN B 1 45 ? -5.465 -6.32 17.5 1 92.06 45 GLN B CA 1
ATOM 2957 C C . GLN B 1 45 ? -6.785 -7.082 17.547 1 92.06 45 GLN B C 1
ATOM 2959 O O . GLN B 1 45 ? -6.883 -8.195 17.031 1 92.06 45 GLN B O 1
ATOM 2964 N N . GLU B 1 46 ? -7.723 -6.469 18.094 1 93.19 46 GLU B N 1
ATOM 2965 C CA . GLU B 1 46 ? -9.039 -7.082 18.188 1 93.19 46 GLU B CA 1
ATOM 2966 C C . GLU B 1 46 ? -9.68 -7.254 16.812 1 93.19 46 GLU B C 1
ATOM 2968 O O . GLU B 1 46 ? -10.188 -8.328 16.5 1 93.19 46 GLU B O 1
ATOM 2973 N N . VAL B 1 47 ? -9.617 -6.207 16.125 1 93.06 47 VAL B N 1
ATOM 2974 C CA . VAL B 1 47 ? -10.234 -6.199 14.797 1 93.06 47 VAL B CA 1
ATOM 2975 C C . VAL B 1 47 ? -9.5 -7.172 13.883 1 93.06 47 VAL B C 1
ATOM 2977 O O . VAL B 1 47 ? -10.125 -7.898 13.102 1 93.06 47 VAL B O 1
ATOM 2980 N N . GLY B 1 48 ? -8.203 -7.148 14 1 92.44 48 GLY B N 1
ATOM 2981 C CA . GLY B 1 48 ? -7.418 -8.094 13.227 1 92.44 48 GLY B CA 1
ATOM 2982 C C . GLY B 1 48 ? -7.734 -9.539 13.547 1 92.44 48 GLY B C 1
ATOM 2983 O O . GLY B 1 48 ? -7.852 -10.375 12.648 1 92.44 48 GLY B O 1
ATOM 2984 N N . ALA B 1 49 ? -7.906 -9.82 14.82 1 92.94 49 ALA B N 1
ATOM 2985 C CA . ALA B 1 49 ? -8.25 -11.172 15.25 1 92.94 49 ALA B CA 1
ATOM 2986 C C . ALA B 1 49 ? -9.617 -11.586 14.711 1 92.94 49 ALA B C 1
ATOM 2988 O O . ALA B 1 49 ? -9.797 -12.734 14.289 1 92.94 49 ALA B O 1
ATOM 2989 N N . ALA B 1 50 ? -10.508 -10.695 14.742 1 93.19 50 ALA B N 1
ATOM 2990 C CA . ALA B 1 50 ? -11.836 -10.969 14.219 1 93.19 50 ALA B CA 1
ATOM 2991 C C . ALA B 1 50 ? -11.789 -11.242 12.719 1 93.19 50 ALA B C 1
ATOM 2993 O O . ALA B 1 50 ? -12.477 -12.141 12.227 1 93.19 50 ALA B O 1
ATOM 2994 N N . PHE B 1 51 ? -11.039 -10.477 12.023 1 93.62 51 PHE B N 1
ATOM 2995 C CA . PHE B 1 51 ? -10.844 -10.672 10.586 1 93.62 51 PHE B CA 1
ATOM 2996 C C . PHE B 1 51 ? -10.297 -12.062 10.305 1 93.62 51 PHE B C 1
ATOM 2998 O O . PHE B 1 51 ? -10.844 -12.789 9.469 1 93.62 51 PHE B O 1
ATOM 3005 N N . ASN B 1 52 ? -9.297 -12.422 11.016 1 91.94 52 ASN B N 1
ATOM 3006 C CA . ASN B 1 52 ? -8.648 -13.711 10.812 1 91.94 52 ASN B CA 1
ATOM 3007 C C . ASN B 1 52 ? -9.578 -14.867 11.148 1 91.94 52 ASN B C 1
ATOM 3009 O O . ASN B 1 52 ? -9.523 -15.922 10.516 1 91.94 52 ASN B O 1
ATOM 3013 N N . HIS B 1 53 ? -10.375 -14.641 12.07 1 92.94 53 HIS B N 1
ATOM 3014 C CA . HIS B 1 53 ? -11.328 -15.672 12.453 1 92.94 53 HIS B CA 1
ATOM 3015 C C . HIS B 1 53 ? -12.43 -15.828 11.406 1 92.94 53 HIS B C 1
ATOM 3017 O O . HIS B 1 53 ? -12.781 -16.938 11.031 1 92.94 53 HIS B O 1
ATOM 3023 N N . THR B 1 54 ? -12.945 -14.734 10.961 1 91.94 54 THR B N 1
ATOM 3024 C CA . THR B 1 54 ? -14.031 -14.719 9.992 1 91.94 54 THR B CA 1
ATOM 3025 C C . THR B 1 54 ? -13.578 -15.344 8.672 1 91.94 54 THR B C 1
ATOM 3027 O O . THR B 1 54 ? -14.336 -16.094 8.047 1 91.94 54 THR B O 1
ATOM 3030 N N . TYR B 1 55 ? -12.43 -15.055 8.312 1 92.31 55 TYR B N 1
ATOM 3031 C CA . TYR B 1 55 ? -11.906 -15.539 7.039 1 92.31 55 TYR B CA 1
ATOM 3032 C C . TYR B 1 55 ? -10.797 -16.562 7.258 1 92.31 55 TYR B C 1
ATOM 3034 O O . TYR B 1 55 ? -9.773 -16.531 6.566 1 92.31 55 TYR B O 1
ATOM 3042 N N . HIS B 1 56 ? -11.047 -17.375 8.172 1 92.31 56 HIS B N 1
ATOM 3043 C CA . HIS B 1 56 ? -10.062 -18.344 8.633 1 92.31 56 HIS B CA 1
ATOM 3044 C C . HIS B 1 56 ? -9.617 -19.25 7.488 1 92.31 56 HIS B C 1
ATOM 3046 O O . HIS B 1 56 ? -8.43 -19.547 7.348 1 92.31 56 HIS B O 1
ATOM 3052 N N . GLY B 1 57 ? -10.562 -19.75 6.684 1 91.38 57 GLY B N 1
ATOM 3053 C CA . GLY B 1 57 ? -10.211 -20.594 5.547 1 91.38 57 GLY B CA 1
ATOM 3054 C C . GLY B 1 57 ? -9.289 -19.906 4.562 1 91.38 57 GLY B C 1
ATOM 3055 O O . GLY B 1 57 ? -8.328 -20.516 4.074 1 91.38 57 GLY B O 1
ATOM 3056 N N . SER B 1 58 ? -9.578 -18.672 4.273 1 92.19 58 SER B N 1
ATOM 3057 C CA . SER B 1 58 ? -8.727 -17.891 3.385 1 92.19 58 SER B CA 1
ATOM 3058 C C . SER B 1 58 ? -7.332 -17.703 3.977 1 92.19 58 SER B C 1
ATOM 3060 O O . SER B 1 58 ? -6.332 -17.766 3.258 1 92.19 58 SER B O 1
ATOM 3062 N N . ARG B 1 59 ? -7.258 -17.516 5.242 1 94.06 59 ARG B N 1
ATOM 3063 C CA . ARG B 1 59 ? -5.988 -17.328 5.938 1 94.06 59 ARG B CA 1
ATOM 3064 C C . ARG B 1 59 ? -5.125 -18.594 5.844 1 94.06 59 ARG B C 1
ATOM 3066 O O . ARG B 1 59 ? -3.932 -18.516 5.547 1 94.06 59 ARG B O 1
ATOM 3073 N N . ILE B 1 60 ? -5.691 -19.672 6.074 1 95.81 60 ILE B N 1
ATOM 3074 C CA . ILE B 1 60 ? -4.98 -20.938 6 1 95.81 60 ILE B CA 1
ATOM 3075 C C . ILE B 1 60 ? -4.418 -21.141 4.594 1 95.81 60 ILE B C 1
ATOM 3077 O O . ILE B 1 60 ? -3.25 -21.5 4.43 1 95.81 60 ILE B O 1
ATOM 3081 N N . LEU B 1 61 ? -5.25 -20.922 3.625 1 97 61 LEU B N 1
ATOM 3082 C CA . LEU B 1 61 ? -4.824 -21.094 2.24 1 97 61 LEU B CA 1
ATOM 3083 C C . LEU B 1 61 ? -3.662 -20.156 1.911 1 97 61 LEU B C 1
ATOM 3085 O O . LEU B 1 61 ? -2.691 -20.578 1.271 1 97 61 LEU B O 1
ATOM 3089 N N . THR B 1 62 ? -3.75 -18.938 2.377 1 97.19 62 THR B N 1
ATOM 3090 C CA . THR B 1 62 ? -2.693 -17.953 2.131 1 97.19 62 THR B CA 1
ATOM 3091 C C . THR B 1 62 ? -1.393 -18.391 2.803 1 97.19 62 THR B C 1
ATOM 3093 O O . THR B 1 62 ? -0.318 -18.297 2.205 1 97.19 62 THR B O 1
ATOM 3096 N N . ASP B 1 63 ? -1.467 -18.891 4.027 1 97.19 63 ASP B N 1
ATOM 3097 C CA . ASP B 1 63 ? -0.281 -19.344 4.742 1 97.19 63 ASP B CA 1
ATOM 3098 C C . ASP B 1 63 ? 0.381 -20.516 4.016 1 97.19 63 ASP B C 1
ATOM 3100 O O . ASP B 1 63 ? 1.604 -20.547 3.871 1 97.19 63 ASP B O 1
ATOM 3104 N N . CYS B 1 64 ? -0.405 -21.438 3.576 1 98.56 64 CYS B N 1
ATOM 3105 C CA . CYS B 1 64 ? 0.107 -22.578 2.844 1 98.56 64 CYS B CA 1
ATOM 3106 C C . CYS B 1 64 ? 0.73 -22.156 1.52 1 98.56 64 CYS B C 1
ATOM 3108 O O . CYS B 1 64 ? 1.783 -22.672 1.132 1 98.56 64 CYS B O 1
ATOM 3110 N N . PHE B 1 65 ? 0.032 -21.219 0.838 1 98.69 65 PHE B N 1
ATOM 3111 C CA . PHE B 1 65 ? 0.538 -20.703 -0.424 1 98.69 65 PHE B CA 1
ATOM 3112 C C . PHE B 1 65 ? 1.878 -20 -0.222 1 98.69 65 PHE B C 1
ATOM 3114 O O . PHE B 1 65 ? 2.824 -20.234 -0.977 1 98.69 65 PHE B O 1
ATOM 3121 N N . LEU B 1 66 ? 1.969 -19.188 0.82 1 98.31 66 LEU B N 1
ATOM 3122 C CA . LEU B 1 66 ? 3.211 -18.484 1.098 1 98.31 66 LEU B CA 1
ATOM 3123 C C . LEU B 1 66 ? 4.32 -19.453 1.485 1 98.31 66 LEU B C 1
ATOM 3125 O O . LEU B 1 66 ? 5.488 -19.234 1.151 1 98.31 66 LEU B O 1
ATOM 3129 N N . ASP B 1 67 ? 3.973 -20.469 2.174 1 98.44 67 ASP B N 1
ATOM 3130 C CA . ASP B 1 67 ? 4.934 -21.516 2.496 1 98.44 67 ASP B CA 1
ATOM 3131 C C . ASP B 1 67 ? 5.465 -22.188 1.229 1 98.44 67 ASP B C 1
ATOM 3133 O O . ASP B 1 67 ? 6.676 -22.375 1.081 1 98.44 67 ASP B O 1
ATOM 3137 N N . PHE B 1 68 ? 4.578 -22.5 0.355 1 98.62 68 PHE B N 1
ATOM 3138 C CA . PHE B 1 68 ? 4.93 -23.156 -0.899 1 98.62 68 PHE B CA 1
ATOM 3139 C C . PHE B 1 68 ? 5.781 -22.234 -1.77 1 98.62 68 PHE B C 1
ATOM 3141 O O . PHE B 1 68 ? 6.828 -22.656 -2.27 1 98.62 68 PHE B O 1
ATOM 3148 N N . LEU B 1 69 ? 5.316 -21 -1.967 1 98.31 69 LEU B N 1
ATOM 3149 C CA . LEU B 1 69 ? 6.023 -20.016 -2.766 1 98.31 69 LEU B CA 1
ATOM 3150 C C . LEU B 1 69 ? 7.406 -19.734 -2.186 1 98.31 69 LEU B C 1
ATOM 3152 O O . LEU B 1 69 ? 8.406 -19.75 -2.908 1 98.31 69 LEU B O 1
ATOM 3156 N N . GLY B 1 70 ? 7.418 -19.516 -0.884 1 96.56 70 GLY B N 1
ATOM 3157 C CA . GLY B 1 70 ? 8.688 -19.266 -0.214 1 96.56 70 GLY B CA 1
ATOM 3158 C C . GLY B 1 70 ? 9.641 -20.438 -0.299 1 96.56 70 GLY B C 1
ATOM 3159 O O . GLY B 1 70 ? 10.828 -20.266 -0.568 1 96.56 70 GLY B O 1
ATOM 3160 N N . GLY B 1 71 ? 9.133 -21.641 -0.058 1 96.75 71 GLY B N 1
ATOM 3161 C CA . GLY B 1 71 ? 9.953 -22.828 -0.187 1 96.75 71 GLY B CA 1
ATOM 3162 C C . GLY B 1 71 ? 10.531 -23.016 -1.579 1 96.75 71 GLY B C 1
ATOM 3163 O O . GLY B 1 71 ? 11.688 -23.391 -1.732 1 96.75 71 GLY B O 1
ATOM 3164 N N . THR B 1 72 ? 9.734 -22.75 -2.559 1 97.56 72 THR B N 1
ATOM 3165 C CA . THR B 1 72 ? 10.188 -22.859 -3.939 1 97.56 72 THR B CA 1
ATOM 3166 C C . THR B 1 72 ? 11.289 -21.844 -4.234 1 97.56 72 THR B C 1
ATOM 3168 O O . THR B 1 72 ? 12.281 -22.172 -4.891 1 97.56 72 THR B O 1
ATOM 3171 N N . LEU B 1 73 ? 11.062 -20.625 -3.787 1 95.06 73 LEU B N 1
ATOM 3172 C CA . LEU B 1 73 ? 12.062 -19.578 -3.943 1 95.06 73 LEU B CA 1
ATOM 3173 C C . LEU B 1 73 ? 13.391 -20 -3.322 1 95.06 73 LEU B C 1
ATOM 3175 O O . LEU B 1 73 ? 14.438 -19.891 -3.959 1 95.06 73 LEU B O 1
ATOM 3179 N N . LEU B 1 74 ? 13.359 -20.469 -2.129 1 92.69 74 LEU B N 1
ATOM 3180 C CA . LEU B 1 74 ? 14.562 -20.875 -1.408 1 92.69 74 LEU B CA 1
ATOM 3181 C C . LEU B 1 74 ? 15.25 -22.047 -2.109 1 92.69 74 LEU B C 1
ATOM 3183 O O . LEU B 1 74 ? 16.484 -22.078 -2.195 1 92.69 74 LEU B O 1
ATOM 3187 N N . GLU B 1 75 ? 14.484 -22.922 -2.609 1 94.56 75 GLU B N 1
ATOM 3188 C CA . GLU B 1 75 ? 15.031 -24.047 -3.355 1 94.56 75 GLU B CA 1
ATOM 3189 C C . GLU B 1 75 ? 15.797 -23.578 -4.586 1 94.56 75 GLU B C 1
ATOM 3191 O O . GLU B 1 75 ? 16.891 -24.062 -4.863 1 94.56 75 GLU B O 1
ATOM 3196 N N . GLN B 1 76 ? 15.219 -22.672 -5.332 1 93.69 76 GLN B N 1
ATOM 3197 C CA . GLN B 1 76 ? 15.867 -22.172 -6.539 1 93.69 76 GLN B CA 1
ATOM 3198 C C . GLN B 1 76 ? 17.141 -21.391 -6.199 1 93.69 76 GLN B C 1
ATOM 3200 O O . GLN B 1 76 ? 18.141 -21.484 -6.922 1 93.69 76 GLN B O 1
ATOM 3205 N N . ILE B 1 77 ? 17.047 -20.656 -5.145 1 89 77 ILE B N 1
ATOM 3206 C CA . ILE B 1 77 ? 18.219 -19.906 -4.707 1 89 77 ILE B CA 1
ATOM 3207 C C . ILE B 1 77 ? 19.344 -20.875 -4.316 1 89 77 ILE B C 1
ATOM 3209 O O . ILE B 1 77 ? 20.484 -20.703 -4.719 1 89 77 ILE B O 1
ATOM 3213 N N . GLU B 1 78 ? 19.031 -21.844 -3.578 1 89.69 78 GLU B N 1
ATOM 3214 C CA . GLU B 1 78 ? 20 -22.844 -3.17 1 89.69 78 GLU B CA 1
ATOM 3215 C C . GLU B 1 78 ? 20.594 -23.578 -4.375 1 89.69 78 GLU B C 1
ATOM 3217 O O . GLU B 1 78 ? 21.797 -23.812 -4.445 1 89.69 78 GLU B O 1
ATOM 3222 N N . LEU B 1 79 ? 19.75 -23.938 -5.246 1 92 79 LEU B N 1
ATOM 3223 C CA . LEU B 1 79 ? 20.188 -24.609 -6.457 1 92 79 LEU B CA 1
ATOM 3224 C C . LEU B 1 79 ? 21.156 -23.75 -7.246 1 92 79 LEU B C 1
ATOM 3226 O O . LEU B 1 79 ? 22.172 -24.234 -7.762 1 92 79 LEU B O 1
ATOM 3230 N N . ASN B 1 80 ? 20.891 -22.547 -7.363 1 89.12 80 ASN B N 1
ATOM 3231 C CA . ASN B 1 80 ? 21.766 -21.609 -8.078 1 89.12 80 ASN B CA 1
ATOM 3232 C C . ASN B 1 80 ? 23.078 -21.406 -7.344 1 89.12 80 ASN B C 1
ATOM 3234 O O . ASN B 1 80 ? 24.125 -21.203 -7.973 1 89.12 80 ASN B O 1
ATOM 3238 N N . ASN B 1 81 ? 22.969 -21.391 -6.047 1 85.31 81 ASN B N 1
ATOM 3239 C CA . ASN B 1 81 ? 24.203 -21.297 -5.266 1 85.31 81 ASN B CA 1
ATOM 3240 C C . ASN B 1 81 ? 25.094 -22.516 -5.477 1 85.31 81 ASN B C 1
ATOM 3242 O O . ASN B 1 81 ? 26.328 -22.391 -5.484 1 85.31 81 ASN B O 1
ATOM 3246 N N . GLU B 1 82 ? 24.531 -23.547 -5.664 1 88.06 82 GLU B N 1
ATOM 3247 C CA . GLU B 1 82 ? 25.266 -24.797 -5.832 1 88.06 82 GLU B CA 1
ATOM 3248 C C . GLU B 1 82 ? 25.766 -24.953 -7.262 1 88.06 82 GLU B C 1
ATOM 3250 O O . GLU B 1 82 ? 26.906 -25.375 -7.477 1 88.06 82 GLU B O 1
ATOM 3255 N N . LYS B 1 83 ? 24.984 -24.594 -8.227 1 89.25 83 LYS B N 1
ATOM 3256 C CA . LYS B 1 83 ? 25.297 -24.938 -9.609 1 89.25 83 LYS B CA 1
ATOM 3257 C C . LYS B 1 83 ? 25.672 -23.688 -10.414 1 89.25 83 LYS B C 1
ATOM 3259 O O . LYS B 1 83 ? 26.125 -23.781 -11.555 1 89.25 83 LYS B O 1
ATOM 3264 N N . GLY B 1 84 ? 25.469 -22.609 -9.82 1 85.69 84 GLY B N 1
ATOM 3265 C CA . GLY B 1 84 ? 25.672 -21.375 -10.555 1 85.69 84 GLY B CA 1
ATOM 3266 C C . GLY B 1 84 ? 24.438 -20.891 -11.273 1 85.69 84 GLY B C 1
ATOM 3267 O O . GLY B 1 84 ? 23.578 -21.703 -11.648 1 85.69 84 GLY B O 1
ATOM 3268 N N . TRP B 1 85 ? 24.297 -19.672 -11.523 1 85.88 85 TRP B N 1
ATOM 3269 C CA . TRP B 1 85 ? 23.188 -19.094 -12.266 1 85.88 85 TRP B CA 1
ATOM 3270 C C . TRP B 1 85 ? 23.297 -19.422 -13.75 1 85.88 85 TRP B C 1
ATOM 3272 O O . TRP B 1 85 ? 24.391 -19.391 -14.312 1 85.88 85 TRP B O 1
ATOM 3282 N N . PRO B 1 86 ? 22.219 -19.75 -14.32 1 86.06 86 PRO B N 1
ATOM 3283 C CA . PRO B 1 86 ? 22.297 -20.141 -15.727 1 86.06 86 PRO B CA 1
ATOM 3284 C C . PRO B 1 86 ? 22.797 -19.016 -16.625 1 86.06 86 PRO B C 1
ATOM 3286 O O . PRO B 1 86 ? 22.172 -17.953 -16.703 1 86.06 86 PRO B O 1
ATOM 3289 N N . GLN B 1 87 ? 23.75 -19.25 -17.422 1 82.5 87 GLN B N 1
ATOM 3290 C CA . GLN B 1 87 ? 24.375 -18.234 -18.25 1 82.5 87 GLN B CA 1
ATOM 3291 C C . GLN B 1 87 ? 23.594 -18 -19.547 1 82.5 87 GLN B C 1
ATOM 3293 O O . GLN B 1 87 ? 23.531 -16.875 -20.047 1 82.5 87 GLN B O 1
ATOM 3298 N N . ALA B 1 88 ? 23.016 -19.078 -20.047 1 86.31 88 ALA B N 1
ATOM 3299 C CA . ALA B 1 88 ? 22.266 -19 -21.281 1 86.31 88 ALA B CA 1
ATOM 3300 C C . ALA B 1 88 ? 20.953 -18.25 -21.078 1 86.31 88 ALA B C 1
ATOM 3302 O O . ALA B 1 88 ? 20.375 -17.734 -22.031 1 86.31 88 ALA B O 1
ATOM 3303 N N . GLU B 1 89 ? 20.547 -18.219 -19.859 1 90.81 89 GLU B N 1
ATOM 3304 C CA . GLU B 1 89 ? 19.328 -17.5 -19.484 1 90.81 89 GLU B CA 1
ATOM 3305 C C . GLU B 1 89 ? 19.656 -16.266 -18.672 1 90.81 89 GLU B C 1
ATOM 3307 O O . GLU B 1 89 ? 19.531 -16.266 -17.438 1 90.81 89 GLU B O 1
ATOM 3312 N N . ALA B 1 90 ? 19.922 -15.211 -19.375 1 85.81 90 ALA B N 1
ATOM 3313 C CA . ALA B 1 90 ? 20.547 -14.016 -18.797 1 85.81 90 ALA B CA 1
ATOM 3314 C C . ALA B 1 90 ? 19.609 -13.344 -17.797 1 85.81 90 ALA B C 1
ATOM 3316 O O . ALA B 1 90 ? 20.078 -12.695 -16.844 1 85.81 90 ALA B O 1
ATOM 3317 N N . ASN B 1 91 ? 18.312 -13.562 -17.953 1 90 91 ASN B N 1
ATOM 3318 C CA . ASN B 1 91 ? 17.375 -12.812 -17.109 1 90 91 ASN B CA 1
ATOM 3319 C C . ASN B 1 91 ? 16.719 -13.703 -16.078 1 90 91 ASN B C 1
ATOM 3321 O O . ASN B 1 91 ? 15.75 -13.297 -15.422 1 90 91 ASN B O 1
ATOM 3325 N N . TYR B 1 92 ? 17.266 -14.844 -15.836 1 92.81 92 TYR B N 1
ATOM 3326 C CA . TYR B 1 92 ? 16.688 -15.758 -14.859 1 92.81 92 TYR B CA 1
ATOM 3327 C C . TYR B 1 92 ? 16.75 -15.164 -13.453 1 92.81 92 TYR B C 1
ATOM 3329 O O . TYR B 1 92 ? 15.781 -15.266 -12.688 1 92.81 92 TYR B O 1
ATOM 3337 N N . ALA B 1 93 ? 17.828 -14.555 -13.172 1 88.75 93 ALA B N 1
ATOM 3338 C CA . ALA B 1 93 ? 17.969 -13.922 -11.859 1 88.75 93 ALA B CA 1
ATOM 3339 C C . ALA B 1 93 ? 16.891 -12.859 -11.648 1 88.75 93 ALA B C 1
ATOM 3341 O O . ALA B 1 93 ? 16.312 -12.766 -10.57 1 88.75 93 ALA B O 1
ATOM 3342 N N . THR B 1 94 ? 16.625 -12.109 -12.688 1 89.25 94 THR B N 1
ATOM 3343 C CA . THR B 1 94 ? 15.57 -11.094 -12.633 1 89.25 94 THR B CA 1
ATOM 3344 C C . THR B 1 94 ? 14.219 -11.734 -12.352 1 89.25 94 THR B C 1
ATOM 3346 O O . THR B 1 94 ? 13.453 -11.234 -11.523 1 89.25 94 THR B O 1
ATOM 3349 N N . CYS B 1 95 ? 13.984 -12.773 -12.961 1 93.31 95 CYS B N 1
ATOM 3350 C CA . CYS B 1 95 ? 12.727 -13.492 -12.781 1 93.31 95 CYS B CA 1
ATOM 3351 C C . CYS B 1 95 ? 12.562 -13.945 -11.336 1 93.31 95 CYS B C 1
ATOM 3353 O O . CYS B 1 95 ? 11.523 -13.703 -10.719 1 93.31 95 CYS B O 1
ATOM 3355 N N . VAL B 1 96 ? 13.586 -14.539 -10.82 1 92.75 96 VAL B N 1
ATOM 3356 C CA . VAL B 1 96 ? 13.555 -15.047 -9.453 1 92.75 96 VAL B CA 1
ATOM 3357 C C . VAL B 1 96 ? 13.328 -13.891 -8.484 1 92.75 96 VAL B C 1
ATOM 3359 O O . VAL B 1 96 ? 12.531 -14 -7.551 1 92.75 96 VAL B O 1
ATOM 3362 N N . LEU B 1 97 ? 13.953 -12.812 -8.711 1 90.62 97 LEU B N 1
ATOM 3363 C CA . LEU B 1 97 ? 13.852 -11.656 -7.824 1 90.62 97 LEU B CA 1
ATOM 3364 C C . LEU B 1 97 ? 12.469 -11.023 -7.91 1 90.62 97 LEU B C 1
ATOM 3366 O O . LEU B 1 97 ? 11.977 -10.461 -6.93 1 90.62 97 LEU B O 1
ATOM 3370 N N . MET B 1 98 ? 11.867 -11.094 -9.047 1 93 98 MET B N 1
ATOM 3371 C CA . MET B 1 98 ? 10.484 -10.633 -9.164 1 93 98 MET B CA 1
ATOM 3372 C C . MET B 1 98 ? 9.57 -11.43 -8.242 1 93 98 MET B C 1
ATOM 3374 O O . MET B 1 98 ? 8.695 -10.867 -7.586 1 93 98 MET B O 1
ATOM 3378 N N . TYR B 1 99 ? 9.797 -12.734 -8.164 1 94.88 99 TYR B N 1
ATOM 3379 C CA . TYR B 1 99 ? 8.992 -13.562 -7.27 1 94.88 99 TYR B CA 1
ATOM 3380 C C . TYR B 1 99 ? 9.242 -13.195 -5.812 1 94.88 99 TYR B C 1
ATOM 3382 O O . TYR B 1 99 ? 8.312 -13.227 -4.996 1 94.88 99 TYR B O 1
ATOM 3390 N N . LEU B 1 100 ? 10.438 -12.922 -5.516 1 92.44 100 LEU B N 1
ATOM 3391 C CA . LEU B 1 100 ? 10.758 -12.484 -4.16 1 92.44 100 LEU B CA 1
ATOM 3392 C C . LEU B 1 100 ? 9.992 -11.219 -3.803 1 92.44 100 LEU B C 1
ATOM 3394 O O . LEU B 1 100 ? 9.43 -11.109 -2.709 1 92.44 100 LEU B O 1
ATOM 3398 N N . THR B 1 101 ? 9.977 -10.289 -4.734 1 91.12 101 THR B N 1
ATOM 3399 C CA . THR B 1 101 ? 9.234 -9.047 -4.539 1 91.12 101 THR B CA 1
ATOM 3400 C C . THR B 1 101 ? 7.746 -9.32 -4.363 1 91.12 101 THR B C 1
ATOM 3402 O O . THR B 1 101 ? 7.09 -8.703 -3.523 1 91.12 101 THR B O 1
ATOM 3405 N N . VAL B 1 102 ? 7.273 -10.211 -5.121 1 94.31 102 VAL B N 1
ATOM 3406 C CA . VAL B 1 102 ? 5.863 -10.578 -5.051 1 94.31 102 VAL B CA 1
ATOM 3407 C C . VAL B 1 102 ? 5.566 -11.227 -3.699 1 94.31 102 VAL B C 1
ATOM 3409 O O . VAL B 1 102 ? 4.551 -10.922 -3.07 1 94.31 102 VAL B O 1
ATOM 3412 N N . PHE B 1 103 ? 6.434 -12.109 -3.26 1 95.56 103 PHE B N 1
ATOM 3413 C CA . PHE B 1 103 ? 6.27 -12.742 -1.957 1 95.56 103 PHE B CA 1
ATOM 3414 C C . PHE B 1 103 ? 6.133 -11.695 -0.858 1 95.56 103 PHE B C 1
ATOM 3416 O O . PHE B 1 103 ? 5.195 -11.742 -0.06 1 95.56 103 PHE B O 1
ATOM 3423 N N . ARG B 1 104 ? 6.953 -10.766 -0.867 1 93.12 104 ARG B N 1
ATOM 3424 C CA . ARG B 1 104 ? 6.977 -9.727 0.158 1 93.12 104 ARG B CA 1
ATOM 3425 C C . ARG B 1 104 ? 5.742 -8.836 0.068 1 93.12 104 ARG B C 1
ATOM 3427 O O . ARG B 1 104 ? 5.199 -8.414 1.09 1 93.12 104 ARG B O 1
ATOM 3434 N N . SER B 1 105 ? 5.355 -8.578 -1.117 1 94.12 105 SER B N 1
ATOM 3435 C CA . SER B 1 105 ? 4.164 -7.758 -1.305 1 94.12 105 SER B CA 1
ATOM 3436 C C . SER B 1 105 ? 2.912 -8.484 -0.826 1 94.12 105 SER B C 1
ATOM 3438 O O . SER B 1 105 ? 2.027 -7.871 -0.223 1 94.12 105 SER B O 1
ATOM 3440 N N . VAL B 1 106 ? 2.818 -9.766 -1.122 1 96.81 106 VAL B N 1
ATOM 3441 C CA . VAL B 1 106 ? 1.679 -10.539 -0.651 1 96.81 106 VAL B CA 1
ATOM 3442 C C . VAL B 1 106 ? 1.651 -10.547 0.875 1 96.81 106 VAL B C 1
ATOM 3444 O O . VAL B 1 106 ? 0.604 -10.312 1.484 1 96.81 106 VAL B O 1
ATOM 3447 N N . ARG B 1 107 ? 2.758 -10.758 1.406 1 97 107 ARG B N 1
ATOM 3448 C CA . ARG B 1 107 ? 2.844 -10.797 2.863 1 97 107 ARG B CA 1
ATOM 3449 C C . ARG B 1 107 ? 2.479 -9.445 3.471 1 97 107 ARG B C 1
ATOM 3451 O O . ARG B 1 107 ? 1.699 -9.375 4.422 1 97 107 ARG B O 1
ATOM 3458 N N . ALA B 1 108 ? 3.029 -8.422 2.92 1 95.44 108 ALA B N 1
ATOM 3459 C C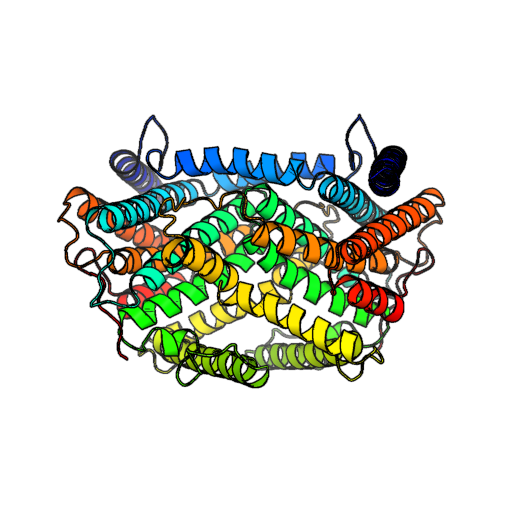A . ALA B 1 108 ? 2.744 -7.078 3.418 1 95.44 108 ALA B CA 1
ATOM 3460 C C . ALA B 1 108 ? 1.256 -6.758 3.316 1 95.44 108 ALA B C 1
ATOM 3462 O O . ALA B 1 108 ? 0.686 -6.137 4.215 1 95.44 108 ALA B O 1
ATOM 3463 N N . SER B 1 109 ? 0.685 -7.125 2.211 1 96.19 109 SER B N 1
ATOM 3464 C CA . SER B 1 109 ? -0.749 -6.922 2.029 1 96.19 109 SER B CA 1
ATOM 3465 C C . SER B 1 109 ? -1.55 -7.652 3.102 1 96.19 109 SER B C 1
ATOM 3467 O O . SER B 1 109 ? -2.514 -7.109 3.643 1 96.19 109 SER B O 1
ATOM 3469 N N . ASP B 1 110 ? -1.134 -8.805 3.41 1 96.25 110 ASP B N 1
ATOM 3470 C CA . ASP B 1 110 ? -1.784 -9.625 4.43 1 96.25 110 ASP B CA 1
ATOM 3471 C C . ASP B 1 110 ? -1.597 -9.016 5.82 1 96.25 110 ASP B C 1
ATOM 3473 O O . ASP B 1 110 ? -2.508 -9.055 6.648 1 96.25 110 ASP B O 1
ATOM 3477 N N . VAL B 1 111 ? -0.456 -8.508 6.082 1 95.88 111 VAL B N 1
ATOM 3478 C CA . VAL B 1 111 ? -0.166 -7.844 7.348 1 95.88 111 VAL B CA 1
ATOM 3479 C C . VAL B 1 111 ? -1.117 -6.664 7.543 1 95.88 111 VAL B C 1
ATOM 3481 O O . VAL B 1 111 ? -1.664 -6.477 8.633 1 95.88 111 VAL B O 1
ATOM 3484 N N . CYS B 1 112 ? -1.344 -5.945 6.547 1 94.75 112 CYS B N 1
ATOM 3485 C CA . CYS B 1 112 ? -2.264 -4.82 6.633 1 94.75 112 CYS B CA 1
ATOM 3486 C C . CYS B 1 112 ? -3.67 -5.289 6.988 1 94.75 112 CYS B C 1
ATOM 3488 O O . CYS B 1 112 ? -4.281 -4.777 7.93 1 94.75 112 CYS B O 1
ATOM 3490 N N . ALA B 1 113 ? -4.137 -6.25 6.246 1 93.88 113 ALA B N 1
ATOM 3491 C CA . ALA B 1 113 ? -5.5 -6.73 6.453 1 93.88 113 ALA B CA 1
ATOM 3492 C C . ALA B 1 113 ? -5.668 -7.309 7.855 1 93.88 113 ALA B C 1
ATOM 3494 O O . ALA B 1 113 ? -6.68 -7.07 8.516 1 93.88 113 ALA B O 1
ATOM 3495 N N . SER B 1 114 ? -4.66 -7.98 8.32 1 93.56 114 SER B N 1
ATOM 3496 C CA . SER B 1 114 ? -4.707 -8.648 9.617 1 93.56 114 SER B CA 1
ATOM 3497 C C . SER B 1 114 ? -4.531 -7.648 10.758 1 93.56 114 SER B C 1
ATOM 3499 O O . SER B 1 114 ? -4.695 -8 11.922 1 93.56 114 SER B O 1
ATOM 3501 N N . ASN B 1 115 ? -4.18 -6.438 10.398 1 93.69 115 ASN B N 1
ATOM 3502 C CA . ASN B 1 115 ? -4.074 -5.371 11.391 1 93.69 115 ASN B CA 1
ATOM 3503 C C . ASN B 1 115 ? -5.152 -4.312 11.188 1 93.69 115 ASN B C 1
ATOM 3505 O O . ASN B 1 115 ? -4.898 -3.119 11.367 1 93.69 115 ASN B O 1
ATOM 3509 N N . ALA B 1 116 ? -6.25 -4.723 10.664 1 92.75 116 ALA B N 1
ATOM 3510 C CA . ALA B 1 116 ? -7.488 -3.945 10.641 1 92.75 116 ALA B CA 1
ATOM 3511 C C . ALA B 1 116 ? -7.508 -2.984 9.453 1 92.75 116 ALA B C 1
ATOM 3513 O O . ALA B 1 116 ? -8.336 -2.07 9.398 1 92.75 116 ALA B O 1
ATOM 3514 N N . TYR B 1 117 ? -6.625 -3.143 8.492 1 92.12 117 TYR B N 1
ATOM 3515 C CA . TYR B 1 117 ? -6.578 -2.211 7.367 1 92.12 117 TYR B CA 1
ATOM 3516 C C . TYR B 1 117 ? -6.652 -2.955 6.039 1 92.12 117 TYR B C 1
ATOM 3518 O O . TYR B 1 117 ? -5.762 -2.822 5.195 1 92.12 117 TYR B O 1
ATOM 3526 N N . PRO B 1 118 ? -7.73 -3.588 5.797 1 91.81 118 PRO B N 1
ATOM 3527 C CA . PRO B 1 118 ? -7.855 -4.383 4.574 1 91.81 118 PRO B CA 1
ATOM 3528 C C . PRO B 1 118 ? -7.832 -3.529 3.311 1 91.81 118 PRO B C 1
ATOM 3530 O O . PRO B 1 118 ? -7.297 -3.953 2.285 1 91.81 118 PRO B O 1
ATOM 3533 N N . LEU B 1 119 ? -8.375 -2.332 3.332 1 89.75 119 LEU B N 1
ATOM 3534 C CA . LEU B 1 119 ? -8.422 -1.496 2.137 1 89.75 119 LEU B CA 1
ATOM 3535 C C . LEU B 1 119 ? -7.031 -0.978 1.784 1 89.75 119 LEU B C 1
ATOM 3537 O O . LEU B 1 119 ? -6.723 -0.766 0.609 1 89.75 119 LEU B O 1
ATOM 3541 N N . GLN B 1 120 ? -6.23 -0.786 2.76 1 90.62 120 GLN B N 1
ATOM 3542 C CA . GLN B 1 120 ? -4.84 -0.431 2.492 1 90.62 120 GLN B CA 1
ATOM 3543 C C . GLN B 1 120 ? -4.059 -1.63 1.967 1 90.62 120 GLN B C 1
ATOM 3545 O O . GLN B 1 120 ? -3.176 -1.479 1.119 1 90.62 120 GLN B O 1
ATOM 3550 N N . GLY B 1 121 ? -4.387 -2.846 2.48 1 92.44 121 GLY B N 1
ATOM 3551 C CA . GLY B 1 121 ? -3.865 -4.043 1.842 1 92.44 121 GLY B CA 1
ATOM 3552 C C . GLY B 1 121 ? -4.27 -4.168 0.385 1 92.44 121 GLY B C 1
ATOM 3553 O O . GLY B 1 121 ? -3.477 -4.613 -0.448 1 92.44 121 GLY B O 1
ATOM 3554 N N . TYR B 1 122 ? -5.441 -3.703 0.188 1 90.56 122 TYR B N 1
ATOM 3555 C CA . TYR B 1 122 ? -5.988 -3.688 -1.164 1 90.56 122 TYR B CA 1
ATOM 3556 C C . TYR B 1 122 ? -5.148 -2.812 -2.084 1 90.56 122 TYR B C 1
ATOM 3558 O O . TYR B 1 122 ? -4.988 -3.117 -3.268 1 90.56 122 TYR B O 1
ATOM 3566 N N . ILE B 1 123 ? -4.578 -1.78 -1.598 1 89.19 123 ILE B N 1
ATOM 3567 C CA . ILE B 1 123 ? -3.709 -0.894 -2.363 1 89.19 123 ILE B CA 1
ATOM 3568 C C . ILE B 1 123 ? -2.457 -1.652 -2.801 1 89.19 123 ILE B C 1
ATOM 3570 O O . ILE B 1 123 ? -2.031 -1.544 -3.953 1 89.19 123 ILE B O 1
ATOM 3574 N N . ILE B 1 124 ? -1.942 -2.447 -1.946 1 91.31 124 ILE B N 1
ATOM 3575 C CA . ILE B 1 124 ? -0.747 -3.225 -2.25 1 91.31 124 ILE B CA 1
ATOM 3576 C C . ILE B 1 124 ? -1.08 -4.305 -3.277 1 91.31 124 ILE B C 1
ATOM 3578 O O . ILE B 1 124 ? -0.257 -4.629 -4.137 1 91.31 124 ILE B O 1
ATOM 3582 N N . GLN B 1 125 ? -2.312 -4.789 -3.252 1 91.94 125 GLN B N 1
ATOM 3583 C CA . GLN B 1 125 ? -2.756 -5.801 -4.203 1 91.94 125 GLN B CA 1
ATOM 3584 C C . GLN B 1 125 ? -2.664 -5.285 -5.637 1 91.94 125 GLN B C 1
ATOM 3586 O O . GLN B 1 125 ? -2.43 -6.062 -6.566 1 91.94 125 GLN B O 1
ATOM 3591 N N . ARG B 1 126 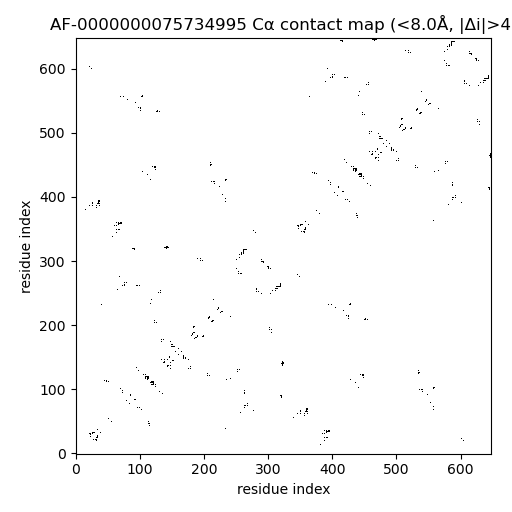? -2.809 -4.047 -5.789 1 89.94 126 ARG B N 1
ATOM 3592 C CA . ARG B 1 126 ? -2.646 -3.469 -7.117 1 89.94 126 ARG B CA 1
ATOM 3593 C C . ARG B 1 126 ? -1.249 -3.74 -7.664 1 89.94 126 ARG B C 1
ATOM 3595 O O . ARG B 1 126 ? -1.099 -4.152 -8.82 1 89.94 126 ARG B O 1
ATOM 3602 N N . SER B 1 127 ? -0.286 -3.506 -6.82 1 87.94 127 SER B N 1
ATOM 3603 C CA . SER B 1 127 ? 1.093 -3.76 -7.227 1 87.94 127 SER B CA 1
ATOM 3604 C C . SER B 1 127 ? 1.312 -5.234 -7.543 1 87.94 127 SER B C 1
ATOM 3606 O O . SER B 1 127 ? 2.004 -5.57 -8.508 1 87.94 127 SER B O 1
ATOM 3608 N N . ILE B 1 128 ? 0.752 -6.102 -6.785 1 93.31 128 ILE B N 1
ATOM 3609 C CA . ILE B 1 128 ? 0.883 -7.543 -6.973 1 93.31 128 ILE B CA 1
ATOM 3610 C C . ILE B 1 128 ? 0.269 -7.945 -8.312 1 93.31 128 ILE B C 1
ATOM 3612 O O . ILE B 1 128 ? 0.86 -8.727 -9.062 1 93.31 128 ILE B O 1
ATOM 3616 N N . LYS B 1 129 ? -0.883 -7.391 -8.57 1 93.5 129 LYS B N 1
ATOM 3617 C CA . LYS B 1 129 ? -1.564 -7.695 -9.828 1 93.5 129 LYS B CA 1
ATOM 3618 C C . LYS B 1 129 ? -0.727 -7.266 -11.023 1 93.5 129 LYS B C 1
ATOM 3620 O O . LYS B 1 129 ? -0.591 -8.008 -12 1 93.5 129 LYS B O 1
ATOM 3625 N N . ASP B 1 130 ? -0.198 -6.117 -10.953 1 90.69 130 ASP B N 1
ATOM 3626 C CA . ASP B 1 130 ? 0.635 -5.613 -12.039 1 90.69 130 ASP B CA 1
ATOM 3627 C C . ASP B 1 130 ? 1.853 -6.508 -12.258 1 90.69 130 ASP B C 1
ATOM 3629 O O . ASP B 1 130 ? 2.205 -6.82 -13.391 1 90.69 130 ASP B O 1
ATOM 3633 N N . GLN B 1 131 ? 2.43 -6.938 -11.234 1 91.62 131 GLN B N 1
ATOM 3634 C CA . GLN B 1 131 ? 3.596 -7.809 -11.336 1 91.62 131 GLN B CA 1
ATOM 3635 C C . GLN B 1 131 ? 3.213 -9.18 -11.883 1 91.62 131 GLN B C 1
ATOM 3637 O O . GLN B 1 131 ? 3.961 -9.773 -12.656 1 91.62 131 GLN B O 1
ATOM 3642 N N . ALA B 1 132 ? 2.072 -9.664 -11.461 1 95.69 132 ALA B N 1
ATOM 3643 C CA . ALA B 1 132 ? 1.585 -10.938 -11.984 1 95.69 132 ALA B CA 1
ATOM 3644 C C . ALA B 1 132 ? 1.381 -10.875 -13.492 1 95.69 132 ALA B C 1
ATOM 3646 O O . ALA B 1 132 ? 1.702 -11.82 -14.211 1 95.69 132 ALA B O 1
ATOM 3647 N N . LEU B 1 133 ? 0.866 -9.781 -13.953 1 95.12 133 LEU B N 1
ATOM 3648 C CA . LEU B 1 133 ? 0.638 -9.617 -15.383 1 95.12 133 LEU B CA 1
ATOM 3649 C C . LEU B 1 133 ? 1.96 -9.57 -16.141 1 95.12 133 LEU B C 1
ATOM 3651 O O . LEU B 1 133 ? 2.072 -10.125 -17.234 1 95.12 133 LEU B O 1
ATOM 3655 N N . ILE B 1 134 ? 2.938 -8.945 -15.555 1 94.06 134 ILE B N 1
ATOM 3656 C CA . ILE B 1 134 ? 4.25 -8.859 -16.188 1 94.06 134 ILE B CA 1
ATOM 3657 C C . ILE B 1 134 ? 4.879 -10.25 -16.25 1 94.06 134 ILE B C 1
ATOM 3659 O O . ILE B 1 134 ? 5.402 -10.648 -17.297 1 94.06 134 ILE B O 1
ATOM 3663 N N . LEU B 1 135 ? 4.836 -10.945 -15.18 1 96.06 135 LEU B N 1
ATOM 3664 C CA . LEU B 1 135 ? 5.375 -12.297 -15.148 1 96.06 135 LEU B CA 1
ATOM 3665 C C . LEU B 1 135 ? 4.633 -13.203 -16.125 1 96.06 135 LEU B C 1
ATOM 3667 O O . LEU B 1 135 ? 5.246 -14.039 -16.797 1 96.06 135 LEU B O 1
ATOM 3671 N N . CYS B 1 136 ? 3.344 -13.016 -16.172 1 97.69 136 CYS B N 1
ATOM 3672 C CA . CYS B 1 136 ? 2.533 -13.781 -17.109 1 97.69 136 CYS B CA 1
ATOM 3673 C C . CYS B 1 136 ? 2.951 -13.5 -18.547 1 97.69 136 CYS B C 1
ATOM 3675 O O . CYS B 1 136 ? 3.049 -14.422 -19.359 1 97.69 136 CYS B O 1
ATOM 3677 N N . ALA B 1 137 ? 3.197 -12.273 -18.828 1 97.06 137 ALA B N 1
ATOM 3678 C CA . ALA B 1 137 ? 3.654 -11.898 -20.172 1 97.06 137 ALA B CA 1
ATOM 3679 C C . ALA B 1 137 ? 4.996 -12.547 -20.5 1 97.06 137 ALA B C 1
ATOM 3681 O O . ALA B 1 137 ? 5.195 -13.047 -21.609 1 97.06 137 ALA B O 1
ATOM 3682 N N . ALA B 1 138 ? 5.879 -12.508 -19.578 1 96.81 138 ALA B N 1
ATOM 3683 C CA . ALA B 1 138 ? 7.172 -13.156 -19.766 1 96.81 138 ALA B CA 1
ATOM 3684 C C . ALA B 1 138 ? 7.008 -14.656 -20 1 96.81 138 ALA B C 1
ATOM 3686 O O . ALA B 1 138 ? 7.574 -15.211 -20.938 1 96.81 138 ALA B O 1
ATOM 3687 N N . ALA B 1 139 ? 6.219 -15.273 -19.188 1 97.5 139 ALA B N 1
ATOM 3688 C CA . ALA B 1 139 ? 6.027 -16.719 -19.234 1 97.5 139 ALA B CA 1
ATOM 3689 C C . ALA B 1 139 ? 5.375 -17.141 -20.547 1 97.5 139 ALA B C 1
ATOM 3691 O O . ALA B 1 139 ? 5.613 -18.234 -21.047 1 97.5 139 ALA B O 1
ATOM 3692 N N . ASN B 1 140 ? 4.551 -16.25 -21.094 1 96.69 140 ASN B N 1
ATOM 3693 C CA . ASN B 1 140 ? 3.906 -16.516 -22.375 1 96.69 140 ASN B CA 1
ATOM 3694 C C . ASN B 1 140 ? 4.754 -16.031 -23.547 1 96.69 140 ASN B C 1
ATOM 3696 O O . ASN B 1 140 ? 4.293 -16.016 -24.688 1 96.69 140 ASN B O 1
ATOM 3700 N N . ASN B 1 141 ? 5.914 -15.547 -23.281 1 96.12 141 ASN B N 1
ATOM 3701 C CA . ASN B 1 141 ? 6.875 -15.086 -24.266 1 96.12 141 ASN B CA 1
ATOM 3702 C C . ASN B 1 141 ? 6.316 -13.93 -25.094 1 96.12 141 ASN B C 1
ATOM 3704 O O . ASN B 1 141 ? 6.566 -13.844 -26.297 1 96.12 141 ASN B O 1
ATOM 3708 N N . LEU B 1 142 ? 5.551 -13.078 -24.453 1 94.69 142 LEU B N 1
ATOM 3709 C CA . LEU B 1 142 ? 4.965 -11.938 -25.156 1 94.69 142 LEU B CA 1
ATOM 3710 C C . LEU B 1 142 ? 6.008 -10.852 -25.391 1 94.69 142 LEU B C 1
ATOM 3712 O O . LEU B 1 142 ? 5.867 -10.039 -26.312 1 94.69 142 LEU B O 1
ATOM 3716 N N . ALA B 1 143 ? 6.965 -10.797 -24.5 1 94.75 143 ALA B N 1
ATOM 3717 C CA . ALA B 1 143 ? 8.039 -9.805 -24.578 1 94.75 143 ALA B CA 1
ATOM 3718 C C . ALA B 1 143 ? 9.234 -10.227 -23.734 1 94.75 143 ALA B C 1
ATOM 3720 O O . ALA B 1 143 ? 9.086 -10.953 -22.75 1 94.75 143 ALA B O 1
ATOM 3721 N N . ASP B 1 144 ? 10.359 -9.711 -24.125 1 94.31 144 ASP B N 1
ATOM 3722 C CA . ASP B 1 144 ? 11.531 -9.961 -23.297 1 94.31 144 ASP B CA 1
ATOM 3723 C C . ASP B 1 144 ? 11.586 -9.016 -22.109 1 94.31 144 ASP B C 1
ATOM 3725 O O . ASP B 1 144 ? 10.789 -8.078 -22.016 1 94.31 144 ASP B O 1
ATOM 3729 N N . PHE B 1 145 ? 12.484 -9.266 -21.141 1 91.38 145 PHE B N 1
ATOM 3730 C CA . PHE B 1 145 ? 12.516 -8.516 -19.906 1 91.38 145 PHE B CA 1
ATOM 3731 C C . PHE B 1 145 ? 12.922 -7.07 -20.156 1 91.38 145 PHE B C 1
ATOM 3733 O O . PHE B 1 145 ? 12.461 -6.156 -19.469 1 91.38 145 PHE B O 1
ATOM 3740 N N . ALA B 1 146 ? 13.789 -6.812 -21.125 1 90.38 146 ALA B N 1
ATOM 3741 C CA . ALA B 1 146 ? 14.164 -5.441 -21.453 1 90.38 146 ALA B CA 1
ATOM 3742 C C . ALA B 1 146 ? 12.953 -4.625 -21.891 1 90.38 146 ALA B C 1
ATOM 3744 O O . ALA B 1 146 ? 12.805 -3.463 -21.5 1 90.38 146 ALA B O 1
ATOM 3745 N N . THR B 1 147 ? 12.148 -5.25 -22.641 1 93.88 147 THR B N 1
ATOM 3746 C CA . THR B 1 147 ? 10.906 -4.613 -23.078 1 93.88 147 THR B CA 1
ATOM 3747 C C . THR B 1 147 ? 9.938 -4.449 -21.906 1 93.88 147 THR B C 1
ATOM 3749 O O . THR B 1 147 ? 9.344 -3.385 -21.734 1 93.88 147 THR B O 1
ATOM 3752 N N . LEU B 1 148 ? 9.836 -5.426 -21.125 1 91.88 148 LEU B N 1
ATOM 3753 C CA . LEU B 1 148 ? 8.883 -5.441 -20.016 1 91.88 148 LEU B CA 1
ATOM 3754 C C . LEU B 1 148 ? 9.227 -4.367 -18.984 1 91.88 148 LEU B C 1
ATOM 3756 O O . LEU B 1 148 ? 8.336 -3.818 -18.344 1 91.88 148 LEU B O 1
ATOM 3760 N N . PHE B 1 149 ? 10.469 -4.027 -18.922 1 87.31 149 PHE B N 1
ATOM 3761 C CA . PHE B 1 149 ? 10.875 -3.039 -17.938 1 87.31 149 PHE B CA 1
ATOM 3762 C C . PHE B 1 149 ? 11.062 -1.67 -18.578 1 87.31 149 PHE B C 1
ATOM 3764 O O . PHE B 1 149 ? 11.328 -0.685 -17.891 1 87.31 149 PHE B O 1
ATOM 3771 N N . GLY B 1 150 ? 10.922 -1.622 -19.859 1 87.5 150 GLY B N 1
ATOM 3772 C CA . GLY B 1 150 ? 11 -0.364 -20.578 1 87.5 150 GLY B CA 1
ATOM 3773 C C . GLY B 1 150 ? 12.43 0.04 -20.906 1 87.5 150 GLY B C 1
ATOM 3774 O O . GLY B 1 150 ? 12.688 1.199 -21.234 1 87.5 150 GLY B O 1
ATOM 3775 N N . TRP B 1 151 ? 13.289 -0.877 -20.859 1 87.56 151 TRP B N 1
ATOM 3776 C CA . TRP B 1 151 ? 14.703 -0.564 -21.016 1 87.56 151 TRP B CA 1
ATOM 3777 C C . TRP B 1 151 ? 15.18 -0.819 -22.438 1 87.56 151 TRP B C 1
ATOM 3779 O O . TRP B 1 151 ? 16.281 -0.425 -22.812 1 87.56 151 TRP B O 1
ATOM 3789 N N . LYS B 1 152 ? 14.359 -1.429 -23.172 1 89.75 152 LYS B N 1
ATOM 3790 C CA . LYS B 1 152 ? 14.781 -1.807 -24.516 1 89.75 152 LYS B CA 1
ATOM 3791 C C . LYS B 1 152 ? 15.188 -0.58 -25.328 1 89.75 152 LYS B C 1
ATOM 3793 O O . LYS B 1 152 ? 14.43 0.394 -25.406 1 89.75 152 LYS B O 1
ATOM 3798 N N . GLY B 1 153 ? 16.438 -0.65 -25.891 1 88.94 153 GLY B N 1
ATOM 3799 C CA . GLY B 1 153 ? 16.922 0.425 -26.75 1 88.94 153 GLY B CA 1
ATOM 3800 C C . GLY B 1 153 ? 17.656 1.509 -25.984 1 88.94 153 GLY B C 1
ATOM 3801 O O . GLY B 1 153 ? 18.188 2.451 -26.578 1 88.94 153 GLY B O 1
ATOM 3802 N N . LEU B 1 154 ? 17.641 1.347 -24.688 1 90.25 154 LEU B N 1
ATOM 3803 C CA . LEU B 1 154 ? 18.359 2.33 -23.891 1 90.25 154 LEU B CA 1
ATOM 3804 C C . LEU B 1 154 ? 19.797 1.887 -23.641 1 90.25 154 LEU B C 1
ATOM 3806 O O . LEU B 1 154 ? 20.094 0.696 -23.719 1 90.25 154 LEU B O 1
ATOM 3810 N N . PRO B 1 155 ? 20.609 2.871 -23.328 1 87.62 155 PRO B N 1
ATOM 3811 C CA . PRO B 1 155 ? 22.016 2.527 -23.156 1 87.62 155 PRO B CA 1
ATOM 3812 C C . PRO B 1 155 ? 22.266 1.626 -21.953 1 87.62 155 PRO B C 1
ATOM 3814 O O . PRO B 1 155 ? 21.641 1.807 -20.906 1 87.62 155 PRO B O 1
ATOM 3817 N N . ASP B 1 156 ? 23.188 0.694 -22.125 1 80.31 156 ASP B N 1
ATOM 3818 C CA . ASP B 1 156 ? 23.516 -0.211 -21.031 1 80.31 156 ASP B CA 1
ATOM 3819 C C . ASP B 1 156 ? 24.922 0.07 -20.484 1 80.31 156 ASP B C 1
ATOM 3821 O O . ASP B 1 156 ? 25.297 -0.424 -19.422 1 80.31 156 ASP B O 1
ATOM 3825 N N . ASP B 1 157 ? 25.641 0.875 -21.125 1 78.31 157 ASP B N 1
ATOM 3826 C CA . ASP B 1 157 ? 27.047 1.076 -20.797 1 78.31 157 ASP B CA 1
ATOM 3827 C C . ASP B 1 157 ? 27.266 2.42 -20.094 1 78.31 157 ASP B C 1
ATOM 3829 O O . ASP B 1 157 ? 28.391 2.748 -19.703 1 78.31 157 ASP B O 1
ATOM 3833 N N . LYS B 1 158 ? 26.234 3.244 -20.078 1 82.62 158 LYS B N 1
ATOM 3834 C CA . LYS B 1 158 ? 26.375 4.555 -19.453 1 82.62 158 LYS B CA 1
ATOM 3835 C C . LYS B 1 158 ? 25.172 4.859 -18.562 1 82.62 158 LYS B C 1
ATOM 3837 O O . LYS B 1 158 ? 24.094 4.297 -18.75 1 82.62 158 LYS B O 1
ATOM 3842 N N . PRO B 1 159 ? 25.422 5.688 -17.562 1 83.25 159 PRO B N 1
ATOM 3843 C CA . PRO B 1 159 ? 24.281 6.109 -16.734 1 83.25 159 PRO B CA 1
ATOM 3844 C C . PRO B 1 159 ? 23.188 6.785 -17.547 1 83.25 159 PRO B C 1
ATOM 3846 O O . PRO B 1 159 ? 23.484 7.527 -18.5 1 83.25 159 PRO B O 1
ATOM 3849 N N . TRP B 1 160 ? 21.969 6.559 -17.109 1 86.06 160 TRP B N 1
ATOM 3850 C CA . TRP B 1 160 ? 20.828 7.098 -17.828 1 86.06 160 TRP B CA 1
ATOM 3851 C C . TRP B 1 160 ? 20.734 8.609 -17.656 1 86.06 160 TRP B C 1
ATOM 3853 O O . TRP B 1 160 ? 20.938 9.133 -16.562 1 86.06 160 TRP B O 1
ATOM 3863 N N . THR B 1 161 ? 20.547 9.289 -18.734 1 86.44 161 THR B N 1
ATOM 3864 C CA . THR B 1 161 ? 20.188 10.703 -18.703 1 86.44 161 THR B CA 1
ATOM 3865 C C . THR B 1 161 ? 18.734 10.898 -18.312 1 86.44 161 THR B C 1
ATOM 3867 O O . THR B 1 161 ? 18 9.922 -18.172 1 86.44 161 THR B O 1
ATOM 3870 N N . ASP B 1 162 ? 18.312 12.094 -18.062 1 81.38 162 ASP B N 1
ATOM 3871 C CA . ASP B 1 162 ? 16.906 12.391 -17.781 1 81.38 162 ASP B CA 1
ATOM 3872 C C . ASP B 1 162 ? 16.016 11.953 -18.938 1 81.38 162 ASP B C 1
ATOM 3874 O O . ASP B 1 162 ? 14.891 11.484 -18.734 1 81.38 162 ASP B O 1
ATOM 3878 N N . GLU B 1 163 ? 16.5 12.125 -20.047 1 87 163 GLU B N 1
ATOM 3879 C CA . GLU B 1 163 ? 15.742 11.734 -21.234 1 87 163 GLU B CA 1
ATOM 3880 C C . GLU B 1 163 ? 15.586 10.219 -21.312 1 87 163 GLU B C 1
ATOM 3882 O O . GLU B 1 163 ? 14.531 9.719 -21.703 1 87 163 GLU B O 1
ATOM 3887 N N . ASP B 1 164 ? 16.578 9.523 -20.969 1 86.94 164 ASP B N 1
ATOM 3888 C CA . ASP B 1 164 ? 16.516 8.062 -20.922 1 86.94 164 ASP B CA 1
ATOM 3889 C C . ASP B 1 164 ? 15.484 7.582 -19.906 1 86.94 164 ASP B C 1
ATOM 3891 O O . ASP B 1 164 ? 14.719 6.652 -20.188 1 86.94 164 ASP B O 1
ATOM 3895 N N . ASN B 1 165 ? 15.578 8.227 -18.828 1 82.06 165 ASN B N 1
ATOM 3896 C CA . ASN B 1 165 ? 14.609 7.891 -17.781 1 82.06 165 ASN B CA 1
ATOM 3897 C C . ASN B 1 165 ? 13.18 8.102 -18.25 1 82.06 165 ASN B C 1
ATOM 3899 O O . ASN B 1 165 ? 12.305 7.262 -18 1 82.06 165 ASN B O 1
ATOM 3903 N N . LYS B 1 166 ? 12.984 9.195 -18.891 1 83.12 166 LYS B N 1
ATOM 3904 C CA . LYS B 1 166 ? 11.656 9.484 -19.422 1 83.12 166 LYS B CA 1
ATOM 3905 C C . LYS B 1 166 ? 11.242 8.461 -20.469 1 83.12 166 LYS B C 1
ATOM 3907 O O . LYS B 1 166 ? 10.086 8.023 -20.5 1 83.12 166 LYS B O 1
ATOM 3912 N N . ALA B 1 167 ? 12.156 8.109 -21.266 1 90.12 167 ALA B N 1
ATOM 3913 C CA . ALA B 1 167 ? 11.883 7.109 -22.297 1 90.12 167 ALA B CA 1
ATOM 3914 C C . ALA B 1 167 ? 11.547 5.758 -21.672 1 90.12 167 ALA B C 1
ATOM 3916 O O . ALA B 1 167 ? 10.633 5.062 -22.125 1 90.12 167 ALA B O 1
ATOM 3917 N N . ALA B 1 168 ? 12.281 5.402 -20.688 1 85.88 168 ALA B N 1
ATOM 3918 C CA . ALA B 1 168 ? 12.039 4.141 -20 1 85.88 168 ALA B CA 1
ATOM 3919 C C . ALA B 1 168 ? 10.625 4.102 -19.406 1 85.88 168 ALA B C 1
ATOM 3921 O O . ALA B 1 168 ? 9.938 3.084 -19.516 1 85.88 168 ALA B O 1
ATOM 3922 N N . ILE B 1 169 ? 10.258 5.145 -18.828 1 83.19 169 ILE B N 1
ATOM 3923 C CA . ILE B 1 169 ? 8.938 5.242 -18.203 1 83.19 169 ILE B CA 1
ATOM 3924 C C . ILE B 1 169 ? 7.855 5.133 -19.281 1 83.19 169 ILE B C 1
ATOM 3926 O O . ILE B 1 169 ? 6.859 4.43 -19.094 1 83.19 169 ILE B O 1
ATOM 3930 N N . LYS B 1 170 ? 8.039 5.844 -20.328 1 87.31 170 LYS B N 1
ATOM 3931 C CA . LYS B 1 170 ? 7.09 5.797 -21.438 1 87.31 170 LYS B CA 1
ATOM 3932 C C . LYS B 1 170 ? 6.996 4.391 -22.016 1 87.31 170 LYS B C 1
ATOM 3934 O O . LYS B 1 170 ? 5.898 3.898 -22.297 1 87.31 170 LYS B O 1
ATOM 3939 N N . ASN B 1 171 ? 8.125 3.785 -22.281 1 90.69 171 ASN B N 1
ATOM 3940 C CA . ASN B 1 171 ? 8.164 2.42 -22.797 1 90.69 171 ASN B CA 1
ATOM 3941 C C . ASN B 1 171 ? 7.426 1.454 -21.875 1 90.69 171 ASN B C 1
ATOM 3943 O O . ASN B 1 171 ? 6.641 0.625 -22.344 1 90.69 171 ASN B O 1
ATOM 3947 N N . ARG B 1 172 ? 7.684 1.611 -20.656 1 87.31 172 ARG B N 1
ATOM 3948 C CA . ARG B 1 172 ? 7.062 0.73 -19.672 1 87.31 172 ARG B CA 1
ATOM 3949 C C . ARG B 1 172 ? 5.547 0.887 -19.672 1 87.31 172 ARG B C 1
ATOM 3951 O O . ARG B 1 172 ? 4.812 -0.104 -19.625 1 87.31 172 ARG B O 1
ATOM 3958 N N . ARG B 1 173 ? 5.109 2.045 -19.719 1 86 173 ARG B N 1
ATOM 3959 C CA . ARG B 1 173 ? 3.674 2.303 -19.766 1 86 173 ARG B CA 1
ATOM 3960 C C . ARG B 1 173 ? 3.047 1.684 -21.016 1 86 173 ARG B C 1
ATOM 3962 O O . ARG B 1 173 ? 1.959 1.106 -20.938 1 86 173 ARG B O 1
ATOM 3969 N N . THR B 1 174 ? 3.727 1.859 -22.016 1 91.88 174 THR B N 1
ATOM 3970 C CA . THR B 1 174 ? 3.236 1.325 -23.297 1 91.88 174 THR B CA 1
ATOM 3971 C C . THR B 1 174 ? 3.111 -0.194 -23.219 1 91.88 174 THR B C 1
ATOM 3973 O O . THR B 1 174 ? 2.074 -0.752 -23.594 1 91.88 174 THR B O 1
ATOM 3976 N N . ILE B 1 175 ? 4.133 -0.785 -22.766 1 92.12 175 ILE B N 1
ATOM 3977 C CA . ILE B 1 175 ? 4.125 -2.244 -22.734 1 92.12 175 ILE B CA 1
ATOM 3978 C C . ILE B 1 175 ? 3.105 -2.732 -21.703 1 92.12 175 ILE B C 1
ATOM 3980 O O . ILE B 1 175 ? 2.451 -3.758 -21.906 1 92.12 175 ILE B O 1
ATOM 3984 N N . GLU B 1 176 ? 2.965 -2.076 -20.625 1 89.62 176 GLU B N 1
ATOM 3985 C CA . GLU B 1 176 ? 1.958 -2.428 -19.625 1 89.62 176 GLU B CA 1
ATOM 3986 C C . GLU B 1 176 ? 0.555 -2.406 -20.219 1 89.62 176 GLU B C 1
ATOM 3988 O O . GLU B 1 176 ? -0.253 -3.299 -19.953 1 89.62 176 GLU B O 1
ATOM 3993 N N . ASN B 1 177 ? 0.342 -1.423 -20.984 1 91.56 177 ASN B N 1
ATOM 3994 C CA . ASN B 1 177 ? -0.958 -1.318 -21.641 1 91.56 177 ASN B CA 1
ATOM 3995 C C . ASN B 1 177 ? -1.18 -2.459 -22.625 1 91.56 177 ASN B C 1
ATOM 3997 O O . ASN B 1 177 ? -2.275 -3.014 -22.703 1 91.56 177 ASN B O 1
ATOM 4001 N N . GLN B 1 178 ? -0.212 -2.744 -23.344 1 94.75 178 GLN B N 1
ATOM 4002 C CA . GLN B 1 178 ? -0.309 -3.832 -24.312 1 94.75 178 GLN B CA 1
ATOM 4003 C C . GLN B 1 178 ? -0.576 -5.164 -23.625 1 94.75 178 GLN B C 1
ATOM 4005 O O . GLN B 1 178 ? -1.409 -5.949 -24.078 1 94.75 178 GLN B O 1
ATOM 4010 N N . ILE B 1 179 ? 0.118 -5.367 -22.594 1 95 179 ILE B N 1
ATOM 4011 C CA . ILE B 1 179 ? -0.036 -6.605 -21.828 1 95 179 ILE B CA 1
ATOM 4012 C C . ILE B 1 179 ? -1.453 -6.691 -21.266 1 95 179 ILE B C 1
ATOM 4014 O O . ILE B 1 179 ? -2.102 -7.734 -21.359 1 95 179 ILE B O 1
ATOM 4018 N N . ARG B 1 180 ? -1.894 -5.656 -20.703 1 94.19 180 ARG B N 1
ATOM 4019 C CA . ARG B 1 180 ? -3.242 -5.613 -20.141 1 94.19 180 ARG B CA 1
ATOM 4020 C C . ARG B 1 180 ? -4.285 -5.93 -21.219 1 94.19 180 ARG B C 1
ATOM 4022 O O . ARG B 1 180 ? -5.215 -6.699 -20.969 1 94.19 180 ARG B O 1
ATOM 4029 N N . GLU B 1 181 ? -4.121 -5.367 -22.359 1 95.69 181 GLU B N 1
ATOM 4030 C CA . GLU B 1 181 ? -5.039 -5.598 -23.469 1 95.69 181 GLU B CA 1
ATOM 4031 C C . GLU B 1 181 ? -5.043 -7.062 -23.891 1 95.69 181 GLU B C 1
ATOM 4033 O O . GLU B 1 181 ? -6.09 -7.613 -24.234 1 95.69 181 GLU B O 1
ATOM 4038 N N . LYS B 1 182 ? -3.953 -7.633 -23.781 1 96.19 182 LYS B N 1
ATOM 4039 C CA . LYS B 1 182 ? -3.807 -9.008 -24.25 1 96.19 182 LYS B CA 1
ATOM 4040 C C . LYS B 1 182 ? -4.266 -10.008 -23.203 1 96.19 182 LYS B C 1
ATOM 4042 O O . LYS B 1 182 ? -4.605 -11.148 -23.516 1 96.19 182 LYS B O 1
ATOM 4047 N N . ILE B 1 183 ? -4.223 -9.602 -21.969 1 96 183 ILE B N 1
ATOM 4048 C CA . ILE B 1 183 ? -4.516 -10.562 -20.922 1 96 183 ILE B CA 1
ATOM 4049 C C . ILE B 1 183 ? -5.953 -10.375 -20.438 1 96 183 ILE B C 1
ATOM 4051 O O . ILE B 1 183 ? -6.684 -11.352 -20.25 1 96 183 ILE B O 1
ATOM 4055 N N . ILE B 1 184 ? -6.414 -9.141 -20.281 1 95.75 184 ILE B N 1
ATOM 4056 C CA . ILE B 1 184 ? -7.746 -8.969 -19.719 1 95.75 184 ILE B CA 1
ATOM 4057 C C . ILE B 1 184 ? -8.562 -8.016 -20.578 1 95.75 184 ILE B C 1
ATOM 4059 O O . ILE B 1 184 ? -9.734 -7.75 -20.297 1 95.75 184 ILE B O 1
ATOM 4063 N N . GLY B 1 185 ? -8.016 -7.539 -21.641 1 96 185 GLY B N 1
ATOM 4064 C CA . GLY B 1 185 ? -8.695 -6.566 -22.484 1 96 185 GLY B CA 1
ATOM 4065 C C . GLY B 1 185 ? -9.297 -7.176 -23.734 1 96 185 GLY B C 1
ATOM 4066 O O . GLY B 1 185 ? -9.586 -8.375 -23.766 1 96 185 GLY B O 1
ATOM 4067 N N . SER B 1 186 ? -9.531 -6.285 -24.672 1 95 186 SER B N 1
ATOM 4068 C CA . SER B 1 186 ? -10.273 -6.648 -25.875 1 95 186 SER B CA 1
ATOM 4069 C C . SER B 1 186 ? -9.492 -7.633 -26.734 1 95 186 SER B C 1
ATOM 4071 O O . SER B 1 186 ? -10.078 -8.383 -27.516 1 95 186 SER B O 1
ATOM 4073 N N . LYS B 1 187 ? -8.219 -7.723 -26.594 1 96.44 187 LYS B N 1
ATOM 4074 C CA . LYS B 1 187 ? -7.395 -8.617 -27.406 1 96.44 187 LYS B CA 1
ATOM 4075 C C . LYS B 1 187 ? -7.105 -9.914 -26.672 1 96.44 187 LYS B C 1
ATOM 4077 O O . LYS B 1 187 ? -6.277 -10.719 -27.109 1 96.44 187 LYS B O 1
ATOM 4082 N N . SER B 1 188 ? -7.723 -10.133 -25.562 1 96.31 188 SER B N 1
ATOM 4083 C CA . SER B 1 188 ? -7.418 -11.281 -24.719 1 96.31 188 SER B CA 1
ATOM 4084 C C . SER B 1 188 ? -8.07 -12.555 -25.234 1 96.31 188 SER B C 1
ATOM 4086 O O . SER B 1 188 ? -7.637 -13.656 -24.906 1 96.31 188 SER B O 1
ATOM 4088 N N . GLY B 1 189 ? -9.125 -12.414 -26.047 1 96.81 189 GLY B N 1
ATOM 4089 C CA . GLY B 1 189 ? -9.875 -13.578 -26.484 1 96.81 189 GLY B CA 1
ATOM 4090 C C . GLY B 1 189 ? -10.867 -14.078 -25.438 1 96.81 189 GLY B C 1
ATOM 4091 O O . GLY B 1 189 ? -11.523 -15.102 -25.641 1 96.81 189 GLY B O 1
ATOM 4092 N N . LEU B 1 190 ? -10.992 -13.406 -24.312 1 97.62 190 LEU B N 1
ATOM 4093 C CA . LEU B 1 190 ? -11.977 -13.758 -23.297 1 97.62 190 LEU B CA 1
ATOM 4094 C C . LEU B 1 190 ? -13.375 -13.328 -23.719 1 97.62 190 LEU B C 1
ATOM 4096 O O . LEU B 1 190 ? -13.539 -12.562 -24.672 1 97.62 190 LEU B O 1
ATOM 4100 N N . LYS B 1 191 ? -14.438 -13.828 -23.031 1 97.31 191 LYS B N 1
ATOM 4101 C CA . LYS B 1 191 ? -15.805 -13.414 -23.297 1 97.31 191 LYS B CA 1
ATOM 4102 C C . LYS B 1 191 ? -16 -11.93 -22.969 1 97.31 191 LYS B C 1
ATOM 4104 O O . LYS B 1 191 ? -15.398 -11.414 -22.031 1 97.31 191 LYS B O 1
ATOM 4109 N N . ASP B 1 192 ? -16.844 -11.312 -23.609 1 95.94 192 ASP B N 1
ATOM 4110 C CA . ASP B 1 192 ? -17.078 -9.875 -23.469 1 95.94 192 ASP B CA 1
ATOM 4111 C C . ASP B 1 192 ? -17.5 -9.531 -22.047 1 95.94 192 ASP B C 1
ATOM 4113 O O . ASP B 1 192 ? -17.062 -8.531 -21.484 1 95.94 192 ASP B O 1
ATOM 4117 N N . GLU B 1 193 ? -18.359 -10.336 -21.594 1 94.69 193 GLU B N 1
ATOM 4118 C CA . GLU B 1 193 ? -18.859 -10.086 -20.25 1 94.69 193 GLU B CA 1
ATOM 4119 C C . GLU B 1 193 ? -17.719 -10.18 -19.219 1 94.69 193 GLU B C 1
ATOM 4121 O O . GLU B 1 193 ? -17.672 -9.406 -18.266 1 94.69 193 GLU B O 1
ATOM 4126 N N . THR B 1 194 ? -16.828 -11.094 -19.484 1 96.56 194 THR B N 1
ATOM 4127 C CA . THR B 1 194 ? -15.656 -11.266 -18.625 1 96.56 194 THR B CA 1
ATOM 4128 C C . THR B 1 194 ? -14.734 -10.055 -18.719 1 96.56 194 THR B C 1
ATOM 4130 O O . THR B 1 194 ? -14.297 -9.523 -17.688 1 96.56 194 THR B O 1
ATOM 4133 N N . ILE B 1 195 ? -14.508 -9.594 -19.891 1 96.69 195 ILE B N 1
ATOM 4134 C CA . ILE B 1 195 ? -13.633 -8.453 -20.109 1 96.69 195 ILE B CA 1
ATOM 4135 C C . ILE B 1 195 ? -14.195 -7.223 -19.406 1 96.69 195 ILE B C 1
ATOM 4137 O O . ILE B 1 195 ? -13.469 -6.535 -18.672 1 96.69 195 ILE B O 1
ATOM 4141 N N . LYS B 1 196 ? -15.445 -7.008 -19.562 1 93 196 LYS B N 1
ATOM 4142 C CA . LYS B 1 196 ? -16.094 -5.852 -18.953 1 93 196 LYS B CA 1
ATOM 4143 C C . LYS B 1 196 ? -15.938 -5.863 -17.438 1 93 196 LYS B C 1
ATOM 4145 O O . LYS B 1 196 ? -15.617 -4.84 -16.844 1 93 196 LYS B O 1
ATOM 4150 N N . LEU B 1 197 ? -16.109 -6.977 -16.906 1 93.75 197 LEU B N 1
ATOM 4151 C CA . LEU B 1 197 ? -16.031 -7.086 -15.453 1 93.75 197 LEU B CA 1
ATOM 4152 C C . LEU B 1 197 ? -14.594 -6.934 -14.969 1 93.75 197 LEU B C 1
ATOM 4154 O O . LEU B 1 197 ? -14.336 -6.23 -13.992 1 93.75 197 LEU B O 1
ATOM 4158 N N . LEU B 1 198 ? -13.695 -7.562 -15.641 1 94.62 198 LEU B N 1
ATOM 4159 C CA . LEU B 1 198 ? -12.297 -7.504 -15.227 1 94.62 198 LEU B CA 1
ATOM 4160 C C . LEU B 1 198 ? -11.766 -6.078 -15.336 1 94.62 198 LEU B C 1
ATOM 4162 O O . LEU B 1 198 ? -11 -5.629 -14.477 1 94.62 198 LEU B O 1
ATOM 4166 N N . ILE B 1 199 ? -12.133 -5.383 -16.344 1 91.38 199 ILE B N 1
ATOM 4167 C CA . ILE B 1 199 ? -11.703 -3.998 -16.531 1 91.38 199 ILE B CA 1
ATOM 4168 C C . ILE B 1 199 ? -12.289 -3.125 -15.422 1 91.38 199 ILE B C 1
ATOM 4170 O O . ILE B 1 199 ? -11.609 -2.246 -14.891 1 91.38 199 ILE B O 1
ATOM 4174 N N . LYS B 1 200 ? -13.484 -3.365 -15.102 1 87.69 200 LYS B N 1
ATOM 4175 C CA . LYS B 1 200 ? -14.125 -2.645 -14 1 87.69 200 LYS B CA 1
ATOM 4176 C C . LYS B 1 200 ? -13.391 -2.887 -12.688 1 87.69 200 LYS B C 1
ATOM 4178 O O . LYS B 1 200 ? -13.109 -1.945 -11.945 1 87.69 200 LYS B O 1
ATOM 4183 N N . LEU B 1 201 ? -13.102 -4.102 -12.445 1 87.62 201 LEU B N 1
ATOM 4184 C CA . LEU B 1 201 ? -12.406 -4.465 -11.219 1 87.62 201 LEU B CA 1
ATOM 4185 C C . LEU B 1 201 ? -11 -3.869 -11.188 1 87.62 201 LEU B C 1
ATOM 4187 O O . LEU B 1 201 ? -10.523 -3.441 -10.133 1 87.62 201 LEU B O 1
ATOM 4191 N N . ASP B 1 202 ? -10.43 -3.867 -12.305 1 88.06 202 ASP B N 1
ATOM 4192 C CA . ASP B 1 202 ? -9.102 -3.266 -12.406 1 88.06 202 ASP B CA 1
ATOM 4193 C C . ASP B 1 202 ? -9.156 -1.768 -12.117 1 88.06 202 ASP B C 1
ATOM 4195 O O . ASP B 1 202 ? -8.25 -1.221 -11.477 1 88.06 202 ASP B O 1
ATOM 4199 N N . GLY B 1 203 ? -10.148 -1.173 -12.562 1 83.69 203 GLY B N 1
ATOM 4200 C CA . GLY B 1 203 ? -10.344 0.24 -12.289 1 83.69 203 GLY B CA 1
ATOM 4201 C C . GLY B 1 203 ? -10.555 0.535 -10.812 1 83.69 203 GLY B C 1
ATOM 4202 O O . GLY B 1 203 ? -10.164 1.594 -10.32 1 83.69 203 GLY B O 1
ATOM 4203 N N . MET B 1 204 ? -11.117 -0.384 -10.109 1 81.12 204 MET B N 1
ATOM 4204 C CA . MET B 1 204 ? -11.375 -0.22 -8.68 1 81.12 204 MET B CA 1
ATOM 4205 C C . MET B 1 204 ? -10.078 -0.174 -7.891 1 81.12 204 MET B C 1
ATOM 4207 O O . MET B 1 204 ? -9.977 0.535 -6.887 1 81.12 204 MET B O 1
ATOM 4211 N N . PHE B 1 205 ? -9.062 -0.886 -8.344 1 77.56 205 PHE B N 1
ATOM 4212 C CA . PHE B 1 205 ? -7.75 -0.784 -7.719 1 77.56 205 PHE B CA 1
ATOM 4213 C C . PHE B 1 205 ? -7.25 0.655 -7.742 1 77.56 205 PHE B C 1
ATOM 4215 O O . PHE B 1 205 ? -6.82 1.186 -6.715 1 77.56 205 PHE B O 1
ATOM 4222 N N . ASN B 1 206 ? -7.363 1.153 -8.875 1 75.94 206 ASN B N 1
ATOM 4223 C CA . ASN B 1 206 ? -6.848 2.506 -9.062 1 75.94 206 ASN B CA 1
ATOM 4224 C C . ASN B 1 206 ? -7.637 3.521 -8.242 1 75.94 206 ASN B C 1
ATOM 4226 O O . ASN B 1 206 ? -7.059 4.469 -7.699 1 75.94 206 ASN B O 1
ATOM 4230 N N . THR B 1 207 ? -8.867 3.27 -8.148 1 75.38 207 THR B N 1
ATOM 4231 C CA . THR B 1 207 ? -9.75 4.152 -7.383 1 75.38 207 THR B CA 1
ATOM 4232 C C . THR B 1 207 ? -9.367 4.141 -5.902 1 75.38 207 THR B C 1
ATOM 4234 O O . THR B 1 207 ? -9.273 5.195 -5.273 1 75.38 207 THR B O 1
ATOM 4237 N N . GLU B 1 208 ? -9.094 3.068 -5.434 1 76.81 208 GLU B N 1
ATOM 4238 C CA . GLU B 1 208 ? -8.75 2.994 -4.016 1 76.81 208 GLU B CA 1
ATOM 4239 C C . GLU B 1 208 ? -7.312 3.439 -3.77 1 76.81 208 GLU B C 1
ATOM 4241 O O . GLU B 1 208 ? -7.043 4.184 -2.826 1 76.81 208 GLU B O 1
ATOM 4246 N N . ALA B 1 209 ? -6.445 3.061 -4.562 1 74.31 209 ALA B N 1
ATOM 4247 C CA . ALA B 1 209 ? -5.023 3.348 -4.379 1 74.31 209 ALA B CA 1
ATOM 4248 C C . ALA B 1 209 ? -4.754 4.848 -4.461 1 74.31 209 ALA B C 1
ATOM 4250 O O . ALA B 1 209 ? -3.92 5.375 -3.723 1 74.31 209 ALA B O 1
ATOM 4251 N N . HIS B 1 210 ? -5.469 5.508 -5.281 1 71.12 210 HIS B N 1
ATOM 4252 C CA . HIS B 1 210 ? -5.141 6.906 -5.527 1 71.12 210 HIS B CA 1
ATOM 4253 C C . HIS B 1 210 ? -6.164 7.836 -4.883 1 71.12 210 HIS B C 1
ATOM 4255 O O . HIS B 1 210 ? -5.875 9.008 -4.645 1 71.12 210 HIS B O 1
ATOM 4261 N N . ARG B 1 211 ? -7.371 7.258 -4.562 1 66.31 211 ARG B N 1
ATOM 4262 C CA . ARG B 1 211 ? -8.43 8.188 -4.172 1 66.31 211 ARG B CA 1
ATOM 4263 C C . ARG B 1 211 ? -9.039 7.789 -2.834 1 66.31 211 ARG B C 1
ATOM 4265 O O . ARG B 1 211 ? -9.703 8.602 -2.188 1 66.31 211 ARG B O 1
ATOM 4272 N N . GLY B 1 212 ? -8.852 6.641 -2.479 1 66.19 212 GLY B N 1
ATOM 4273 C CA . GLY B 1 212 ? -9.414 6.156 -1.231 1 66.19 212 GLY B CA 1
ATOM 4274 C C . GLY B 1 212 ? -10.93 6.223 -1.2 1 66.19 212 GLY B C 1
ATOM 4275 O O . GLY B 1 212 ? -11.523 6.488 -0.153 1 66.19 212 GLY B O 1
ATOM 4276 N N . LEU B 1 213 ? -11.484 6.066 -2.285 1 71.94 213 LEU B N 1
ATOM 4277 C CA . LEU B 1 213 ? -12.898 6.402 -2.393 1 71.94 213 LEU B CA 1
ATOM 4278 C C . LEU B 1 213 ? -13.766 5.32 -1.757 1 71.94 213 LEU B C 1
ATOM 4280 O O . LEU B 1 213 ? -14.836 5.613 -1.219 1 71.94 213 LEU B O 1
ATOM 4284 N N . PHE B 1 214 ? -13.328 4.152 -1.871 1 70.56 214 PHE B N 1
ATOM 4285 C CA . PHE B 1 214 ? -14.133 3.119 -1.238 1 70.56 214 PHE B CA 1
ATOM 4286 C C . PHE B 1 214 ? -14.172 3.311 0.273 1 70.56 214 PHE B C 1
ATOM 4288 O O . PHE B 1 214 ? -15.234 3.201 0.89 1 70.56 214 PHE B O 1
ATOM 4295 N N . THR B 1 215 ? -13.109 3.646 0.765 1 66.62 215 THR B N 1
ATOM 4296 C CA . THR B 1 215 ? -13.039 3.959 2.188 1 66.62 215 THR B CA 1
ATOM 4297 C C . THR B 1 215 ? -13.922 5.156 2.52 1 66.62 215 THR B C 1
ATOM 4299 O O . THR B 1 215 ? -14.734 5.102 3.451 1 66.62 215 THR B O 1
ATOM 4302 N N . LEU B 1 216 ? -13.75 6.117 1.723 1 71.56 216 LEU B N 1
ATOM 4303 C CA . LEU B 1 216 ? -14.492 7.359 1.948 1 71.56 216 LEU B CA 1
ATOM 4304 C C . LEU B 1 216 ? -15.992 7.121 1.854 1 71.56 216 LEU B C 1
ATOM 4306 O O . LEU B 1 216 ? -16.75 7.551 2.729 1 71.56 216 LEU B O 1
ATOM 4310 N N . PHE B 1 217 ? -16.375 6.395 0.91 1 69.19 217 PHE B N 1
ATOM 4311 C CA . PHE B 1 217 ? -17.797 6.195 0.684 1 69.19 217 PHE B CA 1
ATOM 4312 C C . PHE B 1 217 ? -18.391 5.262 1.734 1 69.19 217 PHE B C 1
ATOM 4314 O O . PHE B 1 217 ? -19.516 5.461 2.182 1 69.19 217 PHE B O 1
ATOM 4321 N N . GLY B 1 218 ? -17.656 4.285 2.041 1 68 218 GLY B N 1
ATOM 4322 C CA . GLY B 1 218 ? -18.125 3.416 3.111 1 68 218 GLY B CA 1
ATOM 4323 C C . GLY B 1 218 ? -18.359 4.152 4.414 1 68 218 GLY B C 1
ATOM 4324 O O . GLY B 1 218 ? -19.422 3.992 5.039 1 68 218 GLY B O 1
ATOM 4325 N N . GLU B 1 219 ? -17.5 5.027 4.695 1 71.12 219 GLU B N 1
ATOM 4326 C CA . GLU B 1 219 ? -17.609 5.781 5.945 1 71.12 219 GLU B CA 1
ATOM 4327 C C . GLU B 1 219 ? -18.672 6.871 5.848 1 71.12 219 GLU B C 1
ATOM 4329 O O . GLU B 1 219 ? -19.344 7.168 6.828 1 71.12 219 GLU B O 1
ATOM 4334 N N . SER B 1 220 ? -18.719 7.398 4.668 1 69.75 220 SER B N 1
ATOM 4335 C CA . SER B 1 220 ? -19.734 8.422 4.449 1 69.75 220 SER B CA 1
ATOM 4336 C C . SER B 1 220 ? -21.141 7.867 4.641 1 69.75 220 SER B C 1
ATOM 4338 O O . SER B 1 220 ? -22 8.523 5.23 1 69.75 220 SER B O 1
ATOM 4340 N N . ARG B 1 221 ? -21.281 6.777 4.105 1 68.94 221 ARG B N 1
ATOM 4341 C CA . ARG B 1 221 ? -22.594 6.141 4.266 1 68.94 221 ARG B CA 1
ATOM 4342 C C . ARG B 1 221 ? -22.922 5.926 5.738 1 68.94 221 ARG B C 1
ATOM 4344 O O . ARG B 1 221 ? -24.031 6.203 6.18 1 68.94 221 ARG B O 1
ATOM 4351 N N . LYS B 1 222 ? -21.984 5.469 6.449 1 67.75 222 LYS B N 1
ATOM 4352 C CA . LYS B 1 222 ? -22.188 5.254 7.879 1 67.75 222 LYS B CA 1
ATOM 4353 C C . LYS B 1 222 ? -22.547 6.559 8.586 1 67.75 222 LYS B C 1
ATOM 4355 O O . LYS B 1 222 ? -23.469 6.59 9.406 1 67.75 222 LYS B O 1
ATOM 4360 N N . LEU B 1 223 ? -21.844 7.527 8.219 1 67.44 223 LEU B N 1
ATOM 4361 C CA . LEU B 1 223 ? -22 8.805 8.898 1 67.44 223 LEU B CA 1
ATOM 4362 C C . LEU B 1 223 ? -23.266 9.516 8.453 1 67.44 223 LEU B C 1
ATOM 4364 O O . LEU B 1 223 ? -24.094 9.891 9.289 1 67.44 223 LEU B O 1
ATOM 4368 N N . LEU B 1 224 ? -23.375 9.609 7.191 1 66.62 224 LEU B N 1
ATOM 4369 C CA . LEU B 1 224 ? -24.375 10.539 6.672 1 66.62 224 LEU B CA 1
ATOM 4370 C C . LEU B 1 224 ? -25.703 9.844 6.469 1 66.62 224 LEU B C 1
ATOM 4372 O O . LEU B 1 224 ? -26.766 10.477 6.543 1 66.62 224 LEU B O 1
ATOM 4376 N N . VAL B 1 225 ? -25.625 8.609 6.23 1 64.19 225 VAL B N 1
ATOM 4377 C CA . VAL B 1 225 ? -26.875 7.898 5.93 1 64.19 225 VAL B CA 1
ATOM 4378 C C . VAL B 1 225 ? -27.344 7.129 7.164 1 64.19 225 VAL B C 1
ATOM 4380 O O . VAL B 1 225 ? -28.484 7.266 7.59 1 64.19 225 VAL B O 1
ATOM 4383 N N . GLU B 1 226 ? -26.438 6.449 7.711 1 67.06 226 GLU B N 1
ATOM 4384 C CA . GLU B 1 226 ? -26.812 5.605 8.844 1 67.06 226 GLU B CA 1
ATOM 4385 C C . GLU B 1 226 ? -26.781 6.391 10.148 1 67.06 226 GLU B C 1
ATOM 4387 O O . GLU B 1 226 ? -27.266 5.91 11.18 1 67.06 226 GLU B O 1
ATOM 4392 N N . HIS B 1 227 ? -26.266 7.574 10.047 1 64.88 227 HIS B N 1
ATOM 4393 C CA . HIS B 1 227 ? -26.156 8.461 11.203 1 64.88 227 HIS B CA 1
ATOM 4394 C C . HIS B 1 227 ? -25.438 7.781 12.359 1 64.88 227 HIS B C 1
ATOM 4396 O O . HIS B 1 227 ? -25.828 7.93 13.516 1 64.88 227 HIS B O 1
ATOM 4402 N N . ASN B 1 228 ? -24.688 6.824 11.812 1 61.38 228 ASN B N 1
ATOM 4403 C CA . ASN B 1 228 ? -23.844 6.172 12.805 1 61.38 228 ASN B CA 1
ATOM 4404 C C . ASN B 1 228 ? -22.625 7.02 13.133 1 61.38 228 ASN B C 1
ATOM 4406 O O . ASN B 1 228 ? -21.641 7.039 12.375 1 61.38 228 ASN B O 1
ATOM 4410 N N . LEU B 1 229 ? -22.719 7.617 14.164 1 61.66 229 LEU B N 1
ATOM 4411 C CA . LEU B 1 229 ? -21.781 8.648 14.609 1 61.66 229 LEU B CA 1
ATOM 4412 C C . LEU B 1 229 ? -20.594 8.023 15.344 1 61.66 229 LEU B C 1
ATOM 4414 O O . LEU B 1 229 ? -19.672 8.734 15.727 1 61.66 229 LEU B O 1
ATOM 4418 N N . ASP B 1 230 ? -20.703 6.742 15.398 1 65.81 230 ASP B N 1
ATOM 4419 C CA . ASP B 1 230 ? -19.609 6.113 16.125 1 65.81 230 ASP B CA 1
ATOM 4420 C C . ASP B 1 230 ? -18.422 5.844 15.211 1 65.81 230 ASP B C 1
ATOM 4422 O O . ASP B 1 230 ? -18.047 4.691 14.992 1 65.81 230 ASP B O 1
ATOM 4426 N N . LEU B 1 231 ? -17.953 6.867 14.742 1 75.19 231 LEU B N 1
ATOM 4427 C CA . LEU B 1 231 ? -16.766 6.758 13.906 1 75.19 231 LEU B CA 1
ATOM 4428 C C . LEU B 1 231 ? -15.539 6.422 14.75 1 75.19 231 LEU B C 1
ATOM 4430 O O . LEU B 1 231 ? -15.336 6.996 15.82 1 75.19 231 LEU B O 1
ATOM 4434 N N . SER B 1 232 ? -14.914 5.336 14.406 1 83.44 232 SER B N 1
ATOM 4435 C CA . SER B 1 232 ? -13.695 4.883 15.07 1 83.44 232 SER B CA 1
ATOM 4436 C C . SER B 1 232 ? -12.461 5.148 14.219 1 83.44 232 SER B C 1
ATOM 4438 O O . SER B 1 232 ? -12.539 5.125 12.984 1 83.44 232 SER B O 1
ATOM 4440 N N . LEU B 1 233 ? -11.406 5.492 14.859 1 89.44 233 LEU B N 1
ATOM 4441 C CA . LEU B 1 233 ? -10.148 5.699 14.156 1 89.44 233 LEU B CA 1
ATOM 4442 C C . LEU B 1 233 ? -9.703 4.43 13.445 1 89.44 233 LEU B C 1
ATOM 4444 O O . LEU B 1 233 ? -9.125 4.492 12.359 1 89.44 233 LEU B O 1
ATOM 4448 N N . VAL B 1 234 ? -10.031 3.301 14.086 1 87.56 234 VAL B N 1
ATOM 4449 C CA . VAL B 1 234 ? -9.789 2.012 13.445 1 87.56 234 VAL B CA 1
ATOM 4450 C C . VAL B 1 234 ? -11.039 1.557 12.703 1 87.56 234 VAL B C 1
ATOM 4452 O O . VAL B 1 234 ? -12.156 1.752 13.188 1 87.56 234 VAL B O 1
ATOM 4455 N N . SER B 1 235 ? -10.75 1.045 11.547 1 77.5 235 SER B N 1
ATOM 4456 C CA . SER B 1 235 ? -11.906 0.541 10.82 1 77.5 235 SER B CA 1
ATOM 4457 C C . SER B 1 235 ? -12.492 -0.694 11.5 1 77.5 235 SER B C 1
ATOM 4459 O O . SER B 1 235 ? -11.75 -1.594 11.906 1 77.5 235 SER B O 1
ATOM 4461 N N . GLY B 1 236 ? -13.633 -0.666 12.117 1 73.94 236 GLY B N 1
ATOM 4462 C CA . GLY B 1 236 ? -14.25 -1.889 12.609 1 73.94 236 GLY B CA 1
ATOM 4463 C C . GLY B 1 236 ? -14.43 -2.941 11.539 1 73.94 236 GLY B C 1
ATOM 4464 O O . GLY B 1 236 ? -13.945 -2.779 10.414 1 73.94 236 GLY B O 1
ATOM 4465 N N . SER B 1 237 ? -14.875 -4.066 12.008 1 71.56 237 SER B N 1
ATOM 4466 C CA . SER B 1 237 ? -15.227 -5.078 11.016 1 71.56 237 SER B CA 1
ATOM 4467 C C . SER B 1 237 ? -16.125 -4.496 9.922 1 71.56 237 SER B C 1
ATOM 4469 O O . SER B 1 237 ? -17.125 -3.844 10.219 1 71.56 237 SER B O 1
ATOM 4471 N N . ASN B 1 238 ? -15.562 -4.379 8.805 1 74.81 238 ASN B N 1
ATOM 4472 C CA . ASN B 1 238 ? -16.281 -3.865 7.648 1 74.81 238 ASN B CA 1
ATOM 4473 C C . ASN B 1 238 ? -16.422 -4.926 6.562 1 74.81 238 ASN B C 1
ATOM 4475 O O . ASN B 1 238 ? -15.477 -5.199 5.824 1 74.81 238 ASN B O 1
ATOM 4479 N N . MET B 1 239 ? -17.594 -5.391 6.48 1 74.88 239 MET B N 1
ATOM 4480 C CA . MET B 1 239 ? -17.859 -6.516 5.59 1 74.88 239 MET B CA 1
ATOM 4481 C C . MET B 1 239 ? -17.484 -6.172 4.152 1 74.88 239 MET B C 1
ATOM 4483 O O . MET B 1 239 ? -16.906 -7 3.443 1 74.88 239 MET B O 1
ATOM 4487 N N . THR B 1 240 ? -17.703 -4.949 3.873 1 77.19 240 THR B N 1
ATOM 4488 C CA . THR B 1 240 ? -17.453 -4.574 2.488 1 77.19 240 THR B CA 1
ATOM 4489 C C . THR B 1 240 ? -15.945 -4.531 2.217 1 77.19 240 THR B C 1
ATOM 4491 O O . THR B 1 240 ? -15.461 -5.152 1.268 1 77.19 240 THR B O 1
ATOM 4494 N N . GLY B 1 241 ? -15.242 -3.854 3.076 1 81.81 241 GLY B N 1
ATOM 4495 C CA . GLY B 1 241 ? -13.805 -3.77 2.9 1 81.81 241 GLY B CA 1
ATOM 4496 C C . GLY B 1 241 ? -13.109 -5.109 3.033 1 81.81 241 GLY B C 1
ATOM 4497 O O . GLY B 1 241 ? -12.195 -5.422 2.264 1 81.81 241 GLY B O 1
ATOM 4498 N N . ASP B 1 242 ? -13.547 -5.906 3.914 1 88.31 242 ASP B N 1
ATOM 4499 C CA . ASP B 1 242 ? -12.961 -7.223 4.148 1 88.31 242 ASP B CA 1
ATOM 4500 C C . ASP B 1 242 ? -13.156 -8.133 2.941 1 88.31 242 ASP B C 1
ATOM 4502 O O . ASP B 1 242 ? -12.203 -8.766 2.471 1 88.31 242 ASP B O 1
ATOM 4506 N N . THR B 1 243 ? -14.32 -8.117 2.467 1 87.81 243 THR B N 1
ATOM 4507 C CA . THR B 1 243 ? -14.641 -8.992 1.345 1 87.81 243 THR B CA 1
ATOM 4508 C C . THR B 1 243 ? -13.914 -8.539 0.081 1 87.81 243 THR B C 1
ATOM 4510 O O . THR B 1 243 ? -13.492 -9.359 -0.73 1 87.81 243 THR B O 1
ATOM 4513 N N . MET B 1 244 ? -13.852 -7.297 -0.056 1 88.12 244 MET B N 1
ATOM 4514 C CA . MET B 1 244 ? -13.117 -6.77 -1.204 1 88.12 244 MET B CA 1
ATOM 4515 C C . MET B 1 244 ? -11.664 -7.23 -1.184 1 88.12 244 MET B C 1
ATOM 4517 O O . MET B 1 244 ? -11.133 -7.652 -2.211 1 88.12 244 MET B O 1
ATOM 4521 N N . PHE B 1 245 ? -11.102 -7.137 -0.031 1 92.62 245 PHE B N 1
ATOM 4522 C CA . PHE B 1 245 ? -9.711 -7.559 0.099 1 92.62 245 PHE B CA 1
ATOM 4523 C C . PHE B 1 245 ? -9.57 -9.055 -0.16 1 92.62 245 PHE B C 1
ATOM 4525 O O . PHE B 1 245 ? -8.734 -9.477 -0.957 1 92.62 245 PHE B O 1
ATOM 4532 N N . VAL B 1 246 ? -10.352 -9.859 0.452 1 93 246 VAL B N 1
ATOM 4533 C CA . VAL B 1 246 ? -10.227 -11.312 0.391 1 93 246 VAL B CA 1
ATOM 4534 C C . VAL B 1 246 ? -10.438 -11.789 -1.046 1 93 246 VAL B C 1
ATOM 4536 O O . VAL B 1 246 ? -9.695 -12.641 -1.535 1 93 246 VAL B O 1
ATOM 4539 N N . ASN B 1 247 ? -11.398 -11.203 -1.697 1 91.62 247 ASN B N 1
ATOM 4540 C CA . ASN B 1 247 ? -11.656 -11.57 -3.084 1 91.62 247 ASN B CA 1
ATOM 4541 C C . ASN B 1 247 ? -10.461 -11.273 -3.979 1 91.62 247 ASN B C 1
ATOM 4543 O O . ASN B 1 247 ? -10.047 -12.117 -4.777 1 91.62 247 ASN B O 1
ATOM 4547 N N . ARG B 1 248 ? -9.906 -10.164 -3.795 1 92.69 248 ARG B N 1
ATOM 4548 C CA . ARG B 1 248 ? -8.805 -9.742 -4.652 1 92.69 248 ARG B CA 1
ATOM 4549 C C . ARG B 1 248 ? -7.531 -10.516 -4.316 1 92.69 248 ARG B C 1
ATOM 4551 O O . ARG B 1 248 ? -6.773 -10.898 -5.215 1 92.69 248 ARG B O 1
ATOM 4558 N N . ALA B 1 249 ? -7.324 -10.695 -3.031 1 95.5 249 ALA B N 1
ATOM 4559 C CA . ALA B 1 249 ? -6.156 -11.461 -2.611 1 95.5 249 ALA B CA 1
ATOM 4560 C C . ALA B 1 249 ? -6.215 -12.883 -3.148 1 95.5 249 ALA B C 1
ATOM 4562 O O . ALA B 1 249 ? -5.195 -13.445 -3.562 1 95.5 249 ALA B O 1
ATOM 4563 N N . THR B 1 250 ? -7.398 -13.422 -3.168 1 95.81 250 THR B N 1
ATOM 4564 C CA . THR B 1 250 ? -7.562 -14.773 -3.699 1 95.81 250 THR B CA 1
ATOM 4565 C C . THR B 1 250 ? -7.234 -14.812 -5.191 1 95.81 250 THR B C 1
ATOM 4567 O O . THR B 1 250 ? -6.531 -15.711 -5.652 1 95.81 250 THR B O 1
ATOM 4570 N N . GLU B 1 251 ? -7.738 -13.859 -5.902 1 95.31 251 GLU B N 1
ATOM 4571 C CA . GLU B 1 251 ? -7.457 -13.75 -7.332 1 95.31 251 GLU B CA 1
ATOM 4572 C C . GLU B 1 251 ? -5.957 -13.648 -7.59 1 95.31 251 GLU B C 1
ATOM 4574 O O . GLU B 1 251 ? -5.395 -14.445 -8.344 1 95.31 251 GLU B O 1
ATOM 4579 N N . THR B 1 252 ? -5.316 -12.68 -6.973 1 96.88 252 THR B N 1
ATOM 4580 C CA . THR B 1 252 ? -3.914 -12.398 -7.262 1 96.88 252 THR B CA 1
ATOM 4581 C C . THR B 1 252 ? -3.02 -13.531 -6.773 1 96.88 252 THR B C 1
ATOM 4583 O O . THR B 1 252 ? -2.053 -13.906 -7.445 1 96.88 252 THR B O 1
ATOM 4586 N N . ASN B 1 253 ? -3.344 -14.078 -5.582 1 98.38 253 ASN B N 1
ATOM 4587 C CA . ASN B 1 253 ? -2.568 -15.211 -5.086 1 98.38 253 ASN B CA 1
ATOM 4588 C C . ASN B 1 253 ? -2.666 -16.406 -6.023 1 98.38 253 ASN B C 1
ATOM 4590 O O . ASN B 1 253 ? -1.672 -17.094 -6.262 1 98.38 253 ASN B O 1
ATOM 4594 N N . TRP B 1 254 ? -3.846 -16.625 -6.562 1 98.56 254 TRP B N 1
ATOM 4595 C CA . TRP B 1 254 ? -4.023 -17.734 -7.488 1 98.56 254 TRP B CA 1
ATOM 4596 C C . TRP B 1 254 ? -3.244 -17.5 -8.773 1 98.56 254 TRP B C 1
ATOM 4598 O O . TRP B 1 254 ? -2.604 -18.422 -9.297 1 98.56 254 TRP B O 1
ATOM 4608 N N . MET B 1 255 ? -3.275 -16.297 -9.297 1 98.19 255 MET B N 1
ATOM 4609 C CA . MET B 1 255 ? -2.477 -15.945 -10.469 1 98.19 255 MET B CA 1
ATOM 4610 C C . MET B 1 255 ? -1.002 -16.25 -10.234 1 98.19 255 MET B C 1
ATOM 4612 O O . MET B 1 255 ? -0.355 -16.891 -11.062 1 98.19 255 MET B O 1
ATOM 4616 N N . ILE B 1 256 ? -0.522 -15.805 -9.102 1 98.62 256 ILE B N 1
ATOM 4617 C CA . ILE B 1 256 ? 0.886 -16 -8.773 1 98.62 256 ILE B CA 1
ATOM 4618 C C . ILE B 1 256 ? 1.179 -17.5 -8.617 1 98.62 256 ILE B C 1
ATOM 4620 O O . ILE B 1 256 ? 2.213 -17.984 -9.078 1 98.62 256 ILE B O 1
ATOM 4624 N N . HIS B 1 257 ? 0.27 -18.156 -7.965 1 98.81 257 HIS B N 1
ATOM 4625 C CA . HIS B 1 257 ? 0.456 -19.578 -7.789 1 98.81 257 HIS B CA 1
ATOM 4626 C C . HIS B 1 257 ? 0.651 -20.281 -9.125 1 98.81 257 HIS B C 1
ATOM 4628 O O . HIS B 1 257 ? 1.552 -21.109 -9.273 1 98.81 257 HIS B O 1
ATOM 4634 N N . ARG B 1 258 ? -0.163 -19.969 -10.086 1 98.69 258 ARG B N 1
ATOM 4635 C CA . ARG B 1 258 ? -0.081 -20.547 -11.422 1 98.69 258 ARG B CA 1
ATOM 4636 C C . ARG B 1 258 ? 1.237 -20.188 -12.102 1 98.69 258 ARG B C 1
ATOM 4638 O O . ARG B 1 258 ? 1.692 -20.906 -13 1 98.69 258 ARG B O 1
ATOM 4645 N N . LEU B 1 259 ? 1.868 -19.188 -11.641 1 98.69 259 LEU B N 1
ATOM 4646 C CA . LEU B 1 259 ? 3.115 -18.734 -12.25 1 98.69 259 LEU B CA 1
ATOM 4647 C C . LEU B 1 259 ? 4.32 -19.328 -11.523 1 98.69 259 LEU B C 1
ATOM 4649 O O . LEU B 1 259 ? 5.445 -19.266 -12.023 1 98.69 259 LEU B O 1
ATOM 4653 N N . VAL B 1 260 ? 4.172 -19.891 -10.344 1 98.62 260 VAL B N 1
ATOM 4654 C CA . VAL B 1 260 ? 5.266 -20.375 -9.508 1 98.62 260 VAL B CA 1
ATOM 4655 C C . VAL B 1 260 ? 6.125 -21.359 -10.297 1 98.62 260 VAL B C 1
ATOM 4657 O O . VAL B 1 260 ? 7.355 -21.297 -10.234 1 98.62 260 VAL B O 1
ATOM 4660 N N . PRO B 1 261 ? 5.543 -22.219 -11.117 1 98.38 261 PRO B N 1
ATOM 4661 C CA . PRO B 1 261 ? 6.379 -23.172 -11.867 1 98.38 261 PRO B CA 1
ATOM 4662 C C . PRO B 1 261 ? 7.375 -22.484 -12.789 1 98.38 261 PRO B C 1
ATOM 4664 O O . PRO B 1 261 ? 8.484 -22.969 -12.992 1 98.38 261 PRO B O 1
ATOM 4667 N N . PHE B 1 262 ? 7.035 -21.328 -13.289 1 98.19 262 PHE B N 1
ATOM 4668 C CA . PHE B 1 262 ? 7.887 -20.594 -14.219 1 98.19 262 PHE B CA 1
ATOM 4669 C C . PHE B 1 262 ? 9.133 -20.062 -13.516 1 98.19 262 PHE B C 1
ATOM 4671 O O . PHE B 1 262 ? 10.117 -19.703 -14.164 1 98.19 262 PHE B O 1
ATOM 4678 N N . MET B 1 263 ? 9.172 -20.172 -12.273 1 96.94 263 MET B N 1
ATOM 4679 C CA . MET B 1 263 ? 10.336 -19.781 -11.477 1 96.94 263 MET B CA 1
ATOM 4680 C C . MET B 1 263 ? 11.398 -20.875 -11.5 1 96.94 263 MET B C 1
ATOM 4682 O O . MET B 1 263 ? 12.57 -20.609 -11.203 1 96.94 263 MET B O 1
ATOM 4686 N N . ARG B 1 264 ? 11.055 -22.047 -11.797 1 96.81 264 ARG B N 1
ATOM 4687 C CA . ARG B 1 264 ? 11.953 -23.188 -11.703 1 96.81 264 ARG B CA 1
ATOM 4688 C C . ARG B 1 264 ? 12.812 -23.312 -12.953 1 96.81 264 ARG B C 1
ATOM 4690 O O . ARG B 1 264 ? 12.297 -23.25 -14.078 1 96.81 264 ARG B O 1
ATOM 4697 N N . ARG B 1 265 ? 14 -23.484 -12.742 1 94.5 265 ARG B N 1
ATOM 4698 C CA . ARG B 1 265 ? 14.891 -23.719 -13.875 1 94.5 265 ARG B CA 1
ATOM 4699 C C . ARG B 1 265 ? 14.68 -25.109 -14.461 1 94.5 265 ARG B C 1
ATOM 4701 O O . ARG B 1 265 ? 14.18 -26 -13.781 1 94.5 265 ARG B O 1
ATOM 4708 N N . LYS B 1 266 ? 15.18 -25.328 -15.633 1 92.19 266 LYS B N 1
ATOM 4709 C CA . LYS B 1 266 ? 14.93 -26.547 -16.391 1 92.19 266 LYS B CA 1
ATOM 4710 C C . LYS B 1 266 ? 15.609 -27.75 -15.734 1 92.19 266 LYS B C 1
ATOM 4712 O O . LYS B 1 266 ? 15.117 -28.875 -15.828 1 92.19 266 LYS B O 1
ATOM 4717 N N . ASP B 1 267 ? 16.719 -27.5 -15.125 1 92.88 267 ASP B N 1
ATOM 4718 C CA . ASP B 1 267 ? 17.469 -28.594 -14.539 1 92.88 267 ASP B CA 1
ATOM 4719 C C . ASP B 1 267 ? 17.109 -28.797 -13.07 1 92.88 267 ASP B C 1
ATOM 4721 O O . ASP B 1 267 ? 17.812 -29.484 -12.328 1 92.88 267 ASP B O 1
ATOM 4725 N N . THR B 1 268 ? 15.984 -28.125 -12.633 1 95.25 268 THR B N 1
ATOM 4726 C CA . THR B 1 268 ? 15.461 -28.406 -11.297 1 95.25 268 THR B CA 1
ATOM 4727 C C . THR B 1 268 ? 15.102 -29.875 -11.141 1 95.25 268 THR B C 1
ATOM 4729 O O . THR B 1 268 ? 14.359 -30.422 -11.961 1 95.25 268 THR B O 1
ATOM 4732 N N . PRO B 1 269 ? 15.594 -30.453 -10.117 1 94.31 269 PRO B N 1
ATOM 4733 C CA . PRO B 1 269 ? 15.273 -31.859 -9.922 1 94.31 269 PRO B CA 1
ATOM 4734 C C . PRO B 1 269 ? 13.773 -32.125 -9.766 1 94.31 269 PRO B C 1
ATOM 4736 O O . PRO B 1 269 ? 13.078 -31.328 -9.109 1 94.31 269 PRO B O 1
ATOM 4739 N N . HIS B 1 270 ? 13.406 -33.156 -10.375 1 94.19 270 HIS B N 1
ATOM 4740 C CA . HIS B 1 270 ? 12 -33.531 -10.234 1 94.19 270 HIS B CA 1
ATOM 4741 C C . HIS B 1 270 ? 11.656 -33.844 -8.781 1 94.19 270 HIS B C 1
ATOM 4743 O O . HIS B 1 270 ? 12.445 -34.5 -8.078 1 94.19 270 HIS B O 1
ATOM 4749 N N . ASN B 1 271 ? 10.555 -33.406 -8.344 1 95 271 ASN B N 1
ATOM 4750 C CA . ASN B 1 271 ? 10.047 -33.594 -6.992 1 95 271 ASN B CA 1
ATOM 4751 C C . ASN B 1 271 ? 8.539 -33.844 -6.992 1 95 271 ASN B C 1
ATOM 4753 O O . ASN B 1 271 ? 7.742 -32.906 -7.102 1 95 271 ASN B O 1
ATOM 4757 N N . GLU B 1 272 ? 8.148 -35.062 -6.707 1 95.69 272 GLU B N 1
ATOM 4758 C CA . GLU B 1 272 ? 6.754 -35.469 -6.758 1 95.69 272 GLU B CA 1
ATOM 4759 C C . GLU B 1 272 ? 5.922 -34.75 -5.707 1 95.69 272 GLU B C 1
ATOM 4761 O O . GLU B 1 272 ? 4.762 -34.406 -5.953 1 95.69 272 GLU B O 1
ATOM 4766 N N . ALA B 1 273 ? 6.496 -34.625 -4.566 1 96.31 273 ALA B N 1
ATOM 4767 C CA . ALA B 1 273 ? 5.785 -33.938 -3.498 1 96.31 273 ALA B CA 1
ATOM 4768 C C . ALA B 1 273 ? 5.48 -32.469 -3.895 1 96.31 273 ALA B C 1
ATOM 4770 O O . ALA B 1 273 ? 4.414 -31.953 -3.574 1 96.31 273 ALA B O 1
ATOM 4771 N N . TRP B 1 274 ? 6.457 -31.828 -4.555 1 97.75 274 TRP B N 1
ATOM 4772 C CA . TRP B 1 274 ? 6.25 -30.469 -5.031 1 97.75 274 TRP B CA 1
ATOM 4773 C C . TRP B 1 274 ? 5.09 -30.406 -6.016 1 97.75 274 TRP B C 1
ATOM 4775 O O . TRP B 1 274 ? 4.207 -29.547 -5.887 1 97.75 274 TRP B O 1
ATOM 4785 N N . ASP B 1 275 ? 5.004 -31.391 -6.93 1 97.94 275 ASP B N 1
ATOM 4786 C CA . ASP B 1 275 ? 3.939 -31.453 -7.93 1 97.94 275 ASP B CA 1
ATOM 4787 C C . ASP B 1 275 ? 2.574 -31.625 -7.27 1 97.94 275 ASP B C 1
ATOM 4789 O O . ASP B 1 275 ? 1.609 -30.953 -7.629 1 97.94 275 ASP B O 1
ATOM 4793 N N . LYS B 1 276 ? 2.543 -32.5 -6.387 1 97.56 276 LYS B N 1
ATOM 4794 C CA . LYS B 1 276 ? 1.302 -32.781 -5.672 1 97.56 276 LYS B CA 1
ATOM 4795 C C . LYS B 1 276 ? 0.83 -31.547 -4.887 1 97.56 276 LYS B C 1
ATOM 4797 O O . LYS B 1 276 ? -0.361 -31.234 -4.879 1 97.56 276 LYS B O 1
ATOM 4802 N N . ASN B 1 277 ? 1.757 -30.953 -4.215 1 98.19 277 ASN B N 1
ATOM 4803 C CA . ASN B 1 277 ? 1.431 -29.766 -3.424 1 98.19 277 ASN B CA 1
ATOM 4804 C C . ASN B 1 277 ? 0.959 -28.625 -4.309 1 98.19 277 ASN B C 1
ATOM 4806 O O . ASN B 1 277 ? 0.049 -27.875 -3.934 1 98.19 277 ASN B O 1
ATOM 4810 N N . TRP B 1 278 ? 1.675 -28.406 -5.414 1 98.56 278 TRP B N 1
ATOM 4811 C CA . TRP B 1 278 ? 1.235 -27.391 -6.359 1 98.56 278 TRP B CA 1
ATOM 4812 C C . TRP B 1 278 ? -0.21 -27.625 -6.785 1 98.56 278 TRP B C 1
ATOM 4814 O O . TRP B 1 278 ? -1.028 -26.703 -6.766 1 98.56 278 TRP B O 1
ATOM 4824 N N . LYS B 1 279 ? -0.556 -28.859 -7.188 1 98.31 279 LYS B N 1
ATOM 4825 C CA . LYS B 1 279 ? -1.902 -29.219 -7.625 1 98.31 279 LYS B CA 1
ATOM 4826 C C . LYS B 1 279 ? -2.92 -29 -6.508 1 98.31 279 LYS B C 1
ATOM 4828 O O . LYS B 1 279 ? -4.023 -28.516 -6.75 1 98.31 279 LYS B O 1
ATOM 4833 N N . LEU B 1 280 ? -2.557 -29.422 -5.352 1 98.31 280 LEU B N 1
ATOM 4834 C CA . LEU B 1 280 ? -3.426 -29.266 -4.191 1 98.31 280 LEU B CA 1
ATOM 4835 C C . LEU B 1 280 ? -3.807 -27.812 -3.986 1 98.31 280 LEU B C 1
ATOM 4837 O O . LEU B 1 280 ? -4.98 -27.484 -3.785 1 98.31 280 LEU B O 1
ATOM 4841 N N . LEU B 1 281 ? -2.826 -26.922 -4.008 1 98.56 281 LEU B N 1
ATOM 4842 C CA . LEU B 1 281 ? -3.082 -25.5 -3.83 1 98.56 281 LEU B CA 1
ATOM 4843 C C . LEU B 1 281 ? -3.932 -24.953 -4.973 1 98.56 281 LEU B C 1
ATOM 4845 O O . LEU B 1 281 ? -4.859 -24.172 -4.742 1 98.56 281 LEU B O 1
ATOM 4849 N N . ASP B 1 282 ? -3.607 -25.344 -6.164 1 98.44 282 ASP B N 1
ATOM 4850 C CA . ASP B 1 282 ? -4.379 -24.875 -7.312 1 98.44 282 ASP B CA 1
ATOM 4851 C C . ASP B 1 282 ? -5.852 -25.25 -7.172 1 98.44 282 ASP B C 1
ATOM 4853 O O . ASP B 1 282 ? -6.73 -24.422 -7.426 1 98.44 282 ASP B O 1
ATOM 4857 N N . GLU B 1 283 ? -6.113 -26.453 -6.75 1 97.69 283 GLU B N 1
ATOM 4858 C CA . GLU B 1 283 ? -7.48 -26.938 -6.559 1 97.69 283 GLU B CA 1
ATOM 4859 C C . GLU B 1 283 ? -8.188 -26.172 -5.449 1 97.69 283 GLU B C 1
ATOM 4861 O O . GLU B 1 283 ? -9.383 -25.891 -5.539 1 97.69 283 GLU B O 1
ATOM 4866 N N . HIS B 1 284 ? -7.457 -25.844 -4.477 1 97.69 284 HIS B N 1
ATOM 4867 C CA . HIS B 1 284 ? -8.055 -25.109 -3.369 1 97.69 284 HIS B CA 1
ATOM 4868 C C . HIS B 1 284 ? -8.391 -23.672 -3.777 1 97.69 284 HIS B C 1
ATOM 4870 O O . HIS B 1 284 ? -9.43 -23.141 -3.393 1 97.69 284 HIS B O 1
ATOM 4876 N N . PHE B 1 285 ? -7.492 -23 -4.492 1 97.88 285 PHE B N 1
ATOM 4877 C CA . PHE B 1 285 ? -7.809 -21.672 -5.008 1 97.88 285 PHE B CA 1
ATOM 4878 C C . PHE B 1 285 ? -9.039 -21.719 -5.898 1 97.88 285 PHE B C 1
ATOM 4880 O O . PHE B 1 285 ? -9.93 -20.859 -5.785 1 97.88 285 PHE B O 1
ATOM 4887 N N . ARG B 1 286 ? -9.062 -22.703 -6.773 1 97.12 286 ARG B N 1
ATOM 4888 C CA . ARG B 1 286 ? -10.211 -22.859 -7.656 1 97.12 286 ARG B CA 1
ATOM 4889 C C . ARG B 1 286 ? -11.492 -23.047 -6.852 1 97.12 286 ARG B C 1
ATOM 4891 O O . ARG B 1 286 ? -12.508 -22.406 -7.137 1 97.12 286 ARG B O 1
ATOM 4898 N N . TRP B 1 287 ? -11.414 -23.875 -5.895 1 95.81 287 TRP B N 1
ATOM 4899 C CA . TRP B 1 287 ? -12.578 -24.141 -5.051 1 95.81 287 TRP B CA 1
ATOM 4900 C C . TRP B 1 287 ? -13.039 -22.875 -4.348 1 95.81 287 TRP B C 1
ATOM 4902 O O . TRP B 1 287 ? -14.242 -22.625 -4.227 1 95.81 287 TRP B O 1
ATOM 4912 N N . MET B 1 288 ? -12.133 -22.094 -3.854 1 94.12 288 MET B N 1
ATOM 4913 C CA . MET B 1 288 ? -12.469 -20.844 -3.199 1 94.12 288 MET B CA 1
ATOM 4914 C C . MET B 1 288 ? -13.18 -19.891 -4.164 1 94.12 288 MET B C 1
ATOM 4916 O O . MET B 1 288 ? -14.188 -19.281 -3.812 1 94.12 288 MET B O 1
ATOM 4920 N N . VAL B 1 289 ? -12.648 -19.766 -5.359 1 94.88 289 VAL B N 1
ATOM 4921 C CA . VAL B 1 289 ? -13.234 -18.891 -6.363 1 94.88 289 VAL B CA 1
ATOM 4922 C C . VAL B 1 289 ? -14.617 -19.406 -6.766 1 94.88 289 VAL B C 1
ATOM 4924 O O . VAL B 1 289 ? -15.555 -18.625 -6.934 1 94.88 289 VAL B O 1
ATOM 4927 N N . GLU B 1 290 ? -14.75 -20.703 -6.891 1 93.62 290 GLU B N 1
ATOM 4928 C CA . GLU B 1 290 ? -16.062 -21.281 -7.172 1 93.62 290 GLU B CA 1
ATOM 4929 C C . GLU B 1 290 ? -17.047 -21 -6.043 1 93.62 290 GLU B C 1
ATOM 4931 O O . GLU B 1 290 ? -18.234 -20.812 -6.285 1 93.62 290 GLU B O 1
ATOM 4936 N N . GLY B 1 291 ? -16.5 -20.969 -4.844 1 88.56 291 GLY B N 1
ATOM 4937 C CA . GLY B 1 291 ? -17.312 -20.594 -3.697 1 88.56 291 GLY B CA 1
ATOM 4938 C C . GLY B 1 291 ? -17.875 -19.203 -3.799 1 88.56 291 GLY B C 1
ATOM 4939 O O . GLY B 1 291 ? -19.031 -18.953 -3.4 1 88.56 291 GLY B O 1
ATOM 4940 N N . PHE B 1 292 ? -17.078 -18.266 -4.352 1 86.56 292 PHE B N 1
ATOM 4941 C CA . PHE B 1 292 ? -17.594 -16.922 -4.625 1 86.56 292 PHE B CA 1
ATOM 4942 C C . PHE B 1 292 ? -18.828 -17 -5.531 1 86.56 292 PHE B C 1
ATOM 4944 O O . PHE B 1 292 ? -19.812 -16.297 -5.301 1 86.56 292 PHE B O 1
ATOM 4951 N N . GLY B 1 293 ? -18.75 -17.844 -6.434 1 86.44 293 GLY B N 1
ATOM 4952 C CA . GLY B 1 293 ? -19.859 -18.016 -7.355 1 86.44 293 GLY B CA 1
ATOM 4953 C C . GLY B 1 293 ? -21.094 -18.578 -6.699 1 86.44 293 GLY B C 1
ATOM 4954 O O . GLY B 1 293 ? -22.219 -18.156 -6.992 1 86.44 293 GLY B O 1
ATOM 4955 N N . ALA B 1 294 ? -20.875 -19.469 -5.871 1 85.56 294 ALA B N 1
ATOM 4956 C CA . ALA B 1 294 ? -21.984 -20.156 -5.195 1 85.56 294 ALA B CA 1
ATOM 4957 C C . ALA B 1 294 ? -22.781 -19.188 -4.336 1 85.56 294 ALA B C 1
ATOM 4959 O O . ALA B 1 294 ? -23.984 -19.375 -4.133 1 85.56 294 ALA B O 1
ATOM 4960 N N . ILE B 1 295 ? -22.125 -18.109 -3.941 1 85.75 295 ILE B N 1
ATOM 4961 C CA . ILE B 1 295 ? -22.844 -17.156 -3.117 1 85.75 295 ILE B CA 1
ATOM 4962 C C . ILE B 1 295 ? -23.219 -15.938 -3.961 1 85.75 295 ILE B C 1
ATOM 4964 O O . ILE B 1 295 ? -23.484 -14.859 -3.426 1 85.75 295 ILE B O 1
ATOM 4968 N N . GLY B 1 296 ? -23.062 -16.094 -5.27 1 85.56 296 GLY B N 1
ATOM 4969 C CA . GLY B 1 296 ? -23.672 -15.148 -6.191 1 85.56 296 GLY B CA 1
ATOM 4970 C C . GLY B 1 296 ? -22.734 -14.047 -6.633 1 85.56 296 GLY B C 1
ATOM 4971 O O . GLY B 1 296 ? -23.156 -13.039 -7.191 1 85.56 296 GLY B O 1
ATOM 4972 N N . LYS B 1 297 ? -21.531 -14.234 -6.41 1 85.81 297 LYS B N 1
ATOM 4973 C CA . LYS B 1 297 ? -20.594 -13.219 -6.859 1 85.81 297 LYS B CA 1
ATOM 4974 C C . LYS B 1 297 ? -20.234 -13.406 -8.336 1 85.81 297 LYS B C 1
ATOM 4976 O O . LYS B 1 297 ? -19.656 -14.43 -8.711 1 85.81 297 LYS B O 1
ATOM 4981 N N . ASP B 1 298 ? -20.422 -12.398 -9.109 1 87.69 298 ASP B N 1
ATOM 4982 C CA . ASP B 1 298 ? -20.234 -12.438 -10.555 1 87.69 298 ASP B CA 1
ATOM 4983 C C . ASP B 1 298 ? -18.766 -12.516 -10.914 1 87.69 298 ASP B C 1
ATOM 4985 O O . ASP B 1 298 ? -18.406 -12.883 -12.039 1 87.69 298 ASP B O 1
ATOM 4989 N N . VAL B 1 299 ? -17.953 -12.297 -9.953 1 91.19 299 VAL B N 1
ATOM 4990 C CA . VAL B 1 299 ? -16.531 -12.242 -10.242 1 91.19 299 VAL B CA 1
ATOM 4991 C C . VAL B 1 299 ? -15.992 -13.656 -10.43 1 91.19 299 VAL B C 1
ATOM 4993 O O . VAL B 1 299 ? -14.961 -13.859 -11.078 1 91.19 299 VAL B O 1
ATOM 4996 N N . ALA B 1 300 ? -16.656 -14.586 -9.938 1 94.12 300 ALA B N 1
ATOM 4997 C CA . ALA B 1 300 ? -16.141 -15.953 -9.891 1 94.12 300 ALA B CA 1
ATOM 4998 C C . ALA B 1 300 ? -15.953 -16.516 -11.297 1 94.12 300 ALA B C 1
ATOM 5000 O O . ALA B 1 300 ? -14.844 -16.922 -11.672 1 94.12 300 ALA B O 1
ATOM 5001 N N . PRO B 1 301 ? -17 -16.469 -12.164 1 95.25 301 PRO B N 1
ATOM 5002 C CA . PRO B 1 301 ? -16.781 -17 -13.516 1 95.25 301 PRO B CA 1
ATOM 5003 C C . PRO B 1 301 ? -15.727 -16.234 -14.297 1 95.25 301 PRO B C 1
ATOM 5005 O O . PRO B 1 301 ? -15.008 -16.812 -15.109 1 95.25 301 PRO B O 1
ATOM 5008 N N . ALA B 1 302 ? -15.609 -15.016 -14.062 1 96.19 302 ALA B N 1
ATOM 5009 C CA . ALA B 1 302 ? -14.617 -14.195 -14.75 1 96.19 302 ALA B CA 1
ATOM 5010 C C . ALA B 1 302 ? -13.203 -14.594 -14.352 1 96.19 302 ALA B C 1
ATOM 5012 O O . ALA B 1 302 ? -12.32 -14.711 -15.203 1 96.19 302 ALA B O 1
ATOM 5013 N N . TYR B 1 303 ? -13.016 -14.797 -13.023 1 96.44 303 TYR B N 1
ATOM 5014 C CA . TYR B 1 303 ? -11.703 -15.219 -12.539 1 96.44 303 TYR B CA 1
ATOM 5015 C C . TYR B 1 303 ? -11.328 -16.578 -13.102 1 96.44 303 TYR B C 1
ATOM 5017 O O . TYR B 1 303 ? -10.195 -16.797 -13.539 1 96.44 303 TYR B O 1
ATOM 5025 N N . LEU B 1 304 ? -12.289 -17.438 -13.102 1 97.5 304 LEU B N 1
ATOM 5026 C CA . LEU B 1 304 ? -12.039 -18.797 -13.602 1 97.5 304 LEU B CA 1
ATOM 5027 C C . LEU B 1 304 ? -11.641 -18.75 -15.078 1 97.5 304 LEU B C 1
ATOM 5029 O O . LEU B 1 304 ? -10.641 -19.375 -15.461 1 97.5 304 LEU B O 1
ATOM 5033 N N . GLU B 1 305 ? -12.352 -18.031 -15.844 1 97.75 305 GLU B N 1
ATOM 5034 C CA . GLU B 1 305 ? -12.055 -17.953 -17.266 1 97.75 305 GLU B CA 1
ATOM 5035 C C . GLU B 1 305 ? -10.68 -17.328 -17.5 1 97.75 305 GLU B C 1
ATOM 5037 O O . GLU B 1 305 ? -9.891 -17.844 -18.297 1 97.75 305 GLU B O 1
ATOM 5042 N N . MET B 1 306 ? -10.414 -16.219 -16.859 1 97.62 306 MET B N 1
ATOM 5043 C CA . MET B 1 306 ? -9.156 -15.5 -17.031 1 97.62 306 MET B CA 1
ATOM 5044 C C . MET B 1 306 ? -7.973 -16.391 -16.656 1 97.62 306 MET B C 1
ATOM 5046 O O . MET B 1 306 ? -7.004 -16.484 -17.422 1 97.62 306 MET B O 1
ATOM 5050 N N . ILE B 1 307 ? -8.039 -17.016 -15.492 1 97.69 307 ILE B N 1
ATOM 5051 C CA . ILE B 1 307 ? -6.922 -17.812 -14.992 1 97.69 307 ILE B CA 1
ATOM 5052 C C . ILE B 1 307 ? -6.719 -19.031 -15.891 1 97.69 307 ILE B C 1
ATOM 5054 O O . ILE B 1 307 ? -5.59 -19.359 -16.266 1 97.69 307 ILE B O 1
ATOM 5058 N N . ASP B 1 308 ? -7.789 -19.672 -16.344 1 97.19 308 ASP B N 1
ATOM 5059 C CA . ASP B 1 308 ? -7.691 -20.875 -17.172 1 97.19 308 ASP B CA 1
ATOM 5060 C C . ASP B 1 308 ? -7.172 -20.516 -18.562 1 97.19 308 ASP B C 1
ATOM 5062 O O . ASP B 1 308 ? -6.465 -21.312 -19.188 1 97.19 308 ASP B O 1
ATOM 5066 N N . ALA B 1 309 ? -7.441 -19.391 -19 1 97.44 309 ALA B N 1
ATOM 5067 C CA . ALA B 1 309 ? -7.094 -19.016 -20.375 1 97.44 309 ALA B CA 1
ATOM 5068 C C . ALA B 1 309 ? -5.707 -18.375 -20.438 1 97.44 309 ALA B C 1
ATOM 5070 O O . ALA B 1 309 ? -4.984 -18.547 -21.422 1 97.44 309 ALA B O 1
ATOM 5071 N N . LYS B 1 310 ? -5.363 -17.641 -19.422 1 97.38 310 LYS B N 1
ATOM 5072 C CA . LYS B 1 310 ? -4.191 -16.766 -19.547 1 97.38 310 LYS B CA 1
ATOM 5073 C C . LYS B 1 310 ? -3.055 -17.25 -18.656 1 97.38 310 LYS B C 1
ATOM 5075 O O . LYS B 1 310 ? -1.889 -16.938 -18.906 1 97.38 310 LYS B O 1
ATOM 5080 N N . PHE B 1 311 ? -3.352 -17.875 -17.531 1 97.75 311 PHE B N 1
ATOM 5081 C CA . PHE B 1 311 ? -2.367 -18.422 -16.609 1 97.75 311 PHE B CA 1
ATOM 5082 C C . PHE B 1 311 ? -2.338 -19.953 -16.688 1 97.75 311 PHE B C 1
ATOM 5084 O O . PHE B 1 311 ? -2.52 -20.625 -15.672 1 97.75 311 PHE B O 1
ATOM 5091 N N . LYS B 1 312 ? -2.035 -20.422 -17.875 1 95.69 312 LYS B N 1
ATOM 5092 C CA . LYS B 1 312 ? -2.15 -21.844 -18.219 1 95.69 312 LYS B CA 1
ATOM 5093 C C . LYS B 1 312 ? -0.903 -22.609 -17.781 1 95.69 312 LYS B C 1
ATOM 5095 O O . LYS B 1 312 ? -0.565 -23.641 -18.375 1 95.69 312 LYS B O 1
ATOM 5100 N N . PHE B 1 313 ? -0.232 -22.234 -16.859 1 95.69 313 PHE B N 1
ATOM 5101 C CA . PHE B 1 313 ? 0.994 -22.859 -16.375 1 95.69 313 PHE B CA 1
ATOM 5102 C C . PHE B 1 313 ? 0.681 -23.938 -15.336 1 95.69 313 PHE B C 1
ATOM 5104 O O . PHE B 1 313 ? -0.27 -23.797 -14.562 1 95.69 313 PHE B O 1
ATOM 5111 N N . ASP B 1 314 ? 1.389 -25 -15.484 1 95.5 314 ASP B N 1
ATOM 5112 C CA . ASP B 1 314 ? 1.175 -26.109 -14.547 1 95.5 314 ASP B CA 1
ATOM 5113 C C . ASP B 1 314 ? 2.5 -26.609 -13.984 1 95.5 314 ASP B C 1
ATOM 5115 O O . ASP B 1 314 ? 3.543 -25.984 -14.172 1 95.5 314 ASP B O 1
ATOM 5119 N N . ALA B 1 315 ? 2.463 -27.672 -13.203 1 94.81 315 ALA B N 1
ATOM 5120 C CA . ALA B 1 315 ? 3.625 -28.172 -12.469 1 94.81 315 ALA B CA 1
ATOM 5121 C C . ALA B 1 315 ? 4.758 -28.531 -13.414 1 94.81 315 ALA B C 1
ATOM 5123 O O . ALA B 1 315 ? 5.926 -28.578 -13.016 1 94.81 315 ALA B O 1
ATOM 5124 N N . GLY B 1 316 ? 4.453 -28.75 -14.742 1 94.81 316 GLY B N 1
ATOM 5125 C CA . GLY B 1 316 ? 5.453 -29.125 -15.727 1 94.81 316 GLY B CA 1
ATOM 5126 C C . GLY B 1 316 ? 6.105 -27.938 -16.406 1 94.81 316 GLY B C 1
ATOM 5127 O O . GLY B 1 316 ? 7.031 -28.109 -17.203 1 94.81 316 GLY B O 1
ATOM 5128 N N . THR B 1 317 ? 5.711 -26.781 -16.031 1 96.44 317 THR B N 1
ATOM 5129 C CA . THR B 1 317 ? 6.277 -25.562 -16.609 1 96.44 317 THR B CA 1
ATOM 5130 C C . THR B 1 317 ? 7.621 -25.234 -15.969 1 96.44 317 THR B C 1
ATOM 5132 O O . THR B 1 317 ? 7.793 -25.406 -14.766 1 96.44 317 THR B O 1
ATOM 5135 N N . TYR B 1 318 ? 8.555 -24.797 -16.812 1 97.06 318 TYR B N 1
ATOM 5136 C CA . TYR B 1 318 ? 9.859 -24.328 -16.359 1 97.06 318 TYR B CA 1
ATOM 5137 C C . TYR B 1 318 ? 10.203 -22.984 -17 1 97.06 318 TYR B C 1
ATOM 5139 O O . TYR B 1 318 ? 9.586 -22.578 -17.984 1 97.06 318 TYR B O 1
ATOM 5147 N N . TYR B 1 319 ? 11.164 -22.391 -16.359 1 97.44 319 TYR B N 1
ATOM 5148 C CA . TYR B 1 319 ? 11.633 -21.125 -16.906 1 97.44 319 TYR B CA 1
ATOM 5149 C C . TYR B 1 319 ? 12.172 -21.297 -18.312 1 97.44 319 TYR B C 1
ATOM 5151 O O . TYR B 1 319 ? 12.898 -22.266 -18.594 1 97.44 319 TYR B O 1
ATOM 5159 N N . THR B 1 320 ? 11.781 -20.484 -19.156 1 95.75 320 THR B N 1
ATOM 5160 C CA . THR B 1 320 ? 12.367 -20.281 -20.484 1 95.75 320 THR B CA 1
ATOM 5161 C C . THR B 1 320 ? 12.586 -18.797 -20.766 1 95.75 320 THR B C 1
ATOM 5163 O O . THR B 1 320 ? 11.703 -17.969 -20.484 1 95.75 320 THR B O 1
ATOM 5166 N N . GLU B 1 321 ? 13.727 -18.531 -21.266 1 95.88 321 GLU B N 1
ATOM 5167 C CA . GLU B 1 321 ? 14.062 -17.125 -21.516 1 95.88 321 GLU B CA 1
ATOM 5168 C C . GLU B 1 321 ? 13.078 -16.484 -22.484 1 95.88 321 GLU B C 1
ATOM 5170 O O . GLU B 1 321 ? 12.961 -16.922 -23.641 1 95.88 321 GLU B O 1
ATOM 5175 N N . PRO B 1 322 ? 12.359 -15.445 -21.953 1 95.56 322 PRO B N 1
ATOM 5176 C CA . PRO B 1 322 ? 11.477 -14.773 -22.906 1 95.56 322 PRO B CA 1
ATOM 5177 C C . PRO B 1 322 ? 12.234 -13.93 -23.922 1 95.56 322 PRO B C 1
ATOM 5179 O O . PRO B 1 322 ? 13.07 -13.102 -23.547 1 95.56 322 PRO B O 1
ATOM 5182 N N . THR B 1 323 ? 11.898 -14.086 -25.156 1 93.44 323 THR B N 1
ATOM 5183 C CA . THR B 1 323 ? 12.602 -13.391 -26.234 1 93.44 323 THR B CA 1
ATOM 5184 C C . THR B 1 323 ? 11.648 -12.477 -27 1 93.44 323 THR B C 1
ATOM 5186 O O . THR B 1 323 ? 12.086 -11.664 -27.812 1 93.44 323 THR B O 1
ATOM 5189 N N . GLY B 1 324 ? 10.344 -12.562 -26.688 1 90.25 324 GLY B N 1
ATOM 5190 C CA . GLY B 1 324 ? 9.336 -11.758 -27.344 1 90.25 324 GLY B CA 1
ATOM 5191 C C . GLY B 1 324 ? 8.805 -12.398 -28.625 1 90.25 324 GLY B C 1
ATOM 5192 O O . GLY B 1 324 ? 9.5 -13.188 -29.25 1 90.25 324 GLY B O 1
#